Protein AF-A0AAV4U7Z8-F1 (afdb_monomer)

pLDDT: mean 71.53, std 14.37, range [31.0, 90.31]

Sequence (440 aa):
MSQCLLANIIDEDVDTQEMVLNNNEQLFVLIREADLMSQMSLEVPPVAKTALYQQKKLKQHKNCLEKLLKRHKELRNLSREELIPLLEIHLEILDNVLKPGMTTITWSSLNIDSFLEKYSECVAHIESLFDRLCKILNHRVDETLSQVAEVELCPVAPENPVTIQAFSTILSASAAEGADFLEKRSLAVEDAVQEVIEVFVKESSFNEEEEKSKQQKRKITDVSVGLQHQCSKKLLESVITSICDSLEVLLHSTSYNEKISFEENSMKNPWFKAEVHLKDKKLVMVPSIDDIQEVINKAAMDIISASRQIIQWQYKEPGRDDEKTGKEAGLYKSASKSDCSTAGLTLYRQVSEDKEILQLYGSIQTCMKNTKLELDNYLELFSKYEHLWQNIRNEEIQTFVSEKRELIDFEDKIKYYLQVKTYIEKESNETTLGCIKLSL

Radius of gyration: 40.13 Å; Cα contacts (8 Å, |Δi|>4): 376; chains: 1; bounding box: 92×63×129 Å

InterPro domains:
  IPR013594 Dynein heavy chain, tail [PF08385] (3-115)
  IPR026983 Dynein heavy chain [PTHR46532] (9-438)

Solvent-accessible surface area (backbone atoms only — not comparable to full-atom values): 24843 Å² total; per-residue (Å²): 114,74,67,68,37,65,35,43,50,36,39,73,38,92,89,72,78,43,77,39,68,52,75,56,58,64,58,60,49,50,38,50,52,39,51,53,33,54,76,69,74,45,93,64,56,72,71,45,52,54,46,48,73,42,40,69,56,56,53,49,54,50,57,49,49,56,50,52,49,49,50,53,53,48,60,72,70,69,53,54,80,79,43,42,70,60,44,50,62,54,46,54,52,50,52,58,68,44,47,51,36,55,74,73,39,25,74,68,46,90,57,54,64,66,48,51,51,53,51,50,51,52,51,52,50,52,50,54,49,51,54,51,48,51,48,46,44,49,63,42,36,51,49,47,42,50,57,42,34,69,42,67,32,46,80,77,77,49,92,60,53,34,49,75,68,57,49,54,50,52,43,51,50,39,15,49,54,37,23,57,49,49,34,55,48,53,52,46,36,50,53,43,54,50,47,51,49,50,56,50,56,60,60,59,66,78,66,80,60,81,71,63,45,56,61,50,50,50,54,51,51,55,43,50,51,50,40,50,51,53,52,51,50,52,46,50,53,22,48,47,47,11,48,43,54,23,49,48,53,52,35,58,56,48,46,68,57,93,84,80,61,98,65,92,83,72,81,80,48,28,48,29,55,31,37,49,39,82,52,96,71,38,84,42,55,46,66,41,72,65,58,53,49,52,52,52,53,48,49,55,48,47,47,58,49,28,38,54,68,32,70,49,89,78,81,80,72,94,78,77,81,65,87,83,56,97,59,78,86,71,84,79,71,83,82,56,86,86,78,67,87,74,85,83,53,27,44,30,59,60,54,71,70,31,68,64,52,51,50,52,54,52,46,42,55,49,40,51,52,50,44,50,53,54,48,52,56,54,56,54,63,52,55,82,53,41,71,74,60,65,50,55,70,67,59,58,50,49,56,56,61,72,65,74,70,58,76,64,60,54,52,52,54,50,51,50,54,52,51,52,50,58,53,59,75,67,54,73,58,63,50,78,55,55,26,30,34,37,34,98

Mean predicted aligned error: 15.53 Å

Secondary structure (DSSP, 8-state):
-HHHHSSBSEEE-TTT--EEE---HHHHHHHHHHHHHHHTT----HHHHHHHHHHHHHHHHHHHHHHHHHHHHHHHHS--GGGHHHHHHHHHHHHHHHHHHHHT-BTT-TTHHHHHHHHHHHHHHHHHHHHHHHHHIIIIIIHHHHHHHT--SSPPPPSSPBPHHHHHHHHHHHHHHHHHHHHHHHHHHHHHHHHHHHHHHHHHTTS--TTHHHHHHHHHHHHHHHHHHHHHHHHHHHHHHHHHHHHHHHHHHH---TTS--STT-----SEEEEEEEETTEEEEES-HHHHHHHHHHHHHHHHHGGGGSBPPPP--TT---TT--S---S-----GGG--SSSSBTHHHHHT-HHHHHHHHHHHHHHHHHHHHHHHHHHHHGGGTHHHHS-HHHHHHHHHHT---HHHHHHHHHHHHHHHHHHTTS-SEEEETTEEEE-

Foldseek 3Di:
DVVQQQAFQWDQDPPPSQTDGPPCVVLVVLLVVLVVCVVVVHDRDPVSVVSVVCVVVLVVLVVLVVVLSVLLVVLQVVDDPLCNLLVVLLNVVLVVLCVCSNPPDGNNDPCSVVSSVVSVVSSVVSVVLRVVLVCLCVVQQVVLLVVLLPQQLADAADPAADALVVNLVVSLVSLQVNLVSLQVSLVSNVVSLVVNLVSSVVVSVVDDDDPVVVVSVLSSLVSSVSSVVVSLVSSLVSNLNNLLVNLVSLLVLQAPDPPPDPDPDDPSAFHHEWEWDQDPLATAIVPHLVSSLVSSLVSSVSNLCSQQSAFRDDDDDPDPPPVPDPDPPPDDDDPPPVPDDDDPTTSSVVSVPDPSSVVSSVSSSVSSVVLVVVVVVVSVVCVVVSCVRVDDPVVVVVVVVVVPDDPVVVVVVVVVVVVVVVVVVPDDQWDDGRSYIYGD

Nearest PDB structures (foldseek):
  8bx8-assembly1_A  TM=8.947E-01  e=1.961E-17  Tetrahymena thermophila
  7k5b-assembly1_A  TM=8.947E-01  e=2.054E-17  Tetrahymena thermophila
  8glv-assembly1_Cn  TM=8.458E-01  e=2.107E-16  Chlamydomonas reinhardtii
  7kek-assembly1_A  TM=8.677E-01  e=1.391E-14  Tetrahymena thermophila
  8j07-assembly1_k9  TM=7.471E-01  e=2.176E-11  Homo sapiens

Structure (mmCIF, N/CA/C/O backbone):
data_AF-A0AAV4U7Z8-F1
#
_entry.id   AF-A0AAV4U7Z8-F1
#
loop_
_atom_site.group_PDB
_atom_site.id
_atom_site.type_symbol
_atom_site.label_atom_id
_atom_site.label_alt_id
_atom_site.label_comp_id
_atom_site.label_asym_id
_atom_site.label_entity_id
_atom_site.label_seq_id
_atom_site.pdbx_PDB_ins_code
_atom_site.Cartn_x
_atom_site.Cartn_y
_atom_site.Cartn_z
_atom_site.occupancy
_atom_site.B_iso_or_equiv
_atom_site.auth_seq_id
_atom_site.auth_comp_id
_atom_site.auth_asym_id
_atom_site.auth_atom_id
_atom_site.pdbx_PDB_model_num
ATOM 1 N N . MET A 1 1 ? 42.139 19.745 -47.665 1.00 43.28 1 MET A N 1
ATOM 2 C CA . MET A 1 1 ? 41.041 19.062 -48.392 1.00 43.28 1 MET A CA 1
ATOM 3 C C . MET A 1 1 ? 41.092 17.541 -48.257 1.00 43.28 1 MET A C 1
ATOM 5 O O . MET A 1 1 ? 40.108 16.989 -47.793 1.00 43.28 1 MET A O 1
ATOM 9 N N . SER A 1 2 ? 42.194 16.852 -48.593 1.00 36.69 2 SER A N 1
ATOM 10 C CA . SER A 1 2 ? 42.294 15.382 -48.437 1.00 36.69 2 SER A CA 1
ATOM 11 C C . SER A 1 2 ? 42.233 14.911 -46.977 1.00 36.69 2 SER A C 1
ATOM 13 O O . SER A 1 2 ? 41.591 13.910 -46.688 1.00 36.69 2 SER A O 1
ATOM 15 N N . GLN A 1 3 ? 42.830 15.664 -46.049 1.00 50.09 3 GLN A N 1
ATOM 16 C CA . GLN A 1 3 ? 42.824 15.333 -44.617 1.00 50.09 3 GLN A CA 1
ATOM 17 C C . GLN A 1 3 ? 41.435 15.449 -43.960 1.00 50.09 3 GLN A C 1
ATOM 19 O O . GLN A 1 3 ? 41.137 14.690 -43.051 1.00 50.09 3 GLN A O 1
ATOM 24 N N . CYS A 1 4 ? 40.551 16.323 -44.455 1.00 48.72 4 CYS A N 1
ATOM 25 C CA . CYS A 1 4 ? 39.210 16.526 -43.883 1.00 48.72 4 CYS A CA 1
ATOM 26 C C . CYS A 1 4 ? 38.238 15.371 -44.204 1.00 48.72 4 CYS A C 1
ATOM 28 O O . CYS A 1 4 ? 37.284 15.144 -43.471 1.00 48.72 4 CYS A O 1
ATOM 30 N N . LEU A 1 5 ? 38.482 14.641 -45.300 1.00 53.16 5 LEU A N 1
ATOM 31 C CA . LEU A 1 5 ? 37.706 13.463 -45.722 1.00 53.16 5 LEU A CA 1
ATOM 32 C C . LEU A 1 5 ? 38.208 12.150 -45.087 1.00 53.16 5 LEU A C 1
ATOM 34 O O . LEU A 1 5 ? 37.510 11.138 -45.133 1.00 53.16 5 LEU A O 1
ATOM 38 N N . LEU A 1 6 ? 39.421 12.177 -44.525 1.00 51.25 6 LEU A N 1
ATOM 39 C CA . LEU A 1 6 ? 40.067 11.085 -43.788 1.00 51.25 6 LEU A CA 1
ATOM 40 C C . LEU A 1 6 ? 39.882 11.215 -42.268 1.00 51.25 6 LEU A C 1
ATOM 42 O O . LEU A 1 6 ? 40.380 10.376 -41.527 1.00 51.25 6 LEU A O 1
ATOM 46 N N . ALA A 1 7 ? 39.199 12.263 -41.803 1.00 55.25 7 ALA A N 1
ATOM 47 C CA . ALA A 1 7 ? 38.831 12.404 -40.402 1.00 55.25 7 ALA A CA 1
ATOM 48 C C . ALA A 1 7 ? 37.705 11.422 -40.050 1.00 55.25 7 ALA A C 1
ATOM 50 O O . ALA A 1 7 ? 36.800 11.193 -40.867 1.00 55.25 7 ALA A O 1
ATOM 51 N N . ASN A 1 8 ? 37.775 10.860 -38.844 1.00 57.22 8 ASN A N 1
ATOM 52 C CA . ASN A 1 8 ? 36.732 9.997 -38.304 1.00 57.22 8 ASN A CA 1
ATOM 53 C C . ASN A 1 8 ? 35.451 10.805 -38.060 1.00 57.22 8 ASN A C 1
ATOM 55 O O . ASN A 1 8 ? 35.466 12.033 -37.957 1.00 57.22 8 ASN A O 1
ATOM 59 N N . ILE A 1 9 ? 34.315 10.117 -38.064 1.00 57.88 9 ILE A N 1
ATOM 60 C CA . ILE A 1 9 ? 32.996 10.764 -38.065 1.00 57.88 9 ILE A CA 1
ATOM 61 C C . ILE A 1 9 ? 32.625 11.293 -36.667 1.00 57.88 9 ILE A C 1
ATOM 63 O O . ILE A 1 9 ? 31.830 12.230 -36.548 1.00 57.88 9 ILE A O 1
ATOM 67 N N . ILE A 1 10 ? 33.228 10.727 -35.621 1.00 56.06 10 ILE A N 1
ATOM 68 C CA . ILE A 1 10 ? 32.944 11.013 -34.214 1.00 56.06 10 ILE A CA 1
ATOM 69 C C . ILE A 1 10 ? 34.264 11.304 -33.498 1.00 56.06 10 ILE A C 1
ATOM 71 O O . ILE A 1 10 ? 35.187 10.493 -33.592 1.00 56.06 10 ILE A O 1
ATOM 75 N N . ASP A 1 11 ? 34.319 12.425 -32.780 1.00 55.22 11 ASP A N 1
ATOM 76 C CA . ASP A 1 11 ? 35.386 12.738 -31.828 1.00 55.22 11 ASP A CA 1
ATOM 77 C C . ASP A 1 11 ? 34.849 12.573 -30.394 1.00 55.22 11 ASP A C 1
ATOM 79 O O . ASP A 1 11 ? 33.670 12.809 -30.110 1.00 55.22 11 ASP A O 1
ATOM 83 N N . GLU A 1 12 ? 35.721 12.144 -29.487 1.00 52.12 12 GLU A N 1
ATOM 84 C CA . GLU A 1 12 ? 35.441 12.099 -28.052 1.00 52.12 12 GLU A CA 1
ATOM 85 C C . GLU A 1 12 ? 35.775 13.472 -27.459 1.00 52.12 12 GLU A C 1
ATOM 87 O O . GLU A 1 12 ? 36.909 13.942 -27.585 1.00 52.12 12 GLU A O 1
ATOM 92 N N . ASP A 1 13 ? 34.792 14.147 -26.861 1.00 48.16 13 ASP A N 1
ATOM 93 C CA . ASP A 1 13 ? 35.045 15.408 -26.170 1.00 48.16 13 ASP A CA 1
ATOM 94 C C . ASP A 1 13 ? 35.823 15.137 -24.870 1.00 48.16 13 ASP A C 1
ATOM 96 O O . ASP A 1 13 ? 35.385 14.371 -24.005 1.00 48.16 13 ASP A O 1
ATOM 100 N N . VAL A 1 14 ? 37.011 15.739 -24.759 1.00 43.22 14 VAL A N 1
ATOM 101 C CA . VAL A 1 14 ? 38.054 15.392 -23.771 1.00 43.22 14 VAL A CA 1
ATOM 102 C C . VAL A 1 14 ? 37.625 15.710 -22.330 1.00 43.22 14 VAL A C 1
ATOM 104 O O . VAL A 1 14 ? 38.146 15.109 -21.393 1.00 43.22 14 VAL A O 1
ATOM 107 N N . ASP A 1 15 ? 36.638 16.592 -22.150 1.00 36.03 15 ASP A N 1
ATOM 108 C CA . ASP A 1 15 ? 36.163 17.036 -20.834 1.00 36.03 15 ASP A CA 1
ATOM 109 C C . ASP A 1 15 ? 34.847 16.370 -20.380 1.00 36.03 15 ASP A C 1
ATOM 111 O O . ASP A 1 15 ? 34.558 16.341 -19.183 1.00 36.03 15 ASP A O 1
ATOM 115 N N . THR A 1 16 ? 34.040 15.822 -21.299 1.00 46.75 16 THR A N 1
ATOM 116 C CA . THR A 1 16 ? 32.673 15.341 -21.001 1.00 46.75 16 THR A CA 1
ATOM 117 C C . THR A 1 16 ? 32.455 13.847 -21.257 1.00 46.75 16 THR A C 1
ATOM 119 O O . THR A 1 16 ? 31.413 13.321 -20.866 1.00 46.75 16 THR A O 1
ATOM 122 N N . GLN A 1 17 ? 33.405 13.155 -21.909 1.00 45.66 17 GLN A N 1
ATOM 123 C CA . GLN A 1 17 ? 33.198 11.814 -22.491 1.00 45.66 17 GLN A CA 1
ATOM 124 C C . GLN A 1 17 ? 31.966 11.747 -23.417 1.00 45.66 17 GLN A C 1
ATOM 126 O O . GLN A 1 17 ? 31.434 10.668 -23.692 1.00 45.66 17 GLN A O 1
ATOM 131 N N . GLU A 1 18 ? 31.468 12.891 -23.897 1.00 50.81 18 GLU A N 1
ATOM 132 C CA . GLU A 1 18 ? 30.350 12.920 -24.824 1.00 50.81 18 GLU A CA 1
ATOM 133 C C . GLU A 1 18 ? 30.858 12.818 -26.259 1.00 50.81 18 GLU A C 1
ATOM 135 O O . GLU A 1 18 ? 31.773 13.520 -26.689 1.00 50.81 18 GLU A O 1
ATOM 140 N N . MET A 1 19 ? 30.218 11.938 -27.026 1.00 50.09 19 MET A N 1
ATOM 141 C CA . MET A 1 19 ? 30.507 11.770 -28.442 1.00 50.09 19 MET A CA 1
ATOM 142 C C . MET A 1 19 ? 29.958 12.961 -29.222 1.00 50.09 19 MET A C 1
ATOM 144 O O . MET A 1 19 ? 28.741 13.137 -29.358 1.00 50.09 19 MET A O 1
ATOM 148 N N . VAL A 1 20 ? 30.864 13.795 -29.724 1.00 52.00 20 VAL A N 1
ATOM 149 C CA . VAL A 1 20 ? 30.532 14.953 -30.548 1.00 52.00 20 VAL A CA 1
ATOM 150 C C . VAL A 1 20 ? 30.896 14.622 -31.988 1.00 52.00 20 VAL A C 1
ATOM 152 O O . VAL A 1 20 ? 31.947 14.066 -32.301 1.00 52.00 20 VAL A O 1
ATOM 155 N N . LEU A 1 21 ? 29.980 14.934 -32.899 1.00 53.72 21 LEU A N 1
ATOM 156 C CA . LEU A 1 21 ? 30.216 14.785 -34.326 1.00 53.72 21 LEU A CA 1
ATOM 157 C C . LEU A 1 21 ? 31.422 15.647 -34.701 1.00 53.72 21 LEU A C 1
ATOM 159 O O . LEU A 1 21 ? 31.436 16.832 -34.359 1.00 53.72 21 LEU A O 1
ATOM 163 N N . ASN A 1 22 ? 32.403 15.078 -35.409 1.00 58.62 22 ASN A N 1
ATOM 164 C CA . ASN A 1 22 ? 33.535 15.849 -35.913 1.00 58.62 22 ASN A CA 1
ATOM 165 C C . ASN A 1 22 ? 33.001 16.849 -36.948 1.00 58.62 22 ASN A C 1
ATOM 167 O O . ASN A 1 22 ? 32.841 16.557 -38.140 1.00 58.62 22 ASN A O 1
ATOM 171 N N . ASN A 1 23 ? 32.623 18.029 -36.458 1.00 51.94 23 ASN A N 1
ATOM 172 C CA . ASN A 1 23 ? 32.171 19.146 -37.255 1.00 51.94 23 ASN A CA 1
ATOM 173 C C . ASN A 1 23 ? 33.406 19.708 -37.947 1.00 51.94 23 ASN A C 1
ATOM 175 O O . ASN A 1 23 ? 33.958 20.734 -37.563 1.00 51.94 23 ASN A O 1
ATOM 179 N N . ASN A 1 24 ? 33.817 19.052 -39.028 1.00 57.47 24 ASN A N 1
ATOM 180 C CA . ASN A 1 24 ? 34.676 19.664 -40.022 1.00 57.47 24 ASN A CA 1
ATOM 181 C C . ASN A 1 24 ? 33.856 20.783 -40.698 1.00 57.47 24 ASN A C 1
ATOM 183 O O . ASN A 1 24 ? 33.377 20.635 -41.823 1.00 57.47 24 ASN A O 1
ATOM 187 N N . GLU A 1 25 ? 33.648 21.911 -40.005 1.00 57.66 25 GLU A N 1
ATOM 188 C CA . GLU A 1 25 ? 33.030 23.129 -40.547 1.00 57.66 25 GLU A CA 1
ATOM 189 C C . GLU A 1 25 ? 33.713 23.510 -41.860 1.00 57.66 25 GLU A C 1
ATOM 191 O O . GLU A 1 25 ? 33.058 23.864 -42.839 1.00 57.66 25 GLU A O 1
ATOM 196 N N . GLN A 1 26 ? 35.026 23.282 -41.918 1.00 57.38 26 GLN A N 1
ATOM 197 C CA . GLN A 1 26 ? 35.859 23.421 -43.101 1.00 57.38 26 GLN A CA 1
ATOM 198 C C . GLN A 1 26 ? 35.353 22.592 -44.290 1.00 57.38 26 GLN A C 1
ATOM 200 O O . GLN A 1 26 ? 35.345 23.096 -45.404 1.00 57.38 26 GLN A O 1
ATOM 205 N N . LEU A 1 27 ? 34.865 21.362 -44.100 1.00 64.38 27 LEU A N 1
ATOM 206 C CA . LEU A 1 27 ? 34.361 20.526 -45.198 1.00 64.38 27 LEU A CA 1
ATOM 207 C C . LEU A 1 27 ? 33.059 21.085 -45.790 1.00 64.38 27 LEU A C 1
ATOM 209 O O . LEU A 1 27 ? 32.903 21.118 -47.009 1.00 64.38 27 LEU A O 1
ATOM 213 N N . PHE A 1 28 ? 32.144 21.591 -44.960 1.00 63.69 28 PHE A N 1
ATOM 214 C CA . PHE A 1 28 ? 30.897 22.195 -45.446 1.00 63.69 28 PHE A CA 1
ATOM 215 C C . PHE A 1 28 ? 31.091 23.609 -46.008 1.00 63.69 28 PHE A C 1
ATOM 217 O O . PHE A 1 28 ? 30.394 23.974 -46.958 1.00 63.69 28 PHE A O 1
ATOM 224 N N . VAL A 1 29 ? 32.056 24.373 -45.483 1.00 68.69 29 VAL A N 1
ATOM 225 C CA . VAL A 1 29 ? 32.505 25.652 -46.056 1.00 68.69 29 VAL A CA 1
ATOM 226 C C . VAL A 1 29 ? 33.139 25.420 -47.426 1.00 68.69 29 VAL A C 1
ATOM 228 O O . VAL A 1 29 ? 32.710 26.043 -48.389 1.00 68.69 29 VAL A O 1
ATOM 231 N N . LEU A 1 30 ? 34.039 24.443 -47.562 1.00 66.19 30 LEU A N 1
ATOM 232 C CA . LEU A 1 30 ? 34.665 24.082 -48.839 1.00 66.19 30 LEU A CA 1
ATOM 233 C C . LEU A 1 30 ? 33.645 23.609 -49.881 1.00 66.19 30 LEU A C 1
ATOM 235 O O . LEU A 1 30 ? 33.753 23.951 -51.056 1.00 66.19 30 LEU A O 1
ATOM 239 N N . ILE A 1 31 ? 32.626 22.850 -49.469 1.00 67.12 31 ILE A N 1
ATOM 240 C CA . ILE A 1 31 ? 31.533 22.462 -50.368 1.00 67.12 31 ILE A CA 1
ATOM 241 C C . ILE A 1 31 ? 30.721 23.695 -50.811 1.00 67.12 31 ILE A C 1
ATOM 243 O O . ILE A 1 31 ? 30.303 23.766 -51.965 1.00 67.12 31 ILE A O 1
ATOM 247 N N . ARG A 1 32 ? 30.491 24.669 -49.920 1.00 69.56 32 ARG A N 1
ATOM 248 C CA . ARG A 1 32 ? 29.784 25.918 -50.247 1.00 69.56 32 ARG A CA 1
ATOM 249 C C . ARG A 1 32 ? 30.613 26.828 -51.157 1.00 69.56 32 ARG A C 1
ATOM 251 O O . ARG A 1 32 ? 30.064 27.402 -52.090 1.00 69.56 32 ARG A O 1
ATOM 258 N N . GLU A 1 33 ? 31.915 26.935 -50.920 1.00 73.94 33 GLU A N 1
ATOM 259 C CA . GLU A 1 33 ? 32.854 27.663 -51.779 1.00 73.94 33 GLU A CA 1
ATOM 260 C C . GLU A 1 33 ? 32.937 27.031 -53.170 1.00 73.94 33 GLU A C 1
ATOM 262 O O . GLU A 1 33 ? 32.875 27.742 -54.168 1.00 73.94 33 GLU A O 1
ATOM 267 N N . ALA A 1 34 ? 32.983 25.700 -53.256 1.00 71.12 34 ALA A N 1
ATOM 268 C CA . ALA A 1 34 ? 32.988 24.981 -54.525 1.00 71.12 34 ALA A CA 1
ATOM 269 C C . ALA A 1 34 ? 31.688 25.181 -55.333 1.00 71.12 34 ALA A C 1
ATOM 271 O O . ALA A 1 34 ? 31.749 25.304 -56.557 1.00 71.12 34 ALA A O 1
ATOM 272 N N . ASP A 1 35 ? 30.529 25.254 -54.667 1.00 71.31 35 ASP A N 1
ATOM 273 C CA . ASP A 1 35 ? 29.232 25.575 -55.290 1.00 71.31 35 ASP A CA 1
ATOM 274 C C . ASP A 1 35 ? 29.223 27.004 -55.851 1.00 71.31 35 ASP A C 1
ATOM 276 O O . ASP A 1 35 ? 28.917 27.218 -57.025 1.00 71.31 35 ASP A O 1
ATOM 280 N N . LEU A 1 36 ? 29.696 27.977 -55.067 1.00 73.62 36 LEU A N 1
ATOM 281 C CA . LEU A 1 36 ? 29.834 29.366 -55.512 1.00 73.62 36 LEU A CA 1
ATOM 282 C C . LEU A 1 36 ? 30.830 29.511 -56.673 1.00 73.62 36 LEU A C 1
ATOM 284 O O . LEU A 1 36 ? 30.541 30.203 -57.646 1.00 73.62 36 LEU A O 1
ATOM 288 N N . MET A 1 37 ? 31.975 28.826 -56.629 1.00 73.25 37 MET A N 1
ATOM 289 C CA . MET A 1 37 ? 32.950 28.826 -57.726 1.00 73.25 37 MET A CA 1
ATOM 290 C C . MET A 1 37 ? 32.376 28.206 -59.006 1.00 73.25 37 MET A C 1
ATOM 292 O O . MET A 1 37 ? 32.628 28.720 -60.096 1.00 73.25 37 MET A O 1
ATOM 296 N N . SER A 1 38 ? 31.569 27.145 -58.884 1.00 71.00 38 SER A N 1
ATOM 297 C CA . SER A 1 38 ? 30.882 26.529 -60.022 1.00 71.00 38 SER A CA 1
ATOM 298 C C . SER A 1 38 ? 29.831 27.462 -60.634 1.00 71.00 38 SER A C 1
ATOM 300 O O . SER A 1 38 ? 29.716 27.523 -61.857 1.00 71.00 38 SER A O 1
ATOM 302 N N . GLN A 1 39 ? 29.082 28.202 -59.812 1.00 76.88 39 GLN A N 1
ATOM 303 C CA . GLN A 1 39 ? 28.098 29.193 -60.273 1.00 76.88 39 GLN A CA 1
ATOM 304 C C . GLN A 1 39 ? 28.763 30.403 -60.945 1.00 76.88 39 GLN A C 1
ATOM 306 O O . GLN A 1 39 ? 28.211 30.968 -61.885 1.00 76.88 39 GLN A O 1
ATOM 311 N N . MET A 1 40 ? 29.975 30.758 -60.509 1.00 79.50 40 MET A N 1
ATOM 312 C CA . MET A 1 40 ? 30.784 31.852 -61.058 1.00 79.50 40 MET A CA 1
ATOM 313 C C . MET A 1 40 ? 31.650 31.434 -62.264 1.00 79.50 40 MET A C 1
ATOM 315 O O . MET A 1 40 ? 32.474 32.223 -62.723 1.00 79.50 40 MET A O 1
ATOM 319 N N . SER A 1 41 ? 31.480 30.218 -62.805 1.00 72.06 41 SER A N 1
ATOM 320 C CA . SER A 1 41 ? 32.248 29.663 -63.941 1.00 72.06 41 SER A CA 1
ATOM 321 C C . SER A 1 41 ? 33.775 29.600 -63.740 1.00 72.06 41 SER A C 1
ATOM 323 O O . SER A 1 41 ? 34.540 29.672 -64.700 1.00 72.06 41 SER A O 1
ATOM 325 N N . LEU A 1 42 ? 34.232 29.443 -62.493 1.00 74.12 42 LEU A N 1
ATOM 326 C CA . LEU A 1 42 ? 35.650 29.307 -62.142 1.00 74.12 42 LEU A CA 1
ATOM 327 C C . LEU A 1 42 ? 36.091 27.830 -62.135 1.00 74.12 42 LEU A C 1
ATOM 329 O O . LEU A 1 42 ? 35.282 26.921 -61.933 1.00 74.12 42 LEU A O 1
ATOM 333 N N . GLU A 1 43 ? 37.388 27.567 -62.331 1.00 65.19 43 GLU A N 1
ATOM 334 C CA . GLU A 1 43 ? 37.930 26.203 -62.281 1.00 65.19 43 GLU A CA 1
ATOM 335 C C . GLU A 1 43 ? 37.888 25.638 -60.854 1.00 65.19 43 GLU A C 1
ATOM 337 O O . GLU A 1 43 ? 38.685 25.986 -59.985 1.00 65.19 43 GLU A O 1
ATOM 342 N N . VAL A 1 44 ? 36.937 24.733 -60.613 1.00 68.44 44 VAL A N 1
ATOM 343 C CA . VAL A 1 44 ? 36.819 24.014 -59.340 1.00 68.44 44 VAL A CA 1
ATOM 344 C C . VAL A 1 44 ? 37.789 22.820 -59.318 1.00 68.44 44 VAL A C 1
ATOM 346 O O . VAL A 1 44 ? 37.727 21.984 -60.232 1.00 68.44 44 VAL A O 1
ATOM 349 N N . PRO A 1 45 ? 38.633 22.672 -58.274 1.00 75.06 45 PRO A N 1
ATOM 350 C CA . PRO A 1 45 ? 39.513 21.517 -58.103 1.00 75.06 45 PRO A CA 1
ATOM 351 C C . PRO A 1 45 ? 38.756 20.174 -58.165 1.00 75.06 45 PRO A C 1
ATOM 353 O O . PRO A 1 45 ? 37.638 20.074 -57.653 1.00 75.06 45 PRO A O 1
ATOM 356 N N . PRO A 1 46 ? 39.350 19.101 -58.723 1.00 64.94 46 PRO A N 1
ATOM 357 C CA . PRO A 1 46 ? 38.652 17.830 -58.955 1.00 64.94 46 PRO A CA 1
ATOM 358 C C . PRO A 1 46 ? 38.118 17.180 -57.667 1.00 64.94 46 PRO A C 1
ATOM 360 O O . PRO A 1 46 ? 37.017 16.637 -57.669 1.00 64.94 46 PRO A O 1
ATOM 363 N N . VAL A 1 47 ? 38.841 17.318 -56.550 1.00 62.09 47 VAL A N 1
ATOM 364 C CA . VAL A 1 47 ? 38.429 16.824 -55.220 1.00 62.09 47 VAL A CA 1
ATOM 365 C C . VAL A 1 47 ? 37.207 17.582 -54.678 1.00 62.09 47 VAL A C 1
ATOM 367 O O . VAL A 1 47 ? 36.338 17.002 -54.027 1.00 62.09 47 VAL A O 1
ATOM 370 N N . ALA A 1 48 ? 37.104 18.878 -54.981 1.00 63.31 48 ALA A N 1
ATOM 371 C CA . ALA A 1 48 ? 35.961 19.697 -54.596 1.00 63.31 48 ALA A CA 1
ATOM 372 C C . ALA A 1 48 ? 34.728 19.377 -55.461 1.00 63.31 48 ALA A C 1
ATOM 374 O O . ALA A 1 48 ? 33.621 19.328 -54.934 1.00 63.31 48 ALA A O 1
ATOM 375 N N . LYS A 1 49 ? 34.905 19.039 -56.749 1.00 64.44 49 LYS A N 1
ATOM 376 C CA . LYS A 1 49 ? 33.811 18.553 -57.617 1.00 64.44 49 LYS A CA 1
ATOM 377 C C . LYS A 1 49 ? 33.207 17.232 -57.125 1.00 64.44 49 LYS A C 1
ATOM 379 O O . LYS A 1 49 ? 31.986 17.093 -57.114 1.00 64.44 49 LYS A O 1
ATOM 384 N N . THR A 1 50 ? 34.028 16.277 -56.678 1.00 66.12 50 THR A N 1
ATOM 385 C CA . THR A 1 50 ? 33.537 15.007 -56.108 1.00 66.12 50 THR A CA 1
ATOM 386 C C . THR A 1 50 ? 32.808 15.207 -54.777 1.00 66.12 50 THR A C 1
ATOM 388 O O . THR A 1 50 ? 31.763 14.596 -54.557 1.00 66.12 50 THR A O 1
ATOM 391 N N . ALA A 1 51 ? 33.295 16.113 -53.921 1.00 63.53 51 ALA A N 1
ATOM 392 C CA . ALA A 1 51 ? 32.631 16.466 -52.664 1.00 63.53 51 ALA A CA 1
ATOM 393 C C . ALA A 1 51 ? 31.292 17.197 -52.889 1.00 63.53 51 ALA A C 1
ATOM 395 O O . ALA A 1 51 ? 30.323 16.948 -52.176 1.00 63.53 51 ALA A O 1
ATOM 396 N N . LEU A 1 52 ? 31.208 18.051 -53.915 1.00 65.44 52 LEU A N 1
ATOM 397 C CA . LEU A 1 52 ? 29.981 18.746 -54.320 1.00 65.44 52 LEU A CA 1
ATOM 398 C C . LEU A 1 52 ? 28.934 17.757 -54.861 1.00 65.44 52 LEU A C 1
ATOM 400 O O . LEU A 1 52 ? 27.766 17.825 -54.485 1.00 65.44 52 LEU A O 1
ATOM 404 N N . TYR A 1 53 ? 29.354 16.756 -55.642 1.00 68.75 53 TYR A N 1
ATOM 405 C CA . TYR A 1 53 ? 28.472 15.671 -56.091 1.00 68.75 53 TYR A CA 1
ATOM 406 C C . TYR A 1 53 ? 27.902 14.848 -54.920 1.00 68.75 53 TYR A C 1
ATOM 408 O O . TYR A 1 53 ? 26.725 14.488 -54.912 1.00 68.75 53 TYR A O 1
ATOM 416 N N . GLN A 1 54 ? 28.714 14.590 -53.892 1.00 67.62 54 GLN A N 1
ATOM 417 C CA . GLN A 1 54 ? 28.308 13.846 -52.694 1.00 67.62 54 GLN A CA 1
ATOM 418 C C . GLN A 1 54 ? 27.676 14.728 -51.601 1.00 67.62 54 GLN A C 1
ATOM 420 O O . GLN A 1 54 ? 27.219 14.203 -50.587 1.00 67.62 54 GLN A O 1
ATOM 425 N N . GLN A 1 55 ? 27.566 16.047 -51.808 1.00 68.75 55 GLN A N 1
ATOM 426 C CA . GLN A 1 55 ? 27.085 17.013 -50.812 1.00 68.75 55 GLN A CA 1
ATOM 427 C C . GLN A 1 55 ? 25.727 16.635 -50.216 1.00 68.75 55 GLN A C 1
ATOM 429 O O . GLN A 1 55 ? 25.523 16.775 -49.010 1.00 68.75 55 GLN A O 1
ATOM 434 N N . LYS A 1 56 ? 24.780 16.181 -51.049 1.00 69.62 56 LYS A N 1
ATOM 435 C CA . LYS A 1 56 ? 23.446 15.778 -50.578 1.00 69.62 56 LYS A CA 1
ATOM 436 C C . LYS A 1 56 ? 23.527 14.591 -49.615 1.00 69.62 56 LYS A C 1
ATOM 438 O O . LYS A 1 56 ? 22.889 14.638 -48.568 1.00 69.62 56 LYS A O 1
ATOM 443 N N . LYS A 1 57 ? 24.351 13.588 -49.933 1.00 69.00 57 LYS A N 1
ATOM 444 C CA . LYS A 1 57 ? 24.567 12.403 -49.091 1.00 69.00 57 LYS A CA 1
ATOM 445 C C . LYS A 1 57 ? 25.304 12.755 -47.798 1.00 69.00 57 LYS A C 1
ATOM 447 O O . LYS A 1 57 ? 24.830 12.432 -46.720 1.00 69.00 57 LYS A O 1
ATOM 452 N N . LEU A 1 58 ? 26.378 13.541 -47.878 1.00 67.00 58 LEU A N 1
ATOM 453 C CA . LEU A 1 58 ? 27.139 13.988 -46.702 1.00 67.00 58 LEU A CA 1
ATOM 454 C C . LEU A 1 58 ? 26.286 14.817 -45.727 1.00 67.00 58 LEU A C 1
ATOM 456 O O . LEU A 1 58 ? 26.362 14.618 -44.516 1.00 67.00 58 LEU A O 1
ATOM 460 N N . LYS A 1 59 ? 25.416 15.700 -46.240 1.00 70.75 59 LYS A N 1
ATOM 461 C CA . LYS A 1 59 ? 24.435 16.429 -45.416 1.00 70.75 59 LYS A CA 1
ATOM 462 C C . LYS A 1 59 ? 23.406 15.493 -44.771 1.00 70.75 59 LYS A C 1
ATOM 464 O O . LYS A 1 59 ? 23.024 15.721 -43.628 1.00 70.75 59 LYS A O 1
ATOM 469 N N . GLN A 1 60 ? 22.962 14.451 -45.476 1.00 75.31 60 GLN A N 1
ATOM 470 C CA . GLN A 1 60 ? 22.050 13.444 -44.923 1.00 75.31 60 GLN A CA 1
ATOM 471 C C . GLN A 1 60 ? 22.718 12.617 -43.816 1.00 75.31 60 GLN A C 1
ATOM 473 O O . GLN A 1 60 ? 22.122 12.476 -42.752 1.00 75.31 60 GLN A O 1
ATOM 478 N N . HIS A 1 61 ? 23.953 12.145 -44.018 1.00 70.88 61 HIS A N 1
ATOM 479 C CA . HIS A 1 61 ? 24.714 11.412 -42.998 1.00 70.88 61 HIS A CA 1
ATOM 480 C C . HIS A 1 61 ? 24.952 12.263 -41.753 1.00 70.88 61 HIS A C 1
ATOM 482 O O . HIS A 1 61 ? 24.702 11.793 -40.648 1.00 70.88 61 HIS A O 1
ATOM 488 N N . LYS A 1 62 ? 25.328 13.538 -41.929 1.00 68.94 62 LYS A N 1
ATOM 489 C CA . LYS A 1 62 ? 25.486 14.484 -40.818 1.00 68.94 62 LYS A CA 1
ATOM 490 C C . LYS A 1 62 ? 24.190 14.661 -40.028 1.00 68.94 62 LYS A C 1
ATOM 492 O O . LYS A 1 62 ? 24.178 14.429 -38.828 1.00 68.94 62 LYS A O 1
ATOM 497 N N . ASN A 1 63 ? 23.091 15.011 -40.697 1.00 74.81 63 ASN A N 1
ATOM 498 C CA . ASN A 1 63 ? 21.807 15.218 -40.023 1.00 74.81 63 ASN A CA 1
ATOM 499 C C . ASN A 1 63 ? 21.302 13.944 -39.326 1.00 74.81 63 ASN A C 1
ATOM 501 O O . ASN A 1 63 ? 20.630 14.028 -38.301 1.00 74.81 63 ASN A O 1
ATOM 505 N N . CYS A 1 64 ? 21.573 12.768 -39.899 1.00 72.94 64 CYS A N 1
ATOM 506 C CA . CYS A 1 64 ? 21.219 11.488 -39.293 1.00 72.94 64 CYS A CA 1
ATOM 507 C C . CYS A 1 64 ? 22.035 11.249 -38.017 1.00 72.94 64 CYS A C 1
ATOM 509 O O . CYS A 1 64 ? 21.462 10.978 -36.966 1.00 72.94 64 CYS A O 1
ATOM 511 N N . LEU A 1 65 ? 23.353 11.447 -38.083 1.00 72.25 65 LEU A N 1
ATOM 512 C CA . LEU A 1 65 ? 24.240 11.254 -36.943 1.00 72.25 65 LEU A CA 1
ATOM 513 C C . LEU A 1 65 ? 23.966 12.263 -35.815 1.00 72.25 65 LEU A C 1
ATOM 515 O O . LEU A 1 65 ? 23.904 11.860 -34.661 1.00 72.25 65 LEU A O 1
ATOM 519 N N . GLU A 1 66 ? 23.712 13.542 -36.121 1.00 74.00 66 GLU A N 1
ATOM 520 C CA . GLU A 1 66 ? 23.329 14.545 -35.108 1.00 74.00 66 GLU A CA 1
ATOM 521 C C . GLU A 1 66 ? 22.051 14.141 -34.364 1.00 74.00 66 GLU A C 1
ATOM 523 O O . GLU A 1 66 ? 21.973 14.262 -33.142 1.00 74.00 66 GLU A O 1
ATOM 528 N N . LYS A 1 67 ? 21.050 13.622 -35.087 1.00 76.31 67 LYS A N 1
ATOM 529 C CA . LYS A 1 67 ? 19.806 13.135 -34.476 1.00 76.31 67 LYS A CA 1
ATOM 530 C C . LYS A 1 67 ? 20.041 11.914 -33.594 1.00 76.31 67 LYS A C 1
ATOM 532 O O . LYS A 1 67 ? 19.483 11.858 -32.503 1.00 76.31 67 LYS A O 1
ATOM 537 N N . LEU A 1 68 ? 20.837 10.952 -34.058 1.00 72.44 68 LEU A N 1
ATOM 538 C CA . LEU A 1 68 ? 21.115 9.729 -33.306 1.00 72.44 68 LEU A CA 1
ATOM 539 C C . LEU A 1 68 ? 21.963 10.011 -32.057 1.00 72.44 68 LEU A C 1
ATOM 541 O O . LEU A 1 68 ? 21.640 9.509 -30.987 1.00 72.44 68 LEU A O 1
ATOM 545 N N . LEU A 1 69 ? 22.961 10.897 -32.149 1.00 72.12 69 LEU A N 1
ATOM 546 C CA . LEU A 1 69 ? 23.751 11.343 -30.997 1.00 72.12 69 LEU A CA 1
ATOM 547 C C . LEU A 1 69 ? 22.902 12.122 -29.988 1.00 72.12 69 LEU A C 1
ATOM 549 O O . LEU A 1 69 ? 23.054 11.946 -28.782 1.00 72.12 69 LEU A O 1
ATOM 553 N N . LYS A 1 70 ? 21.971 12.959 -30.459 1.00 76.94 70 LYS A N 1
ATOM 554 C CA . LYS A 1 70 ? 21.039 13.650 -29.564 1.00 76.94 70 LYS A CA 1
ATOM 555 C C . LYS A 1 70 ? 20.141 12.660 -28.816 1.00 76.94 70 LYS A C 1
ATOM 557 O O . LYS A 1 70 ? 20.015 12.769 -27.602 1.00 76.94 70 LYS A O 1
ATOM 562 N N . ARG A 1 71 ? 19.583 11.669 -29.518 1.00 72.25 71 ARG A N 1
ATOM 563 C CA . ARG A 1 71 ? 18.773 10.596 -28.916 1.00 72.25 71 ARG A CA 1
ATOM 564 C C . ARG A 1 71 ? 19.562 9.762 -27.916 1.00 72.25 71 ARG A C 1
ATOM 566 O O . ARG A 1 71 ? 19.061 9.477 -26.840 1.00 72.25 71 ARG A O 1
ATOM 573 N N . HIS A 1 72 ? 20.819 9.454 -28.219 1.00 70.88 72 HIS A N 1
ATOM 574 C CA . HIS A 1 72 ? 21.725 8.784 -27.290 1.00 70.88 72 HIS A CA 1
ATOM 575 C C . HIS A 1 72 ? 21.891 9.560 -25.971 1.00 70.88 72 HIS A C 1
ATOM 577 O O . HIS A 1 72 ? 21.814 8.980 -24.889 1.00 70.88 72 HIS A O 1
ATOM 583 N N . LYS A 1 73 ? 22.085 10.885 -26.047 1.00 72.69 73 LYS A N 1
ATOM 584 C CA . LYS A 1 73 ? 22.165 11.750 -24.857 1.00 72.69 73 LYS A CA 1
ATOM 585 C C . LYS A 1 73 ? 20.838 11.812 -24.101 1.00 72.69 73 LYS A C 1
ATOM 587 O O . LYS A 1 73 ? 20.831 11.763 -22.877 1.00 72.69 73 LYS A O 1
ATOM 592 N N . GLU A 1 74 ? 19.719 11.900 -24.817 1.00 73.50 74 GLU A N 1
ATOM 593 C CA . GLU A 1 74 ? 18.380 11.877 -24.216 1.00 73.50 74 GLU A CA 1
ATOM 594 C C . GLU A 1 74 ? 18.132 10.549 -23.476 1.00 73.50 74 GLU A C 1
ATOM 596 O O . GLU A 1 74 ? 17.724 10.584 -22.319 1.00 73.50 74 GLU A O 1
ATOM 601 N N . LEU A 1 75 ? 18.490 9.401 -24.061 1.00 69.56 75 LEU A N 1
ATOM 602 C CA . LEU A 1 75 ? 18.407 8.083 -23.416 1.00 69.56 75 LEU A CA 1
ATOM 603 C C . LEU A 1 75 ? 19.230 7.997 -22.123 1.00 69.56 75 LEU A C 1
ATOM 605 O O . LEU A 1 75 ? 18.757 7.432 -21.142 1.00 69.56 75 LEU A O 1
ATOM 609 N N . ARG A 1 76 ? 20.429 8.593 -22.093 1.00 68.06 76 ARG A N 1
ATOM 610 C CA . ARG A 1 76 ? 21.289 8.627 -20.895 1.00 68.06 76 ARG A CA 1
ATOM 611 C C . ARG A 1 76 ? 20.740 9.542 -19.787 1.00 68.06 76 ARG A C 1
ATOM 613 O O . ARG A 1 76 ? 21.038 9.314 -18.621 1.00 68.06 76 ARG A O 1
ATOM 620 N N . ASN A 1 77 ? 19.930 10.545 -20.135 1.00 67.44 77 ASN A N 1
ATOM 621 C CA . ASN A 1 77 ? 19.417 11.550 -19.195 1.00 67.44 77 ASN A CA 1
ATOM 622 C C . ASN A 1 77 ? 17.967 11.304 -18.727 1.00 67.44 77 ASN A C 1
ATOM 624 O O . ASN A 1 77 ? 17.575 11.834 -17.691 1.00 67.44 77 ASN A O 1
ATOM 628 N N . LEU A 1 78 ? 17.155 10.541 -19.472 1.00 61.75 78 LEU A N 1
ATOM 629 C CA . LEU A 1 78 ? 15.737 10.266 -19.161 1.00 61.75 78 LEU A CA 1
ATOM 630 C C . LEU A 1 78 ? 15.503 9.018 -18.294 1.00 61.75 78 LEU A C 1
ATOM 632 O O . LEU A 1 78 ? 14.357 8.683 -17.984 1.00 61.75 78 LEU A O 1
ATOM 636 N N . SER A 1 79 ? 16.555 8.303 -17.909 1.00 61.47 79 SER A N 1
ATOM 637 C CA . SER A 1 79 ? 16.426 7.046 -17.179 1.00 61.47 79 SER A CA 1
ATOM 638 C C . SER A 1 79 ? 15.904 7.260 -15.756 1.00 61.47 79 SER A C 1
ATOM 640 O O . SER A 1 79 ? 16.540 7.945 -14.956 1.00 61.47 79 SER A O 1
ATOM 642 N N . ARG A 1 80 ? 14.780 6.613 -15.411 1.00 64.50 80 ARG A N 1
ATOM 643 C CA . ARG A 1 80 ? 14.384 6.382 -14.009 1.00 64.50 80 ARG A CA 1
ATOM 644 C C . ARG A 1 80 ? 15.559 5.788 -13.245 1.00 64.50 80 ARG A C 1
ATOM 646 O O . ARG A 1 80 ? 16.188 4.873 -13.769 1.00 64.50 80 ARG A O 1
ATOM 653 N N . GLU A 1 81 ? 15.775 6.218 -12.002 1.00 63.94 81 GLU A N 1
ATOM 654 C CA . GLU A 1 81 ? 16.853 5.703 -11.138 1.00 63.94 81 GLU A CA 1
ATOM 655 C C . GLU A 1 81 ? 16.878 4.166 -11.069 1.00 63.94 81 GLU A C 1
ATOM 657 O O . GLU A 1 81 ? 17.940 3.552 -11.097 1.00 63.94 81 GLU A O 1
ATOM 662 N N . GLU A 1 82 ? 15.697 3.548 -11.101 1.00 63.88 82 GLU A N 1
ATOM 663 C CA . GLU A 1 82 ? 15.474 2.094 -11.021 1.00 63.88 82 GLU A CA 1
ATOM 664 C C . GLU A 1 82 ? 15.938 1.337 -12.278 1.00 63.88 82 GLU A C 1
ATOM 666 O O . GLU A 1 82 ? 16.221 0.143 -12.231 1.00 63.88 82 GLU A O 1
ATOM 671 N N . LEU A 1 83 ? 16.017 2.033 -13.416 1.00 66.44 83 LEU A N 1
ATOM 672 C CA . LEU A 1 83 ? 16.426 1.486 -14.709 1.00 66.44 83 LEU A CA 1
ATOM 673 C C . LEU A 1 83 ? 17.853 1.890 -15.098 1.00 66.44 83 LEU A C 1
ATOM 675 O O . LEU A 1 83 ? 18.368 1.332 -16.062 1.00 66.44 83 LEU A O 1
ATOM 679 N N . ILE A 1 84 ? 18.504 2.813 -14.376 1.00 67.94 84 ILE A N 1
ATOM 680 C CA . ILE A 1 84 ? 19.885 3.248 -14.669 1.00 67.94 84 ILE A CA 1
ATOM 681 C C . ILE A 1 84 ? 20.846 2.053 -14.766 1.00 67.94 84 ILE A C 1
ATOM 683 O O . ILE A 1 84 ? 21.519 1.930 -15.791 1.00 67.94 84 ILE A O 1
ATOM 687 N N . PRO A 1 85 ? 20.883 1.124 -13.788 1.00 68.38 85 PRO A N 1
ATOM 688 C CA . PRO A 1 85 ? 21.841 0.020 -13.831 1.00 68.38 85 PRO A CA 1
ATOM 689 C C . PRO A 1 85 ? 21.532 -0.972 -14.965 1.00 68.38 85 PRO A C 1
ATOM 691 O O . PRO A 1 85 ? 22.420 -1.623 -15.511 1.00 68.38 85 PRO A O 1
ATOM 694 N N . LEU A 1 86 ? 20.251 -1.075 -15.334 1.00 67.19 86 LEU A N 1
ATOM 695 C CA . LEU A 1 86 ? 19.759 -1.923 -16.418 1.00 67.19 86 LEU A CA 1
ATOM 696 C C . LEU A 1 86 ? 20.141 -1.348 -17.787 1.00 67.19 86 LEU A C 1
ATOM 698 O O . LEU A 1 86 ? 20.556 -2.067 -18.696 1.00 67.19 86 LEU A O 1
ATOM 702 N N . LEU A 1 87 ? 20.010 -0.030 -17.913 1.00 68.19 87 LEU A N 1
ATOM 703 C CA . LEU A 1 87 ? 20.303 0.717 -19.120 1.00 68.19 87 LEU A CA 1
ATOM 704 C C . LEU A 1 87 ? 21.810 0.769 -19.380 1.00 68.19 87 LEU A C 1
ATOM 706 O O . LEU A 1 87 ? 22.210 0.678 -20.533 1.00 68.19 87 LEU A O 1
ATOM 710 N N . GLU A 1 88 ? 22.645 0.827 -18.340 1.00 70.81 88 GLU A N 1
ATOM 711 C CA . GLU A 1 88 ? 24.108 0.839 -18.464 1.00 70.81 88 GLU A CA 1
ATOM 712 C C . GLU A 1 88 ? 24.646 -0.371 -19.251 1.00 70.81 88 GLU A C 1
ATOM 714 O O . GLU A 1 88 ? 25.520 -0.219 -20.103 1.00 70.81 88 GLU A O 1
ATOM 719 N N . ILE A 1 89 ? 24.046 -1.555 -19.072 1.00 71.06 89 ILE A N 1
ATOM 720 C CA . ILE A 1 89 ? 24.413 -2.775 -19.812 1.00 71.06 89 ILE A CA 1
ATOM 721 C C . ILE A 1 89 ? 24.106 -2.638 -21.314 1.00 71.06 89 ILE A C 1
ATOM 723 O O . ILE A 1 89 ? 24.896 -3.070 -22.154 1.00 71.06 89 ILE A O 1
ATOM 727 N N . HIS A 1 90 ? 22.975 -2.028 -21.677 1.00 68.31 90 HIS A N 1
ATOM 728 C CA . HIS A 1 90 ? 22.618 -1.799 -23.082 1.00 68.31 90 HIS A CA 1
ATOM 729 C C . HIS A 1 90 ? 23.329 -0.580 -23.689 1.00 68.31 90 HIS A C 1
ATOM 731 O O . HIS A 1 90 ? 23.610 -0.577 -24.888 1.00 68.31 90 HIS A O 1
ATOM 737 N N . LEU A 1 91 ? 23.674 0.426 -22.881 1.00 69.94 91 LEU A N 1
ATOM 738 C CA . LEU A 1 91 ? 24.498 1.560 -23.300 1.00 69.94 91 LEU A CA 1
ATOM 739 C C . LEU A 1 91 ? 25.924 1.112 -23.628 1.00 69.94 91 LEU A C 1
ATOM 741 O O . LEU A 1 91 ? 26.473 1.573 -24.619 1.00 69.94 91 LEU A O 1
ATOM 745 N N . GLU A 1 92 ? 26.484 0.140 -22.901 1.00 70.56 92 GLU A N 1
ATOM 746 C CA . GLU A 1 92 ? 27.788 -0.448 -23.237 1.00 70.56 92 GLU A CA 1
ATOM 747 C C . GLU A 1 92 ? 27.770 -1.127 -24.625 1.00 70.56 92 GLU A C 1
ATOM 749 O O . GLU A 1 92 ? 28.723 -1.014 -25.401 1.00 70.56 92 GLU A O 1
ATOM 754 N N . ILE A 1 93 ? 26.660 -1.783 -24.991 1.00 68.75 93 ILE A N 1
ATOM 755 C CA . ILE A 1 93 ? 26.456 -2.348 -26.339 1.00 68.75 93 ILE A CA 1
ATOM 756 C C . ILE A 1 93 ? 26.404 -1.227 -27.384 1.00 68.75 93 ILE A C 1
ATOM 758 O O . ILE A 1 93 ? 27.026 -1.334 -28.442 1.00 68.75 93 ILE A O 1
ATOM 762 N N . LEU A 1 94 ? 25.693 -0.142 -27.088 1.00 70.00 94 LEU A N 1
ATOM 763 C CA . LEU A 1 94 ? 25.559 1.003 -27.983 1.00 70.00 94 LEU A CA 1
ATOM 764 C C . LEU A 1 94 ? 26.897 1.730 -28.198 1.00 70.00 94 LEU A C 1
ATOM 766 O O . LEU A 1 94 ? 27.247 2.050 -29.336 1.00 70.00 94 LEU A O 1
ATOM 770 N N . ASP A 1 95 ? 27.686 1.889 -27.136 1.00 70.31 95 ASP A N 1
ATOM 771 C CA . ASP A 1 95 ? 29.043 2.436 -27.170 1.00 70.31 95 ASP A CA 1
ATOM 772 C C . ASP A 1 95 ? 29.982 1.530 -27.989 1.00 70.31 95 ASP A C 1
ATOM 774 O O . ASP A 1 95 ? 30.792 2.013 -28.783 1.00 70.31 95 ASP A O 1
ATOM 778 N N . ASN A 1 96 ? 29.836 0.202 -27.899 1.00 68.31 96 ASN A N 1
ATOM 779 C CA . ASN A 1 96 ? 30.583 -0.739 -28.743 1.00 68.31 96 ASN A CA 1
ATOM 780 C C . ASN A 1 96 ? 30.223 -0.624 -30.232 1.00 68.31 96 ASN A C 1
ATOM 782 O O . ASN A 1 96 ? 31.114 -0.716 -31.079 1.00 68.31 96 ASN A O 1
ATOM 786 N N . VAL A 1 97 ? 28.951 -0.383 -30.561 1.00 68.25 97 VAL A N 1
ATOM 787 C CA . VAL A 1 97 ? 28.506 -0.125 -31.942 1.00 68.25 97 VAL A CA 1
ATOM 788 C C . VAL A 1 97 ? 29.009 1.232 -32.446 1.00 68.25 97 VAL A C 1
ATOM 790 O O . VAL A 1 97 ? 29.212 1.387 -33.646 1.00 68.25 97 VAL A O 1
ATOM 793 N N . LEU A 1 98 ? 29.288 2.191 -31.558 1.00 68.62 98 LEU A N 1
ATOM 794 C CA . LEU A 1 98 ? 29.862 3.500 -31.894 1.00 68.62 98 LEU A CA 1
ATOM 795 C C . LEU A 1 98 ? 31.386 3.475 -32.121 1.00 68.62 98 LEU A C 1
ATOM 797 O O . LEU A 1 98 ? 31.881 4.222 -32.970 1.00 68.62 98 LEU A O 1
ATOM 801 N N . LYS A 1 99 ? 32.136 2.578 -31.458 1.00 68.94 99 LYS A N 1
ATOM 802 C CA . LYS A 1 99 ? 33.612 2.452 -31.575 1.00 68.94 99 LYS A CA 1
ATOM 803 C C . LYS A 1 99 ? 34.165 2.396 -33.014 1.00 68.94 99 LYS A C 1
ATOM 805 O O . LYS A 1 99 ? 35.193 3.031 -33.278 1.00 68.94 99 LYS A O 1
ATOM 810 N N . PRO A 1 100 ? 33.544 1.694 -33.984 1.00 67.62 100 PRO A N 1
ATOM 811 C CA . PRO A 1 100 ? 33.984 1.714 -35.381 1.00 67.62 100 PRO A CA 1
ATOM 812 C C . PRO A 1 100 ? 33.943 3.115 -36.014 1.00 67.62 100 PRO A C 1
ATOM 814 O O . PRO A 1 100 ? 34.827 3.450 -36.805 1.00 67.62 100 PRO A O 1
ATOM 817 N N . GLY A 1 101 ? 32.978 3.956 -35.619 1.00 63.06 101 GLY A N 1
ATOM 818 C CA . GLY A 1 101 ? 32.830 5.350 -36.059 1.00 63.06 101 GLY A CA 1
ATOM 819 C C . GLY A 1 101 ? 33.917 6.301 -35.543 1.00 63.06 101 GLY A C 1
ATOM 820 O O . GLY A 1 101 ? 34.152 7.343 -36.154 1.00 63.06 101 GLY A O 1
ATOM 821 N N . MET A 1 102 ? 34.607 5.916 -34.464 1.00 58.12 102 MET A N 1
ATOM 822 C CA . MET A 1 102 ? 35.711 6.667 -33.850 1.00 58.12 102 MET A CA 1
ATOM 823 C C . MET A 1 102 ? 37.092 6.234 -34.355 1.00 58.12 102 MET A C 1
ATOM 825 O O . MET A 1 102 ? 38.064 6.965 -34.189 1.00 58.12 102 MET A O 1
ATOM 829 N N . THR A 1 103 ? 37.206 5.037 -34.939 1.00 65.12 103 THR A N 1
ATOM 830 C CA . THR A 1 103 ? 38.507 4.403 -35.228 1.00 65.12 103 THR A CA 1
ATOM 831 C C . THR A 1 103 ? 38.750 4.129 -36.708 1.00 65.12 103 THR A C 1
ATOM 833 O O . THR A 1 103 ? 39.882 4.265 -37.164 1.00 65.12 103 THR A O 1
ATOM 836 N N . THR A 1 104 ? 37.718 3.740 -37.464 1.00 61.19 104 THR A N 1
ATOM 837 C CA . THR A 1 104 ? 37.889 3.184 -38.822 1.00 61.19 104 THR A CA 1
ATOM 838 C C . THR A 1 104 ? 37.042 3.866 -39.888 1.00 61.19 104 THR A C 1
ATOM 840 O O . THR A 1 104 ? 37.439 3.885 -41.054 1.00 61.19 104 THR A O 1
ATOM 843 N N . ILE A 1 105 ? 35.889 4.433 -39.521 1.00 64.44 105 ILE A N 1
ATOM 844 C CA . ILE A 1 105 ? 34.968 5.038 -40.484 1.00 64.44 105 ILE A CA 1
ATOM 845 C C . ILE A 1 105 ? 35.256 6.533 -40.609 1.00 64.44 105 ILE A C 1
ATOM 847 O O . ILE A 1 105 ? 35.024 7.321 -39.695 1.00 64.44 105 ILE A O 1
ATOM 851 N N . THR A 1 106 ? 35.717 6.911 -41.795 1.00 64.50 106 THR A N 1
ATOM 852 C CA . THR A 1 106 ? 35.989 8.296 -42.197 1.00 64.50 106 THR A CA 1
ATOM 853 C C . THR A 1 106 ? 34.923 8.795 -43.170 1.00 64.50 106 THR A C 1
ATOM 855 O O . THR A 1 106 ? 34.272 7.985 -43.828 1.00 64.50 106 THR A O 1
ATOM 858 N N . TRP A 1 107 ? 34.772 10.113 -43.341 1.00 63.88 107 TRP A N 1
ATOM 859 C CA . TRP A 1 107 ? 33.783 10.732 -44.252 1.00 63.88 107 TRP A CA 1
ATOM 860 C C . TRP A 1 107 ? 33.882 10.307 -45.733 1.00 63.88 107 TRP A C 1
ATOM 862 O O . TRP A 1 107 ? 32.970 10.580 -46.512 1.00 63.88 107 TRP A O 1
ATOM 872 N N . SER A 1 108 ? 34.969 9.641 -46.132 1.00 56.72 108 SER A N 1
ATOM 873 C CA . SER A 1 108 ? 35.180 9.072 -47.472 1.00 56.72 108 SER A CA 1
ATOM 874 C C . SER A 1 108 ? 34.872 7.572 -47.585 1.00 56.72 108 SER A C 1
ATOM 876 O O . SER A 1 108 ? 34.973 7.002 -48.673 1.00 56.72 108 SER A O 1
ATOM 878 N N . SER A 1 109 ? 34.501 6.920 -46.482 1.00 62.09 109 SER A N 1
ATOM 879 C CA . SER A 1 109 ? 34.276 5.476 -46.430 1.00 62.09 109 SER A CA 1
ATOM 880 C C . SER A 1 109 ? 32.971 5.078 -47.126 1.00 62.09 109 SER A C 1
ATOM 882 O O . SER A 1 109 ? 31.926 5.688 -46.928 1.00 62.09 109 SER A O 1
ATOM 884 N N . LEU A 1 110 ? 33.005 3.996 -47.906 1.00 63.75 110 LEU A N 1
ATOM 885 C CA . LEU A 1 110 ? 31.820 3.458 -48.594 1.00 63.75 110 LEU A CA 1
ATOM 886 C C . LEU A 1 110 ? 30.812 2.795 -47.635 1.00 63.75 110 LEU A C 1
ATOM 888 O O . LEU A 1 110 ? 29.662 2.589 -48.003 1.00 63.75 110 LEU A O 1
ATOM 892 N N . ASN A 1 111 ? 31.233 2.487 -46.405 1.00 67.06 111 ASN A N 1
ATOM 893 C CA . ASN A 1 111 ? 30.445 1.733 -45.426 1.00 67.06 111 ASN A CA 1
ATOM 894 C C . ASN A 1 111 ? 29.654 2.615 -44.444 1.00 67.06 111 ASN A C 1
ATOM 896 O O . ASN A 1 111 ? 29.026 2.076 -43.532 1.00 67.06 111 ASN A O 1
ATOM 900 N N . ILE A 1 112 ? 29.661 3.944 -44.619 1.00 69.75 112 ILE A N 1
ATOM 901 C CA . ILE A 1 112 ? 28.949 4.886 -43.733 1.00 69.75 112 ILE A CA 1
ATOM 902 C C . ILE A 1 112 ? 27.449 4.584 -43.713 1.00 69.75 112 ILE A C 1
ATOM 904 O O . ILE A 1 112 ? 26.859 4.565 -42.640 1.00 69.75 112 ILE A O 1
ATOM 908 N N . ASP A 1 113 ? 26.854 4.283 -44.870 1.00 71.69 113 ASP A N 1
ATOM 909 C CA . ASP A 1 113 ? 25.431 3.939 -44.984 1.00 71.69 113 ASP A CA 1
ATOM 910 C C . ASP A 1 113 ? 25.085 2.706 -44.138 1.00 71.69 113 ASP A C 1
ATOM 912 O O . ASP A 1 113 ? 24.245 2.777 -43.247 1.00 71.69 113 ASP A O 1
ATOM 916 N N . SER A 1 114 ? 25.828 1.611 -44.322 1.00 74.81 114 SER A N 1
ATOM 917 C CA . SER A 1 114 ? 25.619 0.368 -43.565 1.00 74.81 114 SER A CA 1
ATOM 918 C C . SER A 1 114 ? 25.884 0.509 -42.062 1.00 74.81 114 SER A C 1
ATOM 920 O O . SER A 1 114 ? 25.330 -0.233 -41.257 1.00 74.81 114 SER A O 1
ATOM 922 N N . PHE A 1 115 ? 26.752 1.445 -41.674 1.00 74.94 115 PHE A N 1
ATOM 923 C CA . PHE A 1 115 ? 27.031 1.750 -40.276 1.00 74.94 115 PHE A CA 1
ATOM 924 C C . PHE A 1 115 ? 25.914 2.587 -39.654 1.00 74.94 115 PHE A C 1
ATOM 926 O O . PHE A 1 115 ? 25.469 2.274 -38.555 1.00 74.94 115 PHE A O 1
ATOM 933 N N . LEU A 1 116 ? 25.433 3.615 -40.359 1.00 72.44 116 LEU A N 1
ATOM 934 C CA . LEU A 1 116 ? 24.319 4.445 -39.908 1.00 72.44 116 LEU A CA 1
ATOM 935 C C . LEU A 1 116 ? 23.023 3.644 -39.814 1.00 72.44 116 LEU A C 1
ATOM 937 O O . LEU A 1 116 ? 22.282 3.847 -38.860 1.00 72.44 116 LEU A O 1
ATOM 941 N N . GLU A 1 117 ? 22.768 2.729 -40.751 1.00 77.69 117 GLU A N 1
ATOM 942 C CA . GLU A 1 117 ? 21.627 1.811 -40.687 1.00 77.69 117 GLU A CA 1
ATOM 943 C C . GLU A 1 117 ? 21.710 0.942 -39.429 1.00 77.69 117 GLU A C 1
ATOM 945 O O . GLU A 1 117 ? 20.818 1.025 -38.587 1.00 77.69 117 GLU A O 1
ATOM 950 N N . LYS A 1 118 ? 22.829 0.235 -39.214 1.00 76.94 118 LYS A N 1
ATOM 951 C CA . LYS A 1 118 ? 23.049 -0.582 -38.005 1.00 76.94 118 LYS A CA 1
ATOM 952 C C . LYS A 1 118 ? 22.945 0.224 -36.713 1.00 76.94 118 LYS A C 1
ATOM 954 O O . LYS A 1 118 ? 22.300 -0.209 -35.767 1.00 76.94 118 LYS A O 1
ATOM 959 N N . TYR A 1 119 ? 23.553 1.407 -36.667 1.00 76.88 119 TYR A N 1
ATOM 960 C CA . TYR A 1 119 ? 23.489 2.272 -35.493 1.00 76.88 119 TYR A CA 1
ATOM 961 C C . TYR A 1 119 ? 22.060 2.772 -35.246 1.00 76.88 119 TYR A C 1
ATOM 963 O O . TYR A 1 119 ? 21.591 2.750 -34.113 1.00 76.88 119 TYR A O 1
ATOM 971 N N . SER A 1 120 ? 21.333 3.154 -36.300 1.00 76.75 120 SER A N 1
ATOM 972 C CA . SER A 1 120 ? 19.937 3.581 -36.188 1.00 76.75 120 SER A CA 1
ATOM 973 C C . SER A 1 120 ? 19.005 2.454 -35.739 1.00 76.75 120 SER A C 1
ATOM 975 O O . SER A 1 120 ? 18.121 2.702 -34.924 1.00 76.75 120 SER A O 1
ATOM 977 N N . GLU A 1 121 ? 19.230 1.223 -36.207 1.00 79.88 121 GLU A N 1
ATOM 978 C CA . GLU A 1 121 ? 18.495 0.030 -35.780 1.00 79.88 121 GLU A CA 1
ATOM 979 C C . GLU A 1 121 ? 18.771 -0.292 -34.309 1.00 79.88 121 GLU A C 1
ATOM 981 O O . GLU A 1 121 ? 17.829 -0.504 -33.549 1.00 79.88 121 GLU A O 1
ATOM 986 N N . CYS A 1 122 ? 20.036 -0.252 -33.875 1.00 76.00 122 CYS A N 1
ATOM 987 C CA . CYS A 1 122 ? 20.400 -0.458 -32.472 1.00 76.00 122 CYS A CA 1
ATOM 988 C C . CYS A 1 122 ? 19.790 0.608 -31.550 1.00 76.00 122 CYS A C 1
ATOM 990 O O . CYS A 1 122 ? 19.239 0.259 -30.507 1.00 76.00 122 CYS A O 1
ATOM 992 N N . VAL A 1 123 ? 19.842 1.891 -31.931 1.00 78.31 123 VAL A N 1
ATOM 993 C CA . VAL A 1 123 ? 19.213 2.977 -31.156 1.00 78.31 123 VAL A CA 1
ATOM 994 C C . VAL A 1 123 ? 17.700 2.773 -31.076 1.00 78.31 123 VAL A C 1
ATOM 996 O O . VAL A 1 123 ? 17.151 2.789 -29.980 1.00 78.31 123 VAL A O 1
ATOM 999 N N . ALA A 1 124 ? 17.030 2.521 -32.205 1.00 81.25 124 ALA A N 1
ATOM 1000 C CA . ALA A 1 124 ? 15.580 2.317 -32.236 1.00 81.25 124 ALA A CA 1
ATOM 1001 C C . ALA A 1 124 ? 15.143 1.089 -31.420 1.00 81.25 124 ALA A C 1
ATOM 1003 O O . ALA A 1 124 ? 14.092 1.095 -30.778 1.00 81.25 124 ALA A O 1
ATOM 1004 N N . HIS A 1 125 ? 15.957 0.036 -31.429 1.00 81.94 125 HIS A N 1
ATOM 1005 C CA . HIS A 1 125 ? 15.720 -1.158 -30.636 1.00 81.94 125 HIS A CA 1
ATOM 1006 C C . HIS A 1 125 ? 15.816 -0.864 -29.130 1.00 81.94 125 HIS A C 1
ATOM 1008 O O . HIS A 1 125 ? 14.879 -1.175 -28.398 1.00 81.94 125 HIS A O 1
ATOM 1014 N N . ILE A 1 126 ? 16.876 -0.185 -28.675 1.00 76.44 126 ILE A N 1
ATOM 1015 C CA . ILE A 1 126 ? 17.036 0.214 -27.264 1.00 76.44 126 ILE A CA 1
ATOM 1016 C C . ILE A 1 126 ? 15.916 1.174 -26.832 1.00 76.44 126 ILE A C 1
ATOM 1018 O O . ILE A 1 126 ? 15.340 0.979 -25.762 1.00 76.44 126 ILE A O 1
ATOM 1022 N N . GLU A 1 127 ? 15.537 2.145 -27.669 1.00 80.31 127 GLU A N 1
ATOM 1023 C CA . GLU A 1 127 ? 14.388 3.030 -27.414 1.00 80.31 127 GLU A CA 1
ATOM 1024 C C . GLU A 1 127 ? 13.096 2.224 -27.207 1.00 80.31 127 GLU A C 1
ATOM 1026 O O . GLU A 1 127 ? 12.396 2.407 -26.211 1.00 80.31 127 GLU A O 1
ATOM 1031 N N . SER A 1 128 ? 12.803 1.272 -28.099 1.00 83.56 128 SER A N 1
ATOM 1032 C CA . SER A 1 128 ? 11.605 0.434 -27.990 1.00 83.56 128 SER A CA 1
ATOM 1033 C C . SER A 1 128 ? 11.603 -0.447 -26.738 1.00 83.56 128 SER A C 1
ATOM 1035 O O . SER A 1 128 ? 10.533 -0.713 -26.181 1.00 83.56 128 SER A O 1
ATOM 1037 N N . LEU A 1 129 ? 12.766 -0.943 -26.312 1.00 80.00 129 LEU A N 1
ATOM 1038 C CA . LEU A 1 129 ? 12.895 -1.731 -25.087 1.00 80.00 129 LEU A CA 1
ATOM 1039 C C . LEU A 1 129 ? 12.664 -0.866 -23.859 1.00 80.00 129 LEU A C 1
ATOM 1041 O O . LEU A 1 129 ? 11.883 -1.241 -22.988 1.00 80.00 129 LEU A O 1
ATOM 1045 N N . PHE A 1 130 ? 13.291 0.307 -23.811 1.00 79.56 130 PHE A N 1
ATOM 1046 C CA . PHE A 1 130 ? 13.120 1.247 -22.714 1.00 79.56 130 PHE A CA 1
ATOM 1047 C C . PHE A 1 130 ? 11.658 1.681 -22.575 1.00 79.56 130 PHE A C 1
ATOM 1049 O O . PHE A 1 130 ? 11.108 1.629 -21.475 1.00 79.56 130 PHE A O 1
ATOM 1056 N N . ASP A 1 131 ? 10.993 1.997 -23.689 1.00 82.38 131 ASP A N 1
ATOM 1057 C CA . ASP A 1 131 ? 9.564 2.313 -23.713 1.00 82.38 131 ASP A CA 1
ATOM 1058 C C . ASP A 1 131 ? 8.713 1.160 -23.177 1.00 82.38 131 ASP A C 1
ATOM 1060 O O . ASP A 1 131 ? 7.753 1.378 -22.434 1.00 82.38 131 ASP A O 1
ATOM 1064 N N . ARG A 1 132 ? 9.050 -0.084 -23.536 1.00 84.06 132 ARG A N 1
ATOM 1065 C CA . ARG A 1 132 ? 8.345 -1.270 -23.037 1.00 84.06 132 ARG A CA 1
ATOM 1066 C C . ARG A 1 132 ? 8.530 -1.434 -21.529 1.00 84.06 132 ARG A C 1
ATOM 1068 O O . ARG A 1 132 ? 7.539 -1.627 -20.828 1.00 84.06 132 ARG A O 1
ATOM 1075 N N . LEU A 1 133 ? 9.760 -1.337 -21.030 1.00 82.50 133 LEU A N 1
ATOM 1076 C CA . LEU A 1 133 ? 10.069 -1.483 -19.605 1.00 82.50 133 LEU A CA 1
ATOM 1077 C C . LEU A 1 133 ? 9.420 -0.361 -18.786 1.00 82.50 133 LEU A C 1
ATOM 1079 O O . LEU A 1 133 ? 8.771 -0.630 -17.777 1.00 82.50 133 LEU A O 1
ATOM 1083 N N . CYS A 1 134 ? 9.492 0.883 -19.265 1.00 81.81 134 CYS A N 1
ATOM 1084 C CA . CYS A 1 134 ? 8.824 2.019 -18.637 1.00 81.81 134 CYS A CA 1
ATOM 1085 C C . CYS A 1 134 ? 7.308 1.840 -18.592 1.00 81.81 134 CYS A C 1
ATOM 1087 O O . CYS A 1 134 ? 6.701 2.159 -17.576 1.00 81.81 134 CYS A O 1
ATOM 1089 N N . LYS A 1 135 ? 6.675 1.330 -19.655 1.00 85.12 135 LYS A N 1
ATOM 1090 C CA . LYS A 1 135 ? 5.227 1.062 -19.651 1.00 85.12 135 LYS A CA 1
ATOM 1091 C C . LYS A 1 135 ? 4.845 0.010 -18.615 1.00 85.12 135 LYS A C 1
ATOM 1093 O O . LYS A 1 135 ? 3.847 0.203 -17.926 1.00 85.12 135 LYS A O 1
ATOM 1098 N N . ILE A 1 136 ? 5.633 -1.061 -18.486 1.00 84.69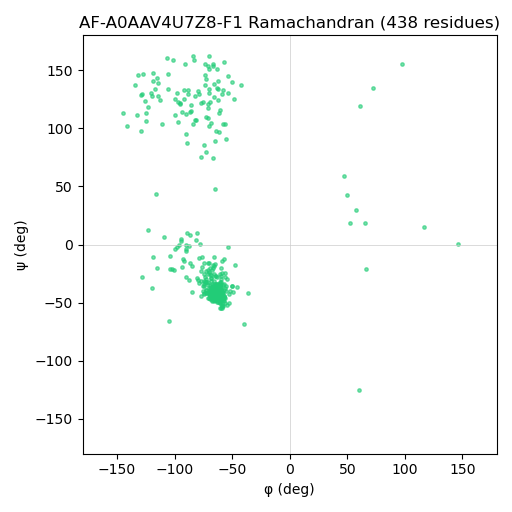 136 ILE A N 1
ATOM 1099 C CA . ILE A 1 136 ? 5.392 -2.096 -17.473 1.00 84.69 136 ILE A CA 1
ATOM 1100 C C . ILE A 1 136 ? 5.523 -1.492 -16.071 1.00 84.69 136 ILE A C 1
ATOM 1102 O O . ILE A 1 136 ? 4.603 -1.635 -15.273 1.00 84.69 136 ILE A O 1
ATOM 1106 N N . LEU A 1 137 ? 6.598 -0.755 -15.783 1.00 82.81 137 LEU A N 1
ATOM 1107 C CA . LEU A 1 137 ? 6.777 -0.147 -14.462 1.00 82.81 137 LEU A CA 1
ATOM 1108 C C . LEU A 1 137 ? 5.686 0.887 -14.139 1.00 82.81 137 LEU A C 1
ATOM 1110 O O . LEU A 1 137 ? 5.075 0.806 -13.083 1.00 82.81 137 LEU A O 1
ATOM 1114 N N . ASN A 1 138 ? 5.366 1.799 -15.059 1.00 85.06 138 ASN A N 1
ATOM 1115 C CA . ASN A 1 138 ? 4.322 2.810 -14.848 1.00 85.06 138 ASN A CA 1
ATOM 1116 C C . ASN A 1 138 ? 2.941 2.197 -14.572 1.00 85.06 138 ASN A C 1
ATOM 1118 O O . ASN A 1 138 ? 2.289 2.520 -13.586 1.00 85.06 138 ASN A O 1
ATOM 1122 N N . HIS A 1 139 ? 2.471 1.332 -15.471 1.00 84.12 139 HIS A N 1
ATOM 1123 C CA . HIS A 1 139 ? 1.078 0.877 -15.445 1.00 84.12 139 HIS A CA 1
ATOM 1124 C C . HIS A 1 139 ? 0.864 -0.380 -14.612 1.00 84.12 139 HIS A C 1
ATOM 1126 O O . HIS A 1 139 ? -0.231 -0.612 -14.117 1.00 84.12 139 HIS A O 1
ATOM 1132 N N . ARG A 1 140 ? 1.877 -1.241 -14.482 1.00 83.50 140 ARG A N 1
ATOM 1133 C CA . ARG A 1 140 ? 1.734 -2.495 -13.734 1.00 83.50 140 ARG A CA 1
ATOM 1134 C C . ARG A 1 140 ? 2.382 -2.467 -12.365 1.00 83.50 140 ARG A C 1
ATOM 1136 O O . ARG A 1 140 ? 2.005 -3.303 -11.560 1.00 83.50 140 ARG A O 1
ATOM 1143 N N . VAL A 1 141 ? 3.334 -1.568 -12.108 1.00 85.19 141 VAL A N 1
ATOM 1144 C CA . VAL A 1 141 ? 3.941 -1.416 -10.780 1.00 85.19 141 VAL A CA 1
ATOM 1145 C C . VAL A 1 141 ? 3.387 -0.162 -10.114 1.00 85.19 141 VAL A C 1
ATOM 1147 O O . VAL A 1 141 ? 2.617 -0.300 -9.170 1.00 85.19 141 VAL A O 1
ATOM 1150 N N . ASP A 1 142 ? 3.663 1.036 -10.634 1.00 85.88 142 ASP A N 1
ATOM 1151 C CA . ASP A 1 142 ? 3.279 2.294 -9.975 1.00 85.88 142 ASP A CA 1
ATOM 1152 C C . ASP A 1 142 ? 1.752 2.418 -9.808 1.00 85.88 142 ASP A C 1
ATOM 1154 O O . ASP A 1 142 ? 1.279 2.651 -8.700 1.00 85.88 142 ASP A O 1
ATOM 1158 N N . GLU A 1 143 ? 0.959 2.161 -10.856 1.00 87.56 143 GLU A N 1
ATOM 1159 C CA . GLU A 1 143 ? -0.513 2.207 -10.767 1.00 87.56 143 GLU A CA 1
ATOM 1160 C C . GLU A 1 143 ? -1.075 1.173 -9.775 1.00 87.56 143 GLU A C 1
ATOM 1162 O O . GLU A 1 143 ? -2.017 1.452 -9.035 1.00 87.56 143 GLU A O 1
ATOM 1167 N N . THR A 1 144 ? -0.481 -0.023 -9.711 1.00 83.44 144 THR A N 1
ATOM 1168 C CA . THR A 1 144 ? -0.908 -1.038 -8.736 1.00 83.44 144 THR A CA 1
ATOM 1169 C C . THR A 1 144 ? -0.496 -0.692 -7.310 1.00 83.44 144 THR A C 1
ATOM 1171 O O . THR A 1 144 ? -1.240 -1.012 -6.391 1.00 83.44 144 THR A O 1
ATOM 1174 N N . LEU A 1 145 ? 0.644 -0.020 -7.118 1.00 86.06 145 LEU A N 1
ATOM 1175 C CA . LEU A 1 145 ? 1.087 0.479 -5.818 1.00 86.06 145 LEU A CA 1
ATOM 1176 C C . LEU A 1 145 ? 0.176 1.610 -5.330 1.00 86.06 145 LEU A C 1
ATOM 1178 O O . LEU A 1 145 ? -0.219 1.602 -4.169 1.00 86.06 145 LEU A O 1
ATOM 1182 N N . SER A 1 146 ? -0.243 2.515 -6.219 1.00 86.44 146 SER A N 1
ATOM 1183 C CA . SER A 1 146 ? -1.266 3.519 -5.903 1.00 86.44 146 SER A CA 1
ATOM 1184 C C . SER A 1 146 ? -2.587 2.865 -5.496 1.00 86.44 146 SER A C 1
ATOM 1186 O O . SER A 1 146 ? -3.144 3.211 -4.462 1.00 86.44 146 SER A O 1
ATOM 1188 N N . GLN A 1 147 ? -3.037 1.845 -6.234 1.00 85.88 147 GLN A N 1
ATOM 1189 C CA . GLN A 1 147 ? -4.238 1.085 -5.866 1.00 85.88 147 GLN A CA 1
ATOM 1190 C C . GLN A 1 147 ? -4.095 0.339 -4.535 1.00 85.88 147 GLN A C 1
ATOM 1192 O O . GLN A 1 147 ? -5.105 0.088 -3.894 1.00 85.88 147 GLN A O 1
ATOM 1197 N N . VAL A 1 148 ? -2.877 -0.050 -4.137 1.00 85.75 148 VAL A N 1
ATOM 1198 C CA . VAL A 1 148 ? -2.592 -0.658 -2.827 1.00 85.75 148 VAL A CA 1
ATOM 1199 C C . VAL A 1 148 ? -2.663 0.382 -1.712 1.00 85.75 148 VAL A C 1
ATOM 1201 O O . VAL A 1 148 ? -3.191 0.068 -0.652 1.00 85.75 148 VAL A O 1
ATOM 1204 N N . ALA A 1 149 ? -2.170 1.599 -1.948 1.00 82.81 149 ALA A N 1
ATOM 1205 C CA . ALA A 1 149 ? -2.249 2.689 -0.980 1.00 82.81 149 ALA A CA 1
ATOM 1206 C C . ALA A 1 149 ? -3.699 3.148 -0.739 1.00 82.81 149 ALA A C 1
ATOM 1208 O O . ALA A 1 149 ? -4.062 3.429 0.394 1.00 82.81 149 ALA A O 1
ATOM 1209 N N . GLU A 1 150 ? -4.545 3.144 -1.774 1.00 83.75 150 GLU A N 1
ATOM 1210 C CA . GLU A 1 150 ? -5.958 3.556 -1.696 1.00 83.75 150 GLU A CA 1
ATOM 1211 C C . GLU A 1 150 ? -6.902 2.498 -1.084 1.00 83.75 150 GLU A C 1
ATOM 1213 O O . GLU A 1 150 ? -8.111 2.716 -1.012 1.00 83.75 150 GLU A O 1
ATOM 1218 N N . VAL A 1 151 ? -6.402 1.328 -0.665 1.00 83.06 151 VAL A N 1
ATOM 1219 C CA . VAL A 1 151 ? -7.264 0.285 -0.089 1.00 83.06 151 VAL A CA 1
ATOM 1220 C C . VAL A 1 151 ? -7.752 0.705 1.292 1.00 83.06 151 VAL A C 1
ATOM 1222 O O . VAL A 1 151 ? -6.974 0.796 2.241 1.00 83.06 151 VAL A O 1
ATOM 1225 N N . GLU A 1 152 ? -9.066 0.849 1.424 1.00 76.12 152 GLU A N 1
ATOM 1226 C CA . GLU A 1 152 ? -9.736 1.037 2.707 1.00 76.12 152 GLU A CA 1
ATOM 1227 C C . GLU A 1 152 ? -9.941 -0.324 3.401 1.00 76.12 152 GLU A C 1
ATOM 1229 O O . GLU A 1 152 ? -10.781 -1.131 3.000 1.00 76.12 152 GLU A O 1
ATOM 1234 N N . LEU A 1 153 ? -9.179 -0.603 4.464 1.00 75.88 153 LEU A N 1
ATOM 1235 C CA . LEU A 1 153 ? -9.348 -1.810 5.293 1.00 75.88 153 LEU A CA 1
ATOM 1236 C C . LEU A 1 153 ? -10.419 -1.621 6.379 1.00 75.88 153 LEU A C 1
ATOM 1238 O O . LEU A 1 153 ? -10.928 -2.605 6.922 1.00 75.88 153 LEU A O 1
ATOM 1242 N N . CYS A 1 154 ? -10.762 -0.369 6.696 1.00 73.06 154 CYS A N 1
ATOM 1243 C CA . CYS A 1 154 ? -11.821 -0.016 7.633 1.00 73.06 154 CYS A CA 1
ATOM 1244 C C . CYS A 1 154 ? -12.988 0.663 6.903 1.00 73.06 154 CYS A C 1
ATOM 1246 O O . CYS A 1 154 ? -12.779 1.713 6.298 1.00 73.06 154 CYS A O 1
ATOM 1248 N N . PRO A 1 155 ? -14.226 0.150 7.018 1.00 70.31 155 PRO A N 1
ATOM 1249 C CA . PRO A 1 155 ? -15.385 0.841 6.483 1.00 70.31 155 PRO A CA 1
ATOM 1250 C C . PRO A 1 155 ? -15.697 2.100 7.303 1.00 70.31 155 PRO A C 1
ATOM 1252 O O . PRO A 1 155 ? -15.453 2.158 8.512 1.00 70.31 155 PRO A O 1
ATOM 1255 N N . VAL A 1 156 ? -16.284 3.099 6.644 1.00 67.19 156 VAL A N 1
ATOM 1256 C CA . VAL A 1 156 ? -16.800 4.318 7.284 1.00 67.19 156 VAL A CA 1
ATOM 1257 C C . VAL A 1 156 ? -17.937 3.978 8.259 1.00 67.19 156 VAL A C 1
ATOM 1259 O O . VAL A 1 156 ? -18.668 3.003 8.072 1.00 67.19 156 VAL A O 1
ATOM 1262 N N . ALA A 1 157 ? -18.092 4.803 9.301 1.00 63.06 157 ALA A N 1
ATOM 1263 C CA . ALA A 1 157 ? -19.142 4.664 10.308 1.00 63.06 157 ALA A CA 1
ATOM 1264 C C . ALA A 1 157 ? -20.538 4.470 9.684 1.00 63.06 157 ALA A C 1
ATOM 12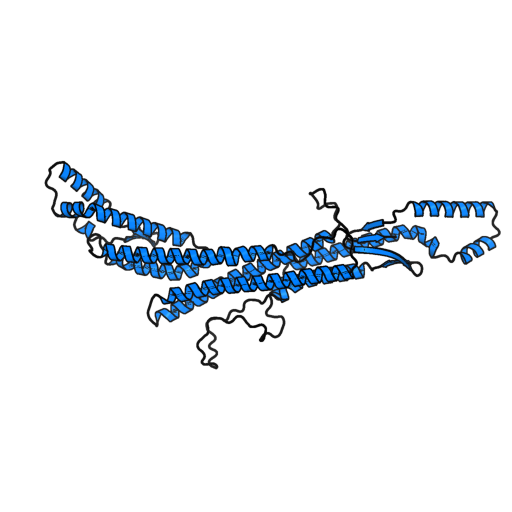66 O O . ALA A 1 157 ? -20.964 5.316 8.892 1.00 63.06 157 ALA A O 1
ATOM 1267 N N . PRO A 1 158 ? -21.275 3.400 10.042 1.00 64.56 158 PRO A N 1
ATOM 1268 C CA . PRO A 1 158 ? -22.628 3.191 9.542 1.00 64.56 158 PRO A CA 1
ATOM 1269 C C . PRO A 1 158 ? -23.590 4.269 10.064 1.00 64.56 158 PRO A C 1
ATOM 1271 O O . PRO A 1 158 ? -23.405 4.821 11.147 1.00 64.56 158 PRO A O 1
ATOM 1274 N N . GLU A 1 159 ? -24.666 4.538 9.313 1.00 60.59 159 GLU A N 1
ATOM 1275 C CA . GLU A 1 159 ? -25.677 5.542 9.693 1.00 60.59 159 GLU A CA 1
ATOM 1276 C C . GLU A 1 159 ? -26.375 5.243 11.029 1.00 60.59 159 GLU A C 1
ATOM 1278 O O . GLU A 1 159 ? -26.847 6.155 11.704 1.00 60.59 159 GLU A O 1
ATOM 1283 N N . ASN A 1 160 ? -26.430 3.968 11.424 1.00 65.88 160 ASN A N 1
ATOM 1284 C CA . ASN A 1 160 ? -27.023 3.531 12.682 1.00 65.88 160 ASN A CA 1
ATOM 1285 C C . ASN A 1 160 ? -25.975 2.846 13.568 1.00 65.88 160 ASN A C 1
ATOM 1287 O O . ASN A 1 160 ? -25.204 2.031 13.054 1.00 65.88 160 ASN A O 1
ATOM 1291 N N . PRO A 1 161 ? -25.997 3.089 14.894 1.00 73.38 161 PRO A N 1
ATOM 1292 C CA . PRO A 1 161 ? -25.101 2.423 15.827 1.00 73.38 161 PRO A CA 1
ATOM 1293 C C . PRO A 1 161 ? -25.348 0.913 15.833 1.00 73.38 161 PRO A C 1
ATOM 1295 O O . PRO A 1 161 ? -26.483 0.434 15.912 1.00 73.38 161 PRO A O 1
ATOM 1298 N N . VAL A 1 162 ? -24.259 0.162 15.766 1.00 79.69 162 VAL A N 1
ATOM 1299 C CA . VAL A 1 162 ? -24.221 -1.289 15.636 1.00 79.69 162 VAL A CA 1
ATOM 1300 C C . VAL A 1 162 ? -23.919 -1.919 16.999 1.00 79.69 162 VAL A C 1
ATOM 1302 O O . VAL A 1 162 ? -23.408 -1.287 17.926 1.00 79.69 162 VAL A O 1
ATOM 1305 N N . THR A 1 163 ? -24.271 -3.192 17.161 1.00 82.31 163 THR A N 1
ATOM 1306 C CA . THR A 1 163 ? -23.856 -3.973 18.331 1.00 82.31 163 THR A CA 1
ATOM 1307 C C . THR A 1 163 ? -22.376 -4.343 18.234 1.00 82.31 163 THR A C 1
ATOM 1309 O O . THR A 1 163 ? -21.830 -4.490 17.141 1.00 82.31 163 THR A O 1
ATOM 1312 N N . ILE A 1 164 ? -21.729 -4.590 19.375 1.00 81.31 164 ILE A N 1
ATOM 1313 C CA . ILE A 1 164 ? -20.314 -4.998 19.423 1.00 81.31 164 ILE A CA 1
ATOM 1314 C C . ILE A 1 164 ? -20.015 -6.202 18.510 1.00 81.31 164 ILE A C 1
ATOM 1316 O O . ILE A 1 164 ? -18.988 -6.237 17.833 1.00 81.31 164 ILE A O 1
ATOM 1320 N N . GLN A 1 165 ? -20.913 -7.191 18.458 1.00 82.19 165 GLN A N 1
ATOM 1321 C CA . GLN A 1 165 ? -20.688 -8.396 17.653 1.00 82.19 165 GLN A CA 1
ATOM 1322 C C . GLN A 1 165 ? -20.800 -8.136 16.151 1.00 82.19 165 GLN A C 1
ATOM 1324 O O . GLN A 1 165 ? -19.980 -8.633 15.375 1.00 82.19 165 GLN A O 1
ATOM 1329 N N . ALA A 1 166 ? -21.783 -7.338 15.734 1.00 82.56 166 ALA A N 1
ATOM 1330 C CA . ALA A 1 166 ? -21.927 -6.979 14.332 1.00 82.56 166 ALA A CA 1
ATOM 1331 C C . ALA A 1 166 ? -20.781 -6.058 13.874 1.00 82.56 166 ALA A C 1
ATOM 1333 O O . ALA A 1 166 ? -20.274 -6.260 12.776 1.00 82.56 166 ALA A O 1
ATOM 1334 N N . PHE A 1 167 ? -20.279 -5.162 14.734 1.00 82.69 167 PHE A N 1
ATOM 1335 C CA . PHE A 1 167 ? -19.067 -4.377 14.466 1.00 82.69 167 PHE A CA 1
ATOM 1336 C C . PHE A 1 167 ? -17.846 -5.264 14.190 1.00 82.69 167 PHE A C 1
ATOM 1338 O O . PHE A 1 167 ? -17.218 -5.144 13.140 1.00 82.69 167 PHE A O 1
ATOM 1345 N N . SER A 1 168 ? -17.545 -6.205 15.095 1.00 82.25 168 SER A N 1
ATOM 1346 C CA . SER A 1 168 ? -16.408 -7.119 14.917 1.00 82.25 168 SER A CA 1
ATOM 1347 C C . SER A 1 168 ? -16.554 -7.971 13.651 1.00 82.25 168 SER A C 1
ATOM 1349 O O . SER A 1 168 ? -15.560 -8.252 12.986 1.00 82.25 168 SER A O 1
ATOM 1351 N N . THR A 1 169 ? -17.780 -8.356 13.288 1.00 85.38 169 THR A N 1
ATOM 1352 C CA . THR A 1 169 ? -18.050 -9.145 12.074 1.00 85.38 169 THR A CA 1
ATOM 1353 C C . THR A 1 169 ? -17.854 -8.323 10.799 1.00 85.38 169 THR A C 1
ATOM 1355 O O . THR A 1 169 ? -17.196 -8.792 9.879 1.00 85.38 169 THR A O 1
ATOM 1358 N N . ILE A 1 170 ? -18.387 -7.097 10.744 1.00 82.81 170 ILE A N 1
ATOM 1359 C CA . ILE A 1 170 ? -18.254 -6.210 9.578 1.00 82.81 170 ILE A CA 1
ATOM 1360 C C . ILE A 1 170 ? -16.785 -5.866 9.343 1.00 82.81 170 ILE A C 1
ATOM 1362 O O . ILE A 1 170 ? -16.293 -5.993 8.224 1.00 82.81 170 ILE A O 1
ATOM 1366 N N . LEU A 1 171 ? -16.069 -5.480 10.400 1.00 83.06 171 LEU A N 1
ATOM 1367 C CA . LEU A 1 171 ? -14.679 -5.081 10.257 1.00 83.06 171 LEU A CA 1
ATOM 1368 C C . LEU A 1 171 ? -13.766 -6.262 9.931 1.00 83.06 171 LEU A C 1
ATOM 1370 O O . LEU A 1 171 ? -12.916 -6.131 9.062 1.00 83.06 171 LEU A O 1
ATOM 1374 N N . SER A 1 172 ? -13.945 -7.422 10.571 1.00 84.06 172 SER A N 1
ATOM 1375 C CA . SER A 1 172 ? -13.145 -8.604 10.220 1.00 84.06 172 SER A CA 1
ATOM 1376 C C . SER A 1 172 ? -13.408 -9.078 8.789 1.00 84.06 172 SER A C 1
ATOM 1378 O O . SER A 1 172 ? -12.473 -9.512 8.123 1.00 84.06 172 SER A O 1
ATOM 1380 N N . ALA A 1 173 ? -14.642 -8.951 8.287 1.00 86.81 173 ALA A N 1
ATOM 1381 C CA . ALA A 1 173 ? -14.956 -9.227 6.888 1.00 86.81 173 ALA A CA 1
ATOM 1382 C C . ALA A 1 173 ? -14.265 -8.229 5.943 1.00 86.81 173 ALA A C 1
ATOM 1384 O O . ALA A 1 173 ? -13.607 -8.656 4.999 1.00 86.81 173 ALA A O 1
ATOM 1385 N N . SER A 1 174 ? -14.346 -6.926 6.236 1.00 85.12 174 SER A N 1
ATOM 1386 C CA . SER A 1 174 ? -13.689 -5.870 5.450 1.00 85.12 174 SER A CA 1
ATOM 1387 C C . SER A 1 174 ? -12.165 -6.016 5.450 1.00 85.12 174 SER A C 1
ATOM 1389 O O . SER A 1 174 ? -11.529 -5.940 4.404 1.00 85.12 174 SER A O 1
ATOM 1391 N N . ALA A 1 175 ? -11.570 -6.296 6.612 1.00 84.88 175 ALA A N 1
ATOM 1392 C CA . ALA A 1 175 ? -10.136 -6.520 6.749 1.00 84.88 175 ALA A CA 1
ATOM 1393 C C . ALA A 1 175 ? -9.685 -7.794 6.016 1.00 84.88 175 ALA A C 1
ATOM 1395 O O . ALA A 1 175 ? -8.600 -7.809 5.442 1.00 84.88 175 ALA A O 1
ATOM 1396 N N . ALA A 1 176 ? -10.506 -8.852 5.998 1.00 86.06 176 ALA A N 1
ATOM 1397 C CA . ALA A 1 176 ? -10.219 -10.068 5.239 1.00 86.06 176 ALA A CA 1
ATOM 1398 C C . ALA A 1 176 ? -10.303 -9.842 3.720 1.00 86.06 176 ALA A C 1
ATOM 1400 O O .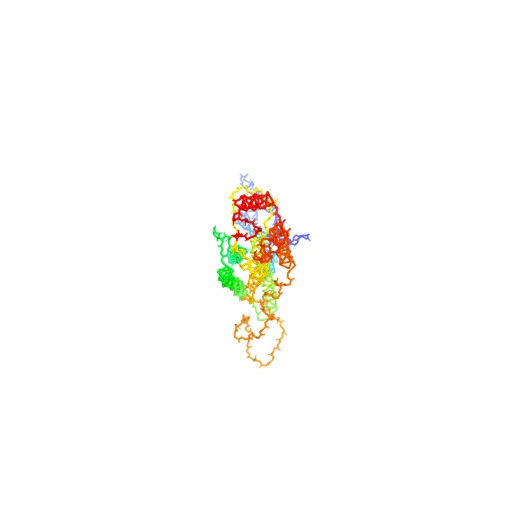 ALA A 1 176 ? -9.409 -10.275 2.998 1.00 86.06 176 ALA A O 1
ATOM 1401 N N . GLU A 1 177 ? -11.326 -9.133 3.235 1.00 86.88 177 GLU A N 1
ATOM 1402 C CA . GLU A 1 177 ? -11.453 -8.767 1.817 1.00 86.88 177 GLU A CA 1
ATOM 1403 C C . GLU A 1 177 ? -10.306 -7.854 1.366 1.00 86.88 177 GLU A C 1
ATOM 1405 O O . GLU A 1 177 ? -9.696 -8.076 0.317 1.00 86.88 177 GLU A O 1
ATOM 1410 N N . GLY A 1 178 ? -9.958 -6.875 2.201 1.00 84.25 178 GLY A N 1
ATOM 1411 C CA . GLY A 1 178 ? -8.802 -6.015 2.004 1.00 84.25 178 GLY A CA 1
ATOM 1412 C C . GLY A 1 178 ? -7.487 -6.795 1.979 1.00 84.25 178 GLY A C 1
ATOM 1413 O O . GLY A 1 178 ? -6.669 -6.583 1.089 1.00 84.25 178 GLY A O 1
ATOM 1414 N N . ALA A 1 179 ? -7.297 -7.758 2.885 1.00 85.94 179 ALA A N 1
ATOM 1415 C CA . ALA A 1 179 ? -6.118 -8.624 2.893 1.00 85.94 179 ALA A CA 1
ATOM 1416 C C . ALA A 1 179 ? -6.006 -9.472 1.612 1.00 85.94 179 ALA A C 1
ATOM 1418 O O . ALA A 1 179 ? -4.935 -9.512 1.004 1.00 85.94 179 ALA A O 1
ATOM 1419 N N . ASP A 1 180 ? -7.111 -10.070 1.154 1.00 85.75 180 ASP A N 1
ATOM 1420 C CA . ASP A 1 180 ? -7.165 -10.829 -0.102 1.00 85.75 180 ASP A CA 1
ATOM 1421 C C . ASP A 1 180 ? -6.848 -9.937 -1.316 1.00 85.75 180 ASP A C 1
ATOM 1423 O O . ASP A 1 180 ? -6.209 -10.372 -2.282 1.00 85.75 180 ASP A O 1
ATOM 1427 N N . PHE A 1 181 ? -7.315 -8.684 -1.303 1.00 86.75 181 PHE A N 1
ATOM 1428 C CA . PHE A 1 181 ? -7.020 -7.711 -2.350 1.00 86.75 181 PHE A CA 1
ATOM 1429 C C . PHE A 1 181 ? -5.539 -7.318 -2.346 1.00 86.75 181 PHE A C 1
ATOM 1431 O O . PHE A 1 181 ? -4.893 -7.373 -3.395 1.00 86.75 181 PHE A O 1
ATOM 1438 N N . LEU A 1 182 ? -4.983 -6.994 -1.175 1.00 85.88 182 LEU A N 1
ATOM 1439 C CA . LEU A 1 182 ? -3.568 -6.669 -1.001 1.00 85.88 182 LEU A CA 1
ATOM 1440 C C . LEU A 1 182 ? -2.662 -7.828 -1.436 1.00 85.88 182 LEU A C 1
ATOM 1442 O O . LEU A 1 182 ? -1.675 -7.593 -2.134 1.00 85.88 182 LEU A O 1
ATOM 1446 N N . GLU A 1 183 ? -3.011 -9.078 -1.107 1.00 86.38 183 GLU A N 1
ATOM 1447 C CA . GLU A 1 183 ? -2.259 -10.258 -1.553 1.00 86.38 183 GLU A CA 1
ATOM 1448 C C . GLU A 1 183 ? -2.240 -10.351 -3.086 1.00 86.38 183 GLU A C 1
ATOM 1450 O O . GLU A 1 183 ? -1.173 -10.451 -3.696 1.00 86.38 183 GLU A O 1
ATOM 1455 N N . LYS A 1 184 ? -3.409 -10.259 -3.735 1.00 87.06 184 LYS A N 1
ATOM 1456 C CA . LYS A 1 184 ? -3.510 -10.329 -5.203 1.00 87.06 184 LYS A CA 1
ATOM 1457 C C . LYS A 1 184 ? -2.704 -9.227 -5.888 1.00 87.06 184 LYS A C 1
ATOM 1459 O O . LYS A 1 184 ? -2.088 -9.477 -6.923 1.00 87.06 184 LYS A O 1
ATOM 1464 N N . ARG A 1 185 ? -2.703 -8.012 -5.331 1.00 85.94 185 ARG A N 1
ATOM 1465 C CA . ARG A 1 185 ? -1.934 -6.885 -5.878 1.00 85.94 185 ARG A CA 1
ATOM 1466 C C . ARG A 1 185 ? -0.440 -7.037 -5.647 1.00 85.94 185 ARG A C 1
ATOM 1468 O O . ARG A 1 185 ? 0.324 -6.781 -6.569 1.00 85.94 185 ARG A O 1
ATOM 1475 N N . SER A 1 186 ? -0.029 -7.528 -4.482 1.00 86.56 186 SER A N 1
ATOM 1476 C CA . SER A 1 186 ? 1.373 -7.841 -4.205 1.00 86.56 186 SER A CA 1
ATOM 1477 C C . SER A 1 186 ? 1.934 -8.876 -5.187 1.00 86.56 186 SER A C 1
ATOM 1479 O O . SER A 1 186 ? 3.009 -8.653 -5.745 1.00 86.56 186 SER A O 1
ATOM 1481 N N . LEU A 1 187 ? 1.176 -9.938 -5.482 1.00 85.00 187 LEU A N 1
ATOM 1482 C CA . LEU A 1 187 ? 1.547 -10.926 -6.502 1.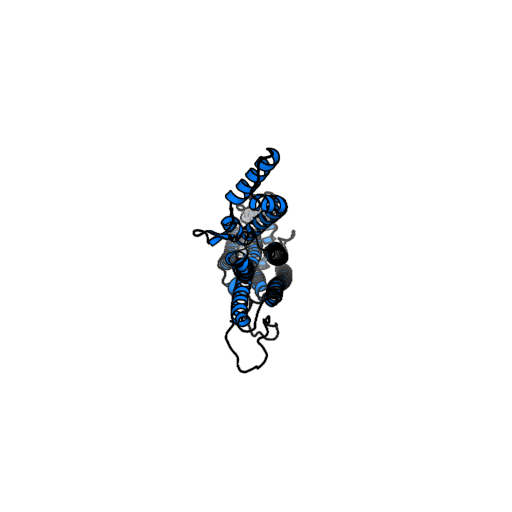00 85.00 187 LEU A CA 1
ATOM 1483 C C . LEU A 1 187 ? 1.602 -10.311 -7.908 1.00 85.00 187 LEU A C 1
ATOM 1485 O O . LEU A 1 187 ? 2.524 -10.587 -8.665 1.00 85.00 187 LEU A O 1
ATOM 1489 N N . ALA A 1 188 ? 0.661 -9.427 -8.255 1.00 86.62 188 ALA A N 1
ATOM 1490 C CA . ALA A 1 188 ? 0.671 -8.752 -9.552 1.00 86.62 188 ALA A CA 1
ATOM 1491 C C . ALA A 1 188 ? 1.902 -7.844 -9.748 1.00 86.62 188 ALA A C 1
ATOM 1493 O O . ALA A 1 188 ? 2.422 -7.766 -10.866 1.00 86.62 188 ALA A O 1
ATOM 1494 N N . VAL A 1 189 ? 2.369 -7.183 -8.679 1.00 86.44 189 VAL A N 1
ATOM 1495 C CA . VAL A 1 189 ? 3.620 -6.404 -8.669 1.00 86.44 189 VAL A CA 1
ATOM 1496 C C . VAL A 1 189 ? 4.824 -7.329 -8.851 1.00 86.44 189 VAL A C 1
ATOM 1498 O O . VAL A 1 189 ? 5.705 -7.023 -9.653 1.00 86.44 189 VAL A O 1
ATOM 1501 N N . GLU A 1 190 ? 4.854 -8.473 -8.163 1.00 82.81 190 GLU A N 1
ATOM 1502 C CA . GLU A 1 190 ? 5.916 -9.480 -8.312 1.00 82.81 190 GLU A CA 1
ATOM 1503 C C . GLU A 1 190 ? 5.985 -10.006 -9.753 1.00 82.81 190 GLU A C 1
ATOM 1505 O O . GLU A 1 190 ? 7.048 -9.970 -10.373 1.00 82.81 190 GLU A O 1
ATOM 1510 N N . ASP A 1 191 ? 4.842 -10.380 -10.332 1.00 83.69 191 ASP A N 1
ATOM 1511 C CA . ASP A 1 191 ? 4.735 -10.838 -11.720 1.00 83.69 191 ASP A CA 1
ATOM 1512 C C . ASP A 1 191 ? 5.175 -9.760 -12.724 1.00 83.69 191 ASP A C 1
ATOM 1514 O O . ASP A 1 191 ? 5.776 -10.066 -13.755 1.00 83.69 191 ASP A O 1
ATOM 1518 N N . ALA A 1 192 ? 4.873 -8.485 -12.456 1.00 84.88 192 ALA A N 1
ATOM 1519 C CA . ALA A 1 192 ? 5.292 -7.375 -13.309 1.00 84.88 192 ALA A CA 1
ATOM 1520 C C . ALA A 1 192 ? 6.811 -7.171 -13.269 1.00 84.88 192 ALA A C 1
ATOM 1522 O O . ALA A 1 192 ? 7.437 -7.015 -14.317 1.00 84.88 192 ALA A O 1
ATOM 1523 N N . VAL A 1 193 ? 7.418 -7.219 -12.080 1.00 83.81 193 VAL A N 1
ATOM 1524 C CA . VAL A 1 193 ? 8.876 -7.115 -11.929 1.00 83.81 193 VAL A CA 1
ATOM 1525 C C . VAL A 1 193 ? 9.574 -8.330 -12.543 1.00 83.81 193 VAL A C 1
ATOM 1527 O O . VAL A 1 193 ? 10.597 -8.179 -13.212 1.00 83.81 193 VAL A O 1
ATOM 1530 N N . GLN A 1 194 ? 8.998 -9.524 -12.404 1.00 81.12 194 GLN A N 1
ATOM 1531 C CA . GLN A 1 194 ? 9.509 -10.722 -13.060 1.00 81.12 194 GLN A CA 1
ATOM 1532 C C . GLN A 1 194 ? 9.428 -10.611 -14.590 1.00 81.12 194 GLN A C 1
ATOM 1534 O O . GLN A 1 194 ? 10.385 -10.979 -15.268 1.00 81.12 194 GLN A O 1
ATOM 1539 N N . GLU A 1 195 ? 8.354 -10.040 -15.150 1.00 83.38 195 GLU A N 1
ATOM 1540 C CA . GLU A 1 195 ? 8.272 -9.765 -16.592 1.00 83.38 195 GLU A CA 1
ATOM 1541 C C . GLU A 1 195 ? 9.381 -8.802 -17.044 1.00 83.38 195 GLU A C 1
ATOM 1543 O O . GLU A 1 195 ? 10.025 -9.051 -18.063 1.00 83.38 195 GLU A O 1
ATOM 1548 N N . VAL A 1 196 ? 9.645 -7.729 -16.288 1.00 81.56 196 VAL A N 1
ATOM 1549 C CA . VAL A 1 196 ? 10.737 -6.779 -16.583 1.00 81.56 196 VAL A CA 1
ATOM 1550 C C . VAL A 1 196 ? 12.082 -7.507 -16.654 1.00 81.56 196 VAL A C 1
ATOM 1552 O O . VAL A 1 196 ? 12.833 -7.323 -17.616 1.00 81.56 196 VAL A O 1
ATOM 1555 N N . ILE A 1 197 ? 12.357 -8.388 -15.688 1.00 77.50 197 ILE A N 1
ATOM 1556 C CA . ILE A 1 197 ? 13.579 -9.202 -15.655 1.00 77.50 197 ILE A CA 1
ATOM 1557 C C . ILE A 1 197 ? 13.621 -10.166 -16.845 1.00 77.50 197 ILE A C 1
ATOM 1559 O O . ILE A 1 197 ? 14.650 -10.285 -17.508 1.00 77.50 197 ILE A O 1
ATOM 1563 N N . GLU A 1 198 ? 12.515 -10.835 -17.171 1.00 79.88 198 GLU A N 1
ATOM 1564 C CA . GLU A 1 198 ? 12.456 -11.755 -18.308 1.00 79.88 198 GLU A CA 1
ATOM 1565 C C . GLU A 1 198 ? 12.689 -11.065 -19.652 1.00 79.88 198 GLU A C 1
ATOM 1567 O O . GLU A 1 198 ? 13.392 -11.611 -20.505 1.00 79.88 198 GLU A O 1
ATOM 1572 N N . VAL A 1 199 ? 12.087 -9.891 -19.862 1.00 80.00 199 VAL A N 1
ATOM 1573 C CA . VAL A 1 199 ? 12.287 -9.091 -21.077 1.00 80.00 199 VAL A CA 1
ATOM 1574 C C . VAL A 1 199 ? 13.762 -8.730 -21.212 1.00 80.00 199 VAL A C 1
ATOM 1576 O O . VAL A 1 199 ? 14.338 -8.900 -22.282 1.00 80.00 199 VAL A O 1
ATOM 1579 N N . PHE A 1 200 ? 14.401 -8.337 -20.114 1.00 72.12 200 PHE A N 1
ATOM 1580 C CA . PHE A 1 200 ? 15.814 -7.986 -20.101 1.00 72.12 200 PHE A CA 1
ATOM 1581 C C . PHE A 1 200 ? 16.759 -9.180 -20.340 1.00 72.12 200 PHE A C 1
ATOM 1583 O O . PHE A 1 200 ? 17.719 -9.088 -21.110 1.00 72.12 200 PHE A O 1
ATOM 1590 N N . VAL A 1 201 ? 16.482 -10.338 -19.731 1.00 71.62 201 VAL A N 1
ATOM 1591 C CA . VAL A 1 201 ? 17.275 -11.565 -19.938 1.00 71.62 201 VAL A CA 1
ATOM 1592 C C . VAL A 1 201 ? 17.166 -12.062 -21.383 1.00 71.62 201 VAL A C 1
ATOM 1594 O O . VAL A 1 201 ? 18.162 -12.488 -21.966 1.00 71.62 201 VAL A O 1
ATOM 1597 N N . LYS A 1 202 ? 15.975 -11.988 -21.989 1.00 72.94 202 LYS A N 1
ATOM 1598 C CA . LYS A 1 202 ? 15.773 -12.366 -23.397 1.00 72.94 202 LYS A CA 1
ATOM 1599 C C . LYS A 1 202 ? 16.586 -11.469 -24.332 1.00 72.94 202 LYS A C 1
ATOM 1601 O O . LYS A 1 202 ? 17.231 -11.974 -25.245 1.00 72.94 202 LYS A O 1
ATOM 1606 N N . GLU A 1 203 ? 16.629 -10.172 -24.067 1.00 66.44 203 GLU A N 1
ATOM 1607 C CA . GLU A 1 203 ? 17.283 -9.211 -24.956 1.00 66.44 203 GLU A CA 1
ATOM 1608 C C . GLU A 1 203 ? 18.809 -9.172 -24.820 1.00 66.44 203 GLU A C 1
ATOM 1610 O O . GLU A 1 203 ? 19.536 -9.018 -25.797 1.00 66.44 203 GLU A O 1
ATOM 1615 N N . SER A 1 204 ? 19.328 -9.396 -23.614 1.00 59.91 204 SER A N 1
ATOM 1616 C CA . SER A 1 204 ? 20.774 -9.527 -23.384 1.00 59.91 204 SER A CA 1
ATOM 1617 C C . SER A 1 204 ? 21.379 -10.783 -24.027 1.00 59.91 204 SER A C 1
ATOM 1619 O O . SER A 1 204 ? 22.586 -10.832 -24.249 1.00 59.91 204 SER A O 1
ATOM 1621 N N . SER A 1 205 ? 20.559 -11.779 -24.382 1.00 56.41 205 SER A N 1
ATOM 1622 C CA . SER A 1 205 ? 21.010 -12.992 -25.076 1.00 56.41 205 SER A CA 1
ATOM 1623 C C . SER A 1 205 ? 21.303 -12.796 -26.571 1.00 56.41 205 SER A C 1
ATOM 1625 O O . SER A 1 205 ? 21.896 -13.680 -27.189 1.00 56.41 205 SER A O 1
ATOM 1627 N N . PHE A 1 206 ? 20.934 -11.647 -27.154 1.00 47.38 206 PHE A N 1
ATOM 1628 C CA . PHE A 1 206 ? 21.160 -11.366 -28.575 1.00 47.38 206 PHE A CA 1
ATOM 1629 C C . PHE A 1 206 ? 22.623 -11.046 -28.928 1.00 47.38 206 PHE A C 1
ATOM 1631 O O . PHE A 1 206 ? 22.978 -11.145 -30.100 1.00 47.38 206 PHE A O 1
ATOM 1638 N N . ASN A 1 207 ? 23.483 -10.722 -27.951 1.00 49.09 207 ASN A N 1
ATOM 1639 C CA . ASN A 1 207 ? 24.866 -10.307 -28.201 1.00 49.09 207 ASN A CA 1
ATOM 1640 C C . ASN A 1 207 ? 25.886 -11.034 -27.291 1.00 49.09 207 ASN A C 1
ATOM 1642 O O . ASN A 1 207 ? 25.997 -10.737 -26.107 1.00 49.09 207 ASN A O 1
ATOM 1646 N N . GLU A 1 208 ? 26.703 -11.891 -27.918 1.00 49.69 208 GLU A N 1
ATOM 1647 C CA . GLU A 1 208 ? 28.077 -12.301 -27.541 1.00 49.69 208 GLU A CA 1
ATOM 1648 C C . GLU A 1 208 ? 28.376 -13.609 -26.756 1.00 49.69 208 GLU A C 1
ATOM 1650 O O . GLU A 1 208 ? 27.568 -14.199 -26.044 1.00 49.69 208 GLU A O 1
ATOM 1655 N N . GLU A 1 209 ? 29.627 -14.042 -26.989 1.00 50.03 209 GLU A N 1
ATOM 1656 C CA . GLU A 1 209 ? 30.344 -15.295 -26.707 1.00 50.03 209 GLU A CA 1
ATOM 1657 C C . GLU A 1 209 ? 30.401 -15.743 -25.222 1.00 50.03 209 GLU A C 1
ATOM 1659 O O . GLU A 1 209 ? 30.314 -14.954 -24.277 1.00 50.03 209 GLU A O 1
ATOM 1664 N N . GLU A 1 210 ? 30.603 -17.053 -25.015 1.00 48.75 210 GLU A N 1
ATOM 1665 C CA . GLU A 1 210 ? 30.374 -17.796 -23.761 1.00 48.75 210 GLU A CA 1
ATOM 1666 C C . GLU A 1 210 ? 31.077 -17.256 -22.493 1.00 48.75 210 GLU A C 1
ATOM 1668 O O . GLU A 1 210 ? 30.522 -17.399 -21.398 1.00 48.75 210 GLU A O 1
ATOM 1673 N N . GLU A 1 211 ? 32.247 -16.609 -22.581 1.00 45.47 211 GLU A N 1
ATOM 1674 C CA . GLU A 1 211 ? 32.983 -16.115 -21.399 1.00 45.47 211 GLU A CA 1
ATOM 1675 C C . GLU A 1 211 ? 32.531 -14.731 -20.908 1.00 45.47 211 GLU A C 1
ATOM 1677 O O . GLU A 1 211 ? 32.342 -14.549 -19.700 1.00 45.47 211 GLU A O 1
ATOM 1682 N N . LYS A 1 212 ? 32.246 -13.780 -21.812 1.00 51.12 212 LYS A N 1
ATOM 1683 C CA . LYS A 1 212 ? 31.619 -12.492 -21.446 1.00 51.12 212 LYS A CA 1
ATOM 1684 C C . LYS A 1 212 ? 30.200 -12.694 -20.911 1.00 51.12 212 LYS A C 1
ATOM 1686 O O . LYS A 1 212 ? 29.760 -11.954 -20.029 1.00 51.12 212 LYS A O 1
ATOM 1691 N N . SER A 1 213 ? 29.541 -13.777 -21.336 1.00 54.06 213 SER A N 1
ATOM 1692 C CA . SER A 1 213 ? 28.214 -14.159 -20.853 1.00 54.06 213 SER A CA 1
ATOM 1693 C C . SER A 1 213 ? 28.159 -14.346 -19.330 1.00 54.06 213 SER A C 1
ATOM 1695 O O . SER A 1 213 ? 27.152 -14.006 -18.721 1.00 54.06 213 SER A O 1
ATOM 1697 N N . LYS A 1 214 ? 29.223 -14.837 -18.670 1.00 57.94 214 LYS A N 1
ATOM 1698 C CA . LYS A 1 214 ? 29.205 -15.095 -17.214 1.00 57.94 214 LYS A CA 1
ATOM 1699 C C . LYS A 1 214 ? 29.281 -13.813 -16.389 1.00 57.94 214 LYS A C 1
ATOM 1701 O O . LYS A 1 214 ? 28.577 -13.688 -15.390 1.00 57.94 214 LYS A O 1
ATOM 1706 N N . GLN A 1 215 ? 30.125 -12.867 -16.793 1.00 59.00 215 GLN A N 1
ATOM 1707 C CA . GLN A 1 215 ? 30.292 -11.598 -16.085 1.00 59.00 215 GLN A CA 1
ATOM 1708 C C . GLN A 1 215 ? 29.098 -10.669 -16.332 1.00 59.00 215 GLN A C 1
ATOM 1710 O O . GLN A 1 215 ? 28.634 -10.006 -15.407 1.00 59.00 215 GLN A O 1
ATOM 1715 N N . GLN A 1 216 ? 28.533 -10.709 -17.540 1.00 59.47 216 GLN A N 1
ATOM 1716 C CA . GLN A 1 216 ? 27.302 -10.003 -17.876 1.00 59.47 216 GLN A CA 1
ATOM 1717 C C . GLN A 1 216 ? 26.092 -10.609 -17.155 1.00 59.47 216 GLN A C 1
ATOM 1719 O O . GLN A 1 216 ? 25.337 -9.867 -16.542 1.00 59.47 216 GLN A O 1
ATOM 1724 N N . LYS A 1 217 ? 25.972 -11.944 -17.075 1.00 63.09 217 LYS A N 1
ATOM 1725 C CA . LYS A 1 217 ? 24.943 -12.613 -16.254 1.00 63.09 217 LYS A CA 1
ATOM 1726 C C . LYS A 1 217 ? 25.008 -12.214 -14.777 1.00 63.09 217 LYS A C 1
ATOM 1728 O O . LYS A 1 217 ? 23.958 -12.005 -14.189 1.00 63.09 217 LYS A O 1
ATOM 1733 N N . ARG A 1 218 ? 26.206 -12.052 -14.197 1.00 63.03 218 ARG A N 1
ATOM 1734 C CA . ARG A 1 218 ? 26.373 -11.571 -12.808 1.00 63.03 218 ARG A CA 1
ATOM 1735 C C . ARG A 1 218 ? 25.906 -10.125 -12.626 1.00 63.03 218 ARG A C 1
ATOM 1737 O O . ARG A 1 218 ? 25.140 -9.845 -11.714 1.00 63.03 218 ARG A O 1
ATOM 1744 N N . LYS A 1 219 ? 26.286 -9.221 -13.536 1.00 66.06 219 LYS A N 1
ATOM 1745 C CA . LYS A 1 219 ? 25.781 -7.838 -13.514 1.00 66.06 219 LYS A CA 1
ATOM 1746 C C . LYS A 1 219 ? 24.251 -7.801 -13.645 1.00 66.06 219 LYS A C 1
ATOM 1748 O O . LYS A 1 219 ? 23.590 -7.091 -12.902 1.00 66.06 219 LYS A O 1
ATOM 1753 N N . ILE A 1 220 ? 23.682 -8.614 -14.539 1.00 66.19 220 ILE A N 1
ATOM 1754 C CA . ILE A 1 220 ? 22.230 -8.725 -14.742 1.00 66.19 220 ILE A CA 1
ATOM 1755 C C . ILE A 1 220 ? 21.528 -9.220 -13.468 1.00 66.19 220 ILE A C 1
ATOM 1757 O O . ILE A 1 220 ? 20.490 -8.670 -13.098 1.00 66.19 220 ILE A O 1
ATOM 1761 N N . THR A 1 221 ? 22.082 -10.220 -12.773 1.00 66.88 221 THR A N 1
ATOM 1762 C CA . THR A 1 221 ? 21.498 -10.710 -11.514 1.00 66.88 221 THR A CA 1
ATOM 1763 C C . THR A 1 221 ? 21.540 -9.655 -10.417 1.00 66.88 221 THR A C 1
ATOM 1765 O O . THR A 1 221 ? 20.542 -9.486 -9.722 1.00 66.88 221 THR A O 1
ATOM 1768 N N . ASP A 1 222 ? 22.636 -8.905 -10.302 1.00 69.00 222 ASP A N 1
ATOM 1769 C CA . ASP A 1 222 ? 22.787 -7.871 -9.273 1.00 69.00 222 ASP A CA 1
ATOM 1770 C C . ASP A 1 222 ? 21.804 -6.710 -9.498 1.00 69.00 222 ASP A C 1
ATOM 1772 O O . ASP A 1 222 ? 21.129 -6.265 -8.569 1.00 69.00 222 ASP A O 1
ATOM 1776 N N . VAL A 1 223 ? 21.640 -6.279 -10.754 1.00 70.00 223 VAL A N 1
ATOM 1777 C CA . VAL A 1 223 ? 20.663 -5.246 -11.138 1.00 70.00 223 VAL A CA 1
ATOM 1778 C C . VAL A 1 223 ? 19.223 -5.712 -10.913 1.00 70.00 223 VAL A C 1
ATOM 1780 O O . VAL A 1 223 ? 18.399 -4.953 -10.404 1.00 70.00 223 VAL A O 1
ATOM 1783 N N . SER A 1 224 ? 18.920 -6.969 -11.242 1.00 69.31 224 SER A N 1
ATOM 1784 C CA . SER A 1 224 ? 17.584 -7.547 -11.043 1.00 69.31 224 SER A CA 1
ATOM 1785 C C . SER A 1 224 ? 17.209 -7.609 -9.559 1.00 69.31 224 SER A C 1
ATOM 1787 O O . SER A 1 224 ? 16.081 -7.281 -9.195 1.00 69.31 224 SER A O 1
ATOM 1789 N N . VAL A 1 225 ? 18.165 -7.965 -8.692 1.00 72.62 225 VAL A N 1
ATOM 1790 C CA . VAL A 1 22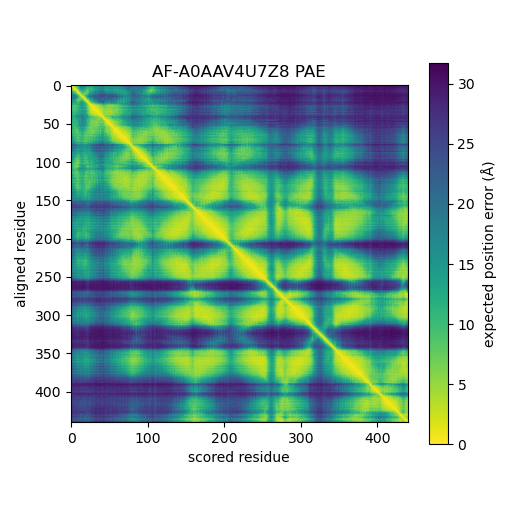5 ? 17.979 -7.956 -7.231 1.00 72.62 225 VAL A CA 1
ATOM 1791 C C . VAL A 1 225 ? 17.775 -6.530 -6.713 1.00 72.62 225 VAL A C 1
ATOM 1793 O O . VAL A 1 225 ? 16.904 -6.308 -5.872 1.00 72.62 225 VAL A O 1
ATOM 1796 N N . GLY A 1 226 ? 18.518 -5.552 -7.242 1.00 73.94 226 GLY A N 1
ATOM 1797 C CA . GLY A 1 226 ? 18.348 -4.137 -6.900 1.00 73.94 226 GLY A CA 1
ATOM 1798 C C . GLY A 1 226 ? 16.950 -3.603 -7.230 1.00 73.94 226 GLY A C 1
ATOM 1799 O O . GLY A 1 226 ? 16.299 -3.015 -6.363 1.00 73.94 226 GLY A O 1
ATOM 1800 N N . LEU A 1 227 ? 16.455 -3.868 -8.445 1.00 75.50 227 LEU A N 1
ATOM 1801 C CA . LEU A 1 227 ? 15.109 -3.466 -8.871 1.00 75.50 227 LEU A CA 1
ATOM 1802 C C . LEU A 1 227 ? 14.030 -4.108 -7.989 1.00 75.50 227 LEU A C 1
ATOM 1804 O O . LEU A 1 227 ? 13.127 -3.426 -7.508 1.00 75.50 227 LEU A O 1
ATOM 1808 N N . GLN A 1 228 ? 14.149 -5.410 -7.721 1.00 75.56 228 GLN A N 1
ATOM 1809 C CA . GLN A 1 228 ? 13.213 -6.116 -6.848 1.00 75.56 228 GLN A CA 1
ATOM 1810 C C . GLN A 1 228 ? 13.214 -5.549 -5.423 1.00 75.56 228 GLN A C 1
ATOM 1812 O O . GLN A 1 228 ? 12.144 -5.361 -4.848 1.00 75.56 228 GLN A O 1
ATOM 1817 N N . HIS A 1 229 ? 14.384 -5.217 -4.870 1.00 80.88 229 HIS A N 1
ATOM 1818 C CA . HIS A 1 229 ? 14.485 -4.586 -3.555 1.00 80.88 229 HIS A CA 1
ATOM 1819 C C . HIS A 1 229 ? 13.791 -3.221 -3.521 1.00 80.88 229 HIS A C 1
ATOM 1821 O O . HIS A 1 229 ? 13.067 -2.915 -2.572 1.00 80.88 229 HIS A O 1
ATOM 1827 N N . GLN A 1 230 ? 13.973 -2.402 -4.557 1.00 80.31 230 GLN A N 1
ATOM 1828 C CA . GLN A 1 230 ? 13.320 -1.099 -4.652 1.00 80.31 230 GLN A CA 1
ATOM 1829 C C . GLN A 1 230 ? 11.794 -1.226 -4.752 1.00 80.31 230 GLN A C 1
ATOM 1831 O O . GLN A 1 230 ? 11.076 -0.545 -4.018 1.00 80.31 230 GLN A O 1
ATOM 1836 N N . CYS A 1 231 ? 11.293 -2.142 -5.584 1.00 80.94 231 CYS A N 1
ATOM 1837 C CA . CYS A 1 231 ? 9.860 -2.407 -5.702 1.00 80.94 231 CYS A CA 1
ATOM 1838 C C . CYS A 1 231 ? 9.271 -3.007 -4.416 1.00 80.94 231 CYS A C 1
ATOM 1840 O O . CYS A 1 231 ? 8.199 -2.590 -3.988 1.00 80.94 231 CYS A O 1
ATOM 1842 N N . SER A 1 232 ? 9.979 -3.927 -3.757 1.00 83.00 232 SER A N 1
ATOM 1843 C CA . SER A 1 232 ? 9.562 -4.509 -2.475 1.00 83.00 232 SER A CA 1
ATOM 1844 C C . SER A 1 232 ? 9.487 -3.454 -1.370 1.00 83.00 232 SER A C 1
ATOM 1846 O O . SER A 1 232 ? 8.541 -3.457 -0.583 1.00 83.00 232 SER A O 1
ATOM 1848 N N . LYS A 1 233 ? 10.438 -2.512 -1.338 1.00 84.31 233 LYS A N 1
ATOM 1849 C CA . LYS A 1 233 ? 10.407 -1.380 -0.410 1.00 84.31 233 LYS A CA 1
ATOM 1850 C C . LYS A 1 233 ? 9.197 -0.474 -0.666 1.00 84.31 233 LYS A C 1
ATOM 1852 O O . LYS A 1 233 ? 8.473 -0.169 0.275 1.00 84.31 233 LYS A O 1
ATOM 1857 N N . LYS A 1 234 ? 8.939 -0.101 -1.925 1.00 84.31 234 LYS A N 1
ATOM 1858 C CA . LYS A 1 234 ? 7.765 0.706 -2.304 1.00 84.31 234 LYS A CA 1
ATOM 1859 C C . LYS A 1 234 ? 6.436 0.008 -1.990 1.00 84.31 234 LYS A C 1
ATOM 1861 O O . LYS A 1 234 ? 5.489 0.657 -1.551 1.00 84.31 234 LYS A O 1
ATOM 1866 N N . LEU A 1 235 ? 6.364 -1.310 -2.196 1.00 85.38 235 LEU A N 1
ATOM 1867 C CA . LEU A 1 235 ? 5.212 -2.131 -1.816 1.00 85.38 235 LEU A CA 1
ATOM 1868 C C . LEU A 1 235 ? 4.966 -2.051 -0.307 1.00 85.38 235 LEU A C 1
ATOM 1870 O O . LEU A 1 235 ? 3.838 -1.818 0.112 1.00 85.38 235 LEU A O 1
ATOM 1874 N N . LEU A 1 236 ? 6.016 -2.208 0.500 1.00 85.62 236 LEU A N 1
ATOM 1875 C CA . LEU A 1 236 ? 5.919 -2.092 1.952 1.00 85.62 236 LEU A CA 1
ATOM 1876 C C . LEU A 1 236 ? 5.444 -0.700 2.381 1.00 85.62 236 LEU A C 1
ATOM 1878 O O . LEU A 1 236 ? 4.542 -0.616 3.205 1.00 85.62 236 LEU A O 1
ATOM 1882 N N . GLU A 1 237 ? 6.001 0.367 1.805 1.00 87.50 237 GLU A N 1
ATOM 1883 C CA . GLU A 1 237 ? 5.574 1.743 2.094 1.00 87.50 237 GLU A CA 1
ATOM 1884 C C . GLU A 1 237 ? 4.087 1.941 1.758 1.00 87.50 237 GLU A C 1
ATOM 1886 O O . GLU A 1 237 ? 3.336 2.424 2.596 1.00 87.50 237 GLU A O 1
ATOM 1891 N N . SER A 1 238 ? 3.634 1.458 0.596 1.00 85.38 238 SER A N 1
ATOM 1892 C CA . SER A 1 238 ? 2.228 1.571 0.168 1.00 85.38 238 SER A CA 1
ATOM 1893 C C . SER A 1 238 ? 1.269 0.790 1.079 1.00 85.38 238 SER A C 1
ATOM 1895 O O . SER A 1 238 ? 0.178 1.261 1.390 1.00 85.38 238 SER A O 1
ATOM 1897 N N . VAL A 1 239 ? 1.676 -0.400 1.538 1.00 87.31 239 VAL A N 1
ATOM 1898 C CA . VAL A 1 239 ? 0.900 -1.207 2.496 1.00 87.31 239 VAL A CA 1
ATOM 1899 C C . VAL A 1 239 ? 0.835 -0.528 3.865 1.00 87.31 239 VAL A C 1
ATOM 1901 O O . VAL A 1 239 ? -0.219 -0.549 4.496 1.00 87.31 239 VAL A O 1
ATOM 1904 N N . ILE A 1 240 ? 1.936 0.073 4.329 1.00 87.06 240 ILE A N 1
ATOM 1905 C CA . ILE A 1 240 ? 1.944 0.847 5.578 1.00 87.06 240 ILE A CA 1
ATOM 1906 C C . ILE A 1 240 ? 0.984 2.030 5.458 1.00 87.06 240 ILE A C 1
ATOM 1908 O O . ILE A 1 240 ? 0.161 2.195 6.350 1.00 87.06 240 ILE A O 1
ATOM 1912 N N . THR A 1 241 ? 1.012 2.779 4.350 1.00 87.38 241 THR A N 1
ATOM 1913 C CA . THR A 1 241 ? 0.082 3.894 4.113 1.00 87.38 241 THR A CA 1
ATOM 1914 C C . THR A 1 241 ? -1.379 3.446 4.191 1.00 87.38 241 THR A C 1
ATOM 1916 O O . THR A 1 241 ? -2.121 3.992 4.996 1.00 87.38 241 THR A O 1
ATOM 1919 N N . SER A 1 242 ? -1.776 2.381 3.484 1.00 85.81 242 SER A N 1
ATOM 1920 C CA . SER A 1 242 ? -3.159 1.864 3.539 1.00 85.81 242 SER A CA 1
ATOM 1921 C C . SER A 1 242 ? -3.592 1.436 4.951 1.00 85.81 242 SER A C 1
ATOM 1923 O O . SER A 1 242 ? -4.730 1.675 5.374 1.00 85.81 242 SER A O 1
ATOM 1925 N N . ILE A 1 243 ? -2.687 0.818 5.718 1.00 86.12 243 ILE A N 1
ATOM 1926 C CA . ILE A 1 243 ? -2.960 0.432 7.108 1.00 86.12 243 ILE A CA 1
ATOM 1927 C C . ILE A 1 243 ? -3.072 1.667 8.005 1.00 86.12 243 ILE A C 1
ATOM 1929 O O . ILE A 1 243 ? -3.984 1.716 8.831 1.00 86.12 243 ILE A O 1
ATOM 1933 N N . CYS A 1 244 ? -2.186 2.652 7.849 1.00 86.19 244 CYS A N 1
ATOM 1934 C CA . CYS A 1 244 ? -2.244 3.919 8.572 1.00 86.19 244 CYS A CA 1
ATOM 1935 C C . CYS A 1 244 ? -3.562 4.646 8.290 1.00 86.19 244 CYS A C 1
ATOM 1937 O O . CYS A 1 244 ? -4.281 4.930 9.242 1.00 86.19 244 CYS A O 1
ATOM 1939 N N . ASP A 1 245 ? -3.942 4.825 7.025 1.00 83.62 245 ASP A N 1
ATOM 1940 C CA . ASP A 1 245 ? -5.195 5.479 6.626 1.00 83.62 245 ASP A CA 1
ATOM 1941 C C . ASP A 1 245 ? -6.413 4.760 7.235 1.00 83.62 245 ASP A C 1
ATOM 1943 O O . ASP A 1 245 ? -7.317 5.374 7.804 1.00 83.62 245 ASP A O 1
ATOM 1947 N N . SER A 1 246 ? -6.404 3.425 7.228 1.00 84.00 246 SER A N 1
ATOM 1948 C CA . SER A 1 246 ? -7.474 2.619 7.830 1.00 84.00 246 SER A CA 1
ATOM 1949 C C . SER A 1 246 ? -7.530 2.737 9.361 1.00 84.00 246 SER A C 1
ATOM 1951 O O . SER A 1 246 ? -8.614 2.750 9.954 1.00 84.00 246 SER A O 1
ATOM 1953 N N . LEU A 1 247 ? -6.374 2.830 10.026 1.00 83.38 247 LEU A N 1
ATOM 1954 C CA . LEU A 1 247 ? -6.287 3.084 11.465 1.00 83.38 247 LEU A CA 1
ATOM 1955 C C . LEU A 1 247 ? -6.676 4.524 11.814 1.00 83.38 247 LEU A C 1
ATOM 1957 O O . LEU A 1 247 ? -7.256 4.743 12.876 1.00 83.38 247 LEU A O 1
ATOM 1961 N N . GLU A 1 248 ? -6.412 5.491 10.938 1.00 83.19 248 GLU A N 1
ATOM 1962 C CA . GLU A 1 248 ? -6.868 6.871 11.082 1.00 83.19 248 GLU A CA 1
ATOM 1963 C C . GLU A 1 248 ? -8.387 6.967 10.972 1.00 83.19 248 GLU A C 1
ATOM 1965 O O . GLU A 1 248 ? -9.005 7.632 11.801 1.00 83.19 248 GLU A O 1
ATOM 1970 N N . VAL A 1 249 ? -9.020 6.241 10.045 1.00 81.75 249 VAL A N 1
ATOM 1971 C CA . VAL A 1 249 ? -10.488 6.140 9.974 1.00 81.75 249 VAL A CA 1
ATOM 1972 C C . VAL A 1 249 ? -11.058 5.571 11.280 1.00 81.75 249 VAL A C 1
ATOM 1974 O O . VAL A 1 249 ? -11.991 6.148 11.852 1.00 81.75 249 VAL A O 1
ATOM 1977 N N . LEU A 1 250 ? -10.462 4.499 11.823 1.00 80.69 250 LEU A N 1
ATOM 1978 C CA . LEU A 1 250 ? -10.840 3.983 13.144 1.00 80.69 250 LEU A CA 1
ATOM 1979 C C . LEU A 1 250 ? -10.615 5.022 14.251 1.00 80.69 250 LEU A C 1
ATOM 1981 O O . LEU A 1 250 ? -11.492 5.233 15.092 1.00 80.69 250 LEU A O 1
ATOM 1985 N N . LEU A 1 251 ? -9.478 5.712 14.263 1.00 82.94 251 LEU A N 1
ATOM 1986 C CA . LEU A 1 251 ? -9.180 6.742 15.253 1.00 82.94 251 LEU A CA 1
ATOM 1987 C C . LEU A 1 251 ? -10.191 7.892 15.184 1.00 82.94 251 LEU A C 1
ATOM 1989 O O . LEU A 1 251 ? -10.747 8.277 16.209 1.00 82.94 251 LEU A O 1
ATOM 1993 N N . HIS A 1 252 ? -10.498 8.398 13.993 1.00 76.75 252 HIS A N 1
ATOM 1994 C CA . HIS A 1 252 ? -11.508 9.430 13.776 1.00 76.75 252 HIS A CA 1
ATOM 1995 C C . HIS A 1 252 ? -12.897 8.987 14.223 1.00 76.75 252 HIS A C 1
ATOM 1997 O O . HIS A 1 252 ? -13.657 9.799 14.752 1.00 76.75 252 HIS A O 1
ATOM 2003 N N . SER A 1 253 ? -13.217 7.705 14.060 1.00 71.31 253 SER A N 1
ATOM 2004 C CA . SER A 1 253 ? -14.485 7.157 14.524 1.00 71.31 253 SER A CA 1
ATOM 2005 C C . SER A 1 253 ? -14.584 7.015 16.046 1.00 71.31 253 SER A C 1
ATOM 2007 O O . SER A 1 253 ? -15.673 7.122 16.606 1.00 71.31 253 SER A O 1
ATOM 2009 N N . THR A 1 254 ? -13.451 6.804 16.723 1.00 71.00 254 THR A N 1
ATOM 2010 C CA . THR A 1 254 ? -13.374 6.677 18.190 1.00 71.00 254 THR A CA 1
ATOM 2011 C C . THR A 1 254 ? -13.216 8.023 18.895 1.00 71.00 254 THR A C 1
ATOM 2013 O O . THR A 1 254 ? -13.696 8.198 20.014 1.00 71.00 254 THR A O 1
ATOM 2016 N N . SER A 1 255 ? -12.568 8.987 18.240 1.00 68.62 255 SER A N 1
ATOM 2017 C CA . SER A 1 255 ? -12.267 10.316 18.763 1.00 68.62 255 SER A CA 1
ATOM 2018 C C . SER A 1 255 ? -13.394 11.301 18.446 1.00 68.62 255 SER A C 1
ATOM 2020 O O . SER A 1 255 ? -13.431 11.934 17.386 1.00 68.62 255 SER A O 1
ATOM 2022 N N . TYR A 1 256 ? -14.312 11.490 19.396 1.00 56.47 256 TYR A N 1
ATOM 2023 C CA . TYR A 1 256 ? -15.244 12.621 19.372 1.00 56.47 256 TYR A CA 1
ATOM 2024 C C . TYR A 1 256 ? -14.512 13.890 19.828 1.00 56.47 256 TYR A C 1
ATOM 2026 O O . TYR A 1 256 ? -14.641 14.343 20.959 1.00 56.47 256 TYR A O 1
ATOM 2034 N N . ASN A 1 257 ? -13.682 14.456 18.954 1.00 49.00 257 ASN A N 1
ATOM 2035 C CA . ASN A 1 257 ? -13.126 15.789 19.160 1.00 49.00 257 ASN A CA 1
ATOM 2036 C C . ASN A 1 257 ? -13.938 16.797 18.334 1.00 49.00 257 ASN A C 1
ATOM 2038 O O . ASN A 1 257 ? -13.830 16.822 17.106 1.00 49.00 257 ASN A O 1
ATOM 2042 N N . GLU A 1 258 ? -14.699 17.670 19.004 1.00 44.03 258 GLU A N 1
ATOM 2043 C CA . GLU A 1 258 ? -15.405 18.816 18.393 1.00 44.03 258 GLU A CA 1
ATOM 2044 C C . GLU A 1 258 ? -14.457 19.799 17.674 1.00 44.03 258 GLU A C 1
ATOM 2046 O O . GLU A 1 258 ? -14.903 20.651 16.914 1.00 44.03 258 GLU A O 1
ATOM 2051 N N . LYS A 1 259 ? -13.137 19.705 17.896 1.00 40.91 259 LYS A N 1
ATOM 2052 C CA . LYS A 1 259 ? -12.143 20.683 17.416 1.00 40.91 259 LYS A CA 1
ATOM 2053 C C . LYS A 1 259 ? -11.379 20.295 16.142 1.00 40.91 259 LYS A C 1
ATOM 2055 O O . LYS A 1 259 ? -10.590 21.108 15.673 1.00 40.91 259 LYS A O 1
ATOM 2060 N N . ILE A 1 260 ? -11.579 19.098 15.580 1.00 44.38 260 ILE A N 1
ATOM 2061 C CA . ILE A 1 260 ? -10.827 18.608 14.398 1.00 44.38 260 ILE A CA 1
ATOM 2062 C C . ILE A 1 260 ? -11.764 18.400 13.195 1.00 44.38 260 ILE A C 1
ATOM 2064 O O . ILE A 1 260 ? -11.712 17.385 12.512 1.00 44.38 260 ILE A O 1
ATOM 2068 N N . SER A 1 261 ? -12.676 19.332 12.930 1.00 35.09 261 SER A N 1
ATOM 2069 C CA . SER A 1 261 ? -13.439 19.314 11.677 1.00 35.09 261 SER A CA 1
ATOM 2070 C C . SER A 1 261 ? -13.626 20.729 11.157 1.00 35.09 261 SER A C 1
ATOM 2072 O O . SER A 1 261 ? -14.472 21.477 11.636 1.00 35.09 261 SER A O 1
ATOM 2074 N N . PHE A 1 262 ? -12.813 21.066 10.159 1.00 35.78 262 PHE A N 1
ATOM 2075 C CA . PHE A 1 262 ? -12.996 22.223 9.285 1.00 35.78 262 PHE A CA 1
ATOM 2076 C C . PHE A 1 262 ? -14.027 21.960 8.170 1.00 35.78 262 PHE A C 1
ATOM 2078 O O . PHE A 1 262 ? -14.165 22.781 7.270 1.00 35.78 262 PHE A O 1
ATOM 2085 N N . GLU A 1 263 ? -14.773 20.854 8.230 1.00 37.84 263 GLU A N 1
ATOM 2086 C CA . GLU A 1 263 ? -15.822 20.533 7.260 1.00 37.84 263 GLU A CA 1
ATOM 2087 C C . GLU A 1 263 ? -17.154 20.289 7.979 1.00 37.84 263 GLU A C 1
ATOM 2089 O O . GLU A 1 263 ? -17.361 19.297 8.681 1.00 37.84 263 GLU A O 1
ATOM 2094 N N . GLU A 1 264 ? -18.043 21.270 7.837 1.00 38.78 264 GLU A N 1
ATOM 2095 C CA . GLU A 1 264 ? -19.432 21.248 8.280 1.00 38.78 264 GLU A CA 1
ATOM 2096 C C . GLU A 1 264 ? -20.220 20.192 7.473 1.00 38.78 264 GLU A C 1
ATOM 2098 O O . GLU A 1 264 ? -20.228 20.254 6.245 1.00 38.78 264 GLU A O 1
ATOM 2103 N N . ASN A 1 265 ? -20.918 19.277 8.170 1.00 32.91 265 ASN A N 1
ATOM 2104 C CA . ASN A 1 265 ? -22.013 18.382 7.708 1.00 32.91 265 ASN A CA 1
ATOM 2105 C C . ASN A 1 265 ? -21.830 16.849 7.715 1.00 32.91 265 ASN A C 1
ATOM 2107 O O . ASN A 1 265 ? -22.711 16.161 7.200 1.00 32.91 265 ASN A O 1
ATOM 2111 N N . SER A 1 266 ? -20.839 16.260 8.389 1.00 40.06 266 SER A N 1
ATOM 2112 C CA . SER A 1 266 ? -21.025 14.875 8.867 1.00 40.06 266 SER A CA 1
ATOM 2113 C C . SER A 1 266 ? -21.473 14.903 10.328 1.00 40.06 266 SER A C 1
ATOM 2115 O O . SER A 1 266 ? -20.695 15.194 11.234 1.00 40.06 266 SER A O 1
ATOM 2117 N N . MET A 1 267 ? -22.757 14.625 10.587 1.00 41.38 267 MET A N 1
ATOM 2118 C CA . MET A 1 267 ? -23.139 14.127 11.909 1.00 41.38 267 MET A CA 1
ATOM 2119 C C . MET A 1 267 ? -22.316 12.854 12.120 1.00 41.38 267 MET A C 1
ATOM 2121 O O . MET A 1 267 ? -22.570 11.841 11.472 1.00 41.38 267 MET A O 1
ATOM 2125 N N . LYS A 1 268 ? -21.265 12.936 12.943 1.00 54.25 268 LYS A N 1
ATOM 2126 C CA . LYS A 1 268 ? -20.416 11.792 13.282 1.00 54.25 268 LYS A CA 1
ATOM 2127 C C . LYS A 1 268 ? -21.287 10.784 14.025 1.00 54.25 268 LYS A C 1
ATOM 2129 O O . LYS A 1 268 ? -21.564 10.955 15.211 1.00 54.25 268 LYS A O 1
ATOM 2134 N N . ASN A 1 269 ? -21.786 9.787 13.299 1.00 62.22 269 ASN A N 1
ATOM 2135 C CA . ASN A 1 269 ? -22.685 8.793 13.859 1.00 62.22 269 ASN A CA 1
ATOM 2136 C C . ASN A 1 269 ? -21.913 7.888 14.830 1.00 62.22 269 ASN A C 1
ATOM 2138 O O . ASN A 1 269 ? -20.839 7.388 14.485 1.00 62.22 269 ASN A O 1
ATOM 2142 N N . PRO A 1 270 ? -22.430 7.677 16.052 1.00 69.38 270 PRO A N 1
ATOM 2143 C CA . PRO A 1 270 ? -21.821 6.763 17.004 1.00 69.38 270 PRO A CA 1
ATOM 2144 C C . PRO A 1 270 ? -21.846 5.340 16.439 1.00 69.38 270 PRO A C 1
ATOM 2146 O O . PRO A 1 270 ? -22.872 4.882 15.939 1.00 69.38 270 PRO A O 1
ATOM 2149 N N . TRP A 1 271 ? -20.728 4.626 16.548 1.00 73.62 271 TRP A N 1
ATOM 2150 C CA . TRP A 1 271 ? -20.623 3.243 16.083 1.00 73.62 271 TRP A CA 1
ATOM 2151 C C . TRP A 1 271 ? -21.345 2.259 16.991 1.00 73.62 271 TRP A C 1
ATOM 2153 O O . TRP A 1 271 ? -21.834 1.244 16.503 1.00 73.62 271 TRP A O 1
ATOM 2163 N N . PHE A 1 272 ? -21.410 2.533 18.296 1.00 81.12 272 PHE A N 1
ATOM 2164 C CA . PHE A 1 272 ? -21.913 1.580 19.283 1.00 81.12 272 PHE A CA 1
ATOM 2165 C C . PHE A 1 272 ? -23.197 2.072 19.936 1.00 81.12 272 PHE A C 1
ATOM 2167 O O . PHE A 1 272 ? -23.310 3.239 20.309 1.00 81.12 272 PHE A O 1
ATOM 2174 N N . LYS A 1 273 ? -24.155 1.162 20.130 1.00 80.81 273 LYS A N 1
ATOM 2175 C CA . LYS A 1 273 ? -25.300 1.381 21.021 1.00 80.81 273 LYS A CA 1
ATOM 2176 C C . LYS A 1 273 ? -25.013 0.723 22.369 1.00 80.81 273 LYS A C 1
ATOM 2178 O O . LYS A 1 273 ? -24.658 -0.455 22.406 1.00 80.81 273 LYS A O 1
ATOM 2183 N N . ALA A 1 274 ? -25.207 1.464 23.454 1.00 84.25 274 ALA A N 1
ATOM 2184 C CA . ALA A 1 274 ? -25.106 0.954 24.812 1.00 84.25 274 ALA A CA 1
ATOM 2185 C C . ALA A 1 274 ? -26.305 1.379 25.660 1.00 84.25 274 ALA A C 1
ATOM 2187 O O . ALA A 1 274 ? -26.848 2.468 25.493 1.00 84.25 274 ALA A O 1
ATOM 2188 N N . GLU A 1 275 ? -26.713 0.506 26.572 1.00 82.50 275 GLU A N 1
ATOM 2189 C CA . GLU A 1 275 ? -27.842 0.712 27.476 1.00 82.50 275 GLU A CA 1
ATOM 2190 C C . GLU A 1 275 ? -27.329 0.728 28.918 1.00 82.50 275 GLU A C 1
ATOM 2192 O O . GLU A 1 275 ? -26.513 -0.108 29.308 1.00 82.50 275 GLU A O 1
ATOM 2197 N N . VAL A 1 276 ? -27.764 1.698 29.717 1.00 83.69 276 VAL A N 1
ATOM 2198 C CA . VAL A 1 276 ? -27.413 1.776 31.137 1.00 83.69 276 VAL A CA 1
ATOM 2199 C C . VAL A 1 276 ? -28.535 1.131 31.935 1.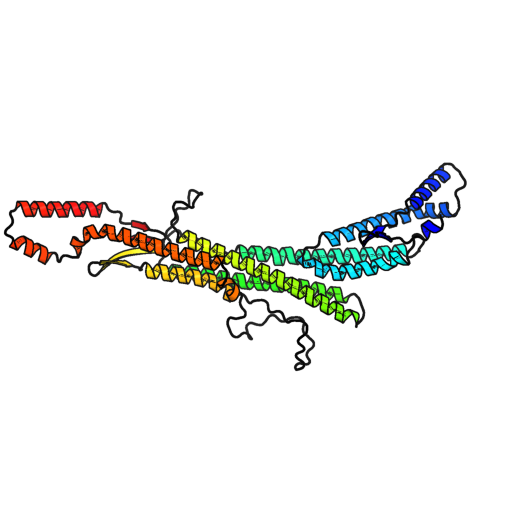00 83.69 276 VAL A C 1
ATOM 2201 O O . VAL A 1 276 ? -29.681 1.554 31.885 1.00 83.69 276 VAL A O 1
ATOM 2204 N N . HIS A 1 277 ? -28.216 0.092 32.698 1.00 81.12 277 HIS A N 1
ATOM 2205 C CA . HIS A 1 277 ? -29.180 -0.597 33.543 1.00 81.12 277 HIS A CA 1
ATOM 2206 C C . HIS A 1 277 ? -28.822 -0.442 35.014 1.00 81.12 277 HIS A C 1
ATOM 2208 O O . HIS A 1 277 ? -27.662 -0.518 35.413 1.00 81.12 277 HIS A O 1
ATOM 2214 N N . LEU A 1 278 ? -29.842 -0.309 35.856 1.00 81.19 278 LEU A N 1
ATOM 2215 C CA . LEU A 1 278 ? -29.679 -0.379 37.299 1.00 81.19 278 LEU A CA 1
ATOM 2216 C C . LEU A 1 278 ? -29.697 -1.853 37.739 1.00 81.19 278 LEU A C 1
ATOM 2218 O O . LEU A 1 278 ? -30.758 -2.477 37.804 1.00 81.19 278 LEU A O 1
ATOM 2222 N N . LYS A 1 279 ? -28.528 -2.418 38.053 1.00 75.19 279 LYS A N 1
ATOM 2223 C CA . LYS A 1 279 ? -28.368 -3.800 38.529 1.00 75.19 279 LYS A CA 1
ATOM 2224 C C . LYS A 1 279 ? -27.719 -3.803 39.909 1.00 75.19 279 LYS A C 1
ATOM 2226 O O . LYS A 1 279 ? -26.714 -3.137 40.123 1.00 75.19 279 LYS A O 1
ATOM 2231 N N . ASP A 1 280 ? -28.307 -4.529 40.860 1.00 69.62 280 ASP A N 1
ATOM 2232 C CA . ASP A 1 280 ? -27.789 -4.661 42.232 1.00 69.62 280 ASP A CA 1
ATOM 2233 C C . ASP A 1 280 ? -27.442 -3.310 42.898 1.00 69.62 280 ASP A C 1
ATOM 2235 O O . ASP A 1 280 ? -26.414 -3.170 43.559 1.00 69.62 280 ASP A O 1
ATOM 2239 N N . LYS A 1 281 ? -28.316 -2.304 42.719 1.00 68.56 281 LYS A N 1
ATOM 2240 C CA . LYS A 1 281 ? -28.165 -0.930 43.248 1.00 68.56 281 LYS A CA 1
ATOM 2241 C C . LYS A 1 281 ? -26.986 -0.136 42.655 1.00 68.56 281 LYS A C 1
ATOM 2243 O O . LYS A 1 281 ? -26.578 0.866 43.236 1.00 68.56 281 LYS A O 1
ATOM 2248 N N . LYS A 1 282 ? -26.454 -0.553 41.502 1.00 75.25 282 LYS A N 1
ATOM 2249 C CA . LYS A 1 282 ? -25.409 0.155 40.748 1.00 75.25 282 LYS A CA 1
ATOM 2250 C C . LYS A 1 282 ? -25.827 0.352 39.294 1.00 75.25 282 LYS A C 1
ATOM 2252 O O . LYS A 1 282 ? -26.513 -0.492 38.721 1.00 75.25 282 LYS A O 1
ATOM 2257 N N . LEU A 1 283 ? -25.407 1.465 38.702 1.00 77.75 283 LEU A N 1
ATOM 2258 C CA . LEU A 1 283 ? -25.561 1.711 37.270 1.00 77.75 283 LEU A CA 1
ATOM 2259 C C . LEU A 1 283 ? -24.495 0.904 36.526 1.00 77.75 283 LEU A C 1
ATOM 2261 O O . LEU A 1 283 ? -23.305 1.036 36.802 1.00 77.75 283 LEU A O 1
ATOM 2265 N N . VAL A 1 284 ? -24.931 0.030 35.625 1.00 81.00 284 VAL A N 1
ATOM 2266 C CA . VAL A 1 284 ? -24.075 -0.843 34.822 1.00 81.00 284 VAL A CA 1
ATOM 2267 C C . VAL A 1 284 ? -24.412 -0.626 33.357 1.00 81.00 284 VAL A C 1
ATOM 2269 O O . VAL A 1 284 ? -25.557 -0.799 32.949 1.00 81.00 284 VAL A O 1
ATOM 2272 N N . MET A 1 285 ? -23.408 -0.273 32.563 1.00 82.19 285 MET A N 1
ATOM 2273 C CA . MET A 1 285 ? -23.532 -0.163 31.114 1.00 82.19 285 MET A CA 1
ATOM 2274 C C . MET A 1 285 ? -23.454 -1.553 30.467 1.00 82.19 285 MET A C 1
ATOM 2276 O O . MET A 1 285 ? -22.567 -2.346 30.789 1.00 82.19 285 MET A O 1
ATOM 2280 N N . VAL A 1 286 ? -24.386 -1.849 29.564 1.00 83.12 286 VAL A N 1
ATOM 2281 C CA . VAL A 1 286 ? -24.426 -3.063 28.750 1.00 83.12 286 VAL A CA 1
ATOM 2282 C C . VAL A 1 286 ? -24.451 -2.653 27.277 1.00 83.12 286 VAL A C 1
ATOM 2284 O O . VAL A 1 286 ? -25.404 -2.012 26.835 1.00 83.12 286 VAL A O 1
ATOM 2287 N N . PRO A 1 287 ? -23.442 -3.031 26.481 1.00 83.88 287 PRO A N 1
ATOM 2288 C CA . PRO A 1 287 ? -22.212 -3.735 26.864 1.00 83.88 287 PRO A CA 1
ATOM 2289 C C . PRO A 1 287 ? -21.256 -2.853 27.682 1.00 83.88 287 PRO A C 1
ATOM 2291 O O . PRO A 1 287 ? -21.397 -1.633 27.679 1.00 83.88 287 PRO A O 1
ATOM 2294 N N . SER A 1 288 ? -20.291 -3.445 28.391 1.00 86.44 288 SER A N 1
ATOM 2295 C CA . SER A 1 288 ? -19.376 -2.646 29.210 1.00 86.44 288 SER A CA 1
ATOM 2296 C C . SER A 1 288 ? -18.411 -1.832 28.341 1.00 86.44 288 SER A C 1
ATOM 2298 O O . SER A 1 288 ? -18.091 -2.208 27.212 1.00 86.44 288 SER A O 1
ATOM 2300 N N . ILE A 1 289 ? -17.916 -0.711 28.873 1.00 85.00 289 ILE A N 1
ATOM 2301 C CA . ILE A 1 289 ? -16.899 0.101 28.189 1.00 85.00 289 ILE A CA 1
ATOM 2302 C C . ILE A 1 289 ? -15.610 -0.692 27.927 1.00 85.00 289 ILE A C 1
ATOM 2304 O O . ILE A 1 289 ? -14.957 -0.489 26.907 1.00 85.00 289 ILE A O 1
ATOM 2308 N N . ASP A 1 290 ? -15.281 -1.635 28.813 1.00 87.38 290 ASP A N 1
ATOM 2309 C CA . ASP A 1 290 ? -14.127 -2.517 28.657 1.00 87.38 290 ASP A CA 1
ATOM 2310 C C . ASP A 1 290 ? -14.342 -3.504 27.495 1.00 87.38 290 ASP A C 1
ATOM 2312 O O . ASP A 1 290 ? -13.431 -3.686 26.691 1.00 87.38 290 ASP A O 1
ATOM 2316 N N . ASP A 1 291 ? -15.560 -4.035 27.313 1.00 88.19 291 ASP A N 1
ATOM 2317 C CA . ASP A 1 291 ? -15.897 -4.875 26.150 1.00 88.19 291 ASP A CA 1
ATOM 2318 C C . ASP A 1 291 ? -15.769 -4.089 24.833 1.00 88.19 291 ASP A C 1
ATOM 2320 O O . ASP A 1 291 ? -15.237 -4.598 23.845 1.00 88.19 291 ASP A O 1
ATOM 2324 N N . ILE A 1 292 ? -16.235 -2.832 24.805 1.00 86.31 292 ILE A N 1
ATOM 2325 C CA . ILE A 1 292 ? -16.103 -1.951 23.629 1.00 86.31 292 ILE A CA 1
ATOM 2326 C C . ILE A 1 292 ? -14.622 -1.693 23.329 1.00 86.31 292 ILE A C 1
ATOM 2328 O O . ILE A 1 292 ? -14.191 -1.816 22.180 1.00 86.31 292 ILE A O 1
ATOM 2332 N N . GLN A 1 293 ? -13.825 -1.390 24.356 1.00 87.06 293 GLN A N 1
ATOM 2333 C CA . GLN A 1 293 ? -12.388 -1.176 24.220 1.00 87.06 293 GLN A CA 1
ATOM 2334 C C . GLN A 1 293 ? -11.667 -2.425 23.695 1.00 87.06 293 GLN A C 1
ATOM 2336 O O . GLN A 1 293 ? -10.819 -2.314 22.808 1.00 87.06 293 GLN A O 1
ATOM 2341 N N . GLU A 1 294 ? -11.977 -3.612 24.218 1.00 89.06 294 GLU A N 1
ATOM 2342 C CA . GLU A 1 294 ? -11.396 -4.871 23.744 1.00 89.06 294 GLU A CA 1
ATOM 2343 C C . GLU A 1 294 ? -11.715 -5.123 22.272 1.00 89.06 294 GLU A C 1
ATOM 2345 O O . GLU A 1 294 ? -10.832 -5.509 21.504 1.00 89.06 294 GLU A O 1
ATOM 2350 N N . VAL A 1 295 ? -12.949 -4.848 21.853 1.00 87.69 295 VAL A N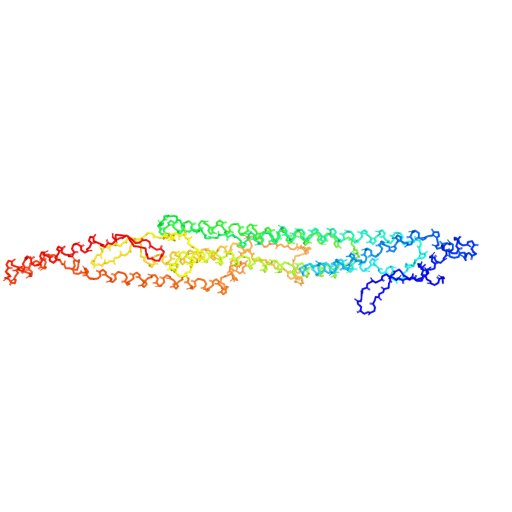 1
ATOM 2351 C CA . VAL A 1 295 ? -13.365 -5.043 20.465 1.00 87.69 295 VAL A CA 1
ATOM 2352 C C . VAL A 1 295 ? -12.714 -4.041 19.517 1.00 87.69 295 VAL A C 1
ATOM 2354 O O . VAL A 1 295 ? -12.302 -4.443 18.433 1.00 87.69 295 VAL A O 1
ATOM 2357 N N . ILE A 1 296 ? -12.534 -2.782 19.919 1.00 86.50 296 ILE A N 1
ATOM 2358 C CA . ILE A 1 296 ? -11.797 -1.783 19.127 1.00 86.50 296 ILE A CA 1
ATOM 2359 C C . ILE A 1 296 ? -10.304 -2.138 19.031 1.00 86.50 296 ILE A C 1
ATOM 2361 O O . ILE A 1 296 ? -9.695 -2.013 17.970 1.00 86.50 296 ILE A O 1
ATOM 2365 N N . ASN A 1 297 ? -9.705 -2.636 20.114 1.00 89.44 297 ASN A N 1
ATOM 2366 C CA . ASN A 1 297 ? -8.313 -3.092 20.088 1.00 89.44 297 ASN A CA 1
ATOM 2367 C C . ASN A 1 297 ? -8.139 -4.311 19.180 1.00 89.44 297 ASN A C 1
ATOM 2369 O O . ASN A 1 297 ? -7.181 -4.380 18.411 1.00 89.44 297 ASN A O 1
ATOM 2373 N N . LYS A 1 298 ? -9.075 -5.262 19.249 1.00 89.06 298 LYS A N 1
ATOM 2374 C CA . LYS A 1 298 ? -9.096 -6.426 18.364 1.00 89.06 298 LYS A CA 1
ATOM 2375 C C . LYS A 1 298 ? -9.266 -6.001 16.907 1.00 89.06 298 LYS A C 1
ATOM 2377 O O . LYS A 1 298 ? -8.526 -6.472 16.061 1.00 89.06 298 LYS A O 1
ATOM 2382 N N . ALA A 1 299 ? -10.163 -5.060 16.646 1.00 86.31 299 ALA A N 1
ATOM 2383 C CA . ALA A 1 299 ? -10.377 -4.440 15.347 1.00 86.31 299 ALA A CA 1
ATOM 2384 C C . ALA A 1 299 ? -9.095 -3.839 14.748 1.00 86.31 299 ALA A C 1
ATOM 2386 O O . ALA A 1 299 ? -8.716 -4.176 13.629 1.00 86.31 299 ALA A O 1
ATOM 2387 N N . ALA A 1 300 ? -8.387 -3.003 15.512 1.00 87.38 300 ALA A N 1
ATOM 2388 C CA . ALA A 1 300 ? -7.114 -2.435 15.078 1.00 87.38 300 ALA A CA 1
ATOM 2389 C C . ALA A 1 300 ? -6.059 -3.527 14.813 1.00 87.38 300 ALA A C 1
ATOM 2391 O O . ALA A 1 300 ? -5.327 -3.463 13.827 1.00 87.38 300 ALA A O 1
ATOM 2392 N N . MET A 1 301 ? -6.012 -4.565 15.655 1.00 87.38 301 MET A N 1
ATOM 2393 C CA . MET A 1 301 ? -5.123 -5.712 15.448 1.00 87.38 301 MET A CA 1
ATOM 2394 C C . MET A 1 301 ? -5.488 -6.536 14.211 1.00 87.38 301 MET A C 1
ATOM 2396 O O . MET A 1 301 ? -4.583 -6.999 13.520 1.00 87.38 301 MET A O 1
ATOM 2400 N N . ASP A 1 302 ? -6.775 -6.702 13.909 1.00 85.69 302 ASP A N 1
ATOM 2401 C CA . ASP A 1 302 ? -7.250 -7.416 12.724 1.00 85.69 302 ASP A CA 1
ATOM 2402 C C . ASP A 1 302 ? -6.818 -6.671 11.445 1.00 85.69 302 ASP A C 1
ATOM 2404 O O . ASP A 1 302 ? -6.279 -7.309 10.537 1.00 85.69 302 ASP A O 1
ATOM 2408 N N . ILE A 1 303 ? -6.907 -5.332 11.418 1.00 86.56 303 ILE A N 1
ATOM 2409 C CA . ILE A 1 303 ? -6.382 -4.489 10.322 1.00 86.56 303 ILE A CA 1
ATOM 2410 C C . ILE A 1 303 ? -4.867 -4.666 10.166 1.00 86.56 303 ILE A C 1
ATOM 2412 O O . ILE A 1 303 ? -4.390 -4.961 9.073 1.00 86.56 303 ILE A O 1
ATOM 2416 N N . ILE A 1 304 ? -4.094 -4.564 11.253 1.00 86.69 304 ILE A N 1
ATOM 2417 C CA . ILE A 1 304 ? -2.633 -4.766 11.198 1.00 86.69 304 ILE A CA 1
ATOM 2418 C C . ILE A 1 304 ? -2.312 -6.190 10.714 1.00 86.69 304 ILE A C 1
ATOM 2420 O O . ILE A 1 304 ? -1.358 -6.410 9.961 1.00 86.69 304 ILE A O 1
ATOM 2424 N N . SER A 1 305 ? -3.122 -7.177 11.108 1.00 85.69 305 SER A N 1
ATOM 2425 C CA . SER A 1 305 ? -2.948 -8.576 10.723 1.00 85.69 305 SER A CA 1
ATOM 2426 C C . SER A 1 305 ? -3.234 -8.864 9.247 1.00 85.69 305 SER A C 1
ATOM 2428 O O . SER A 1 305 ? -2.756 -9.889 8.758 1.00 85.69 305 SER A O 1
ATOM 2430 N N . ALA A 1 306 ? -3.904 -7.964 8.516 1.00 84.88 306 ALA A N 1
ATOM 2431 C CA . ALA A 1 306 ? -4.096 -8.082 7.068 1.00 84.88 306 ALA A CA 1
ATOM 2432 C C . ALA A 1 306 ? -2.750 -8.233 6.330 1.00 84.88 306 ALA A C 1
ATOM 2434 O O . ALA A 1 306 ? -2.613 -9.050 5.419 1.00 84.88 306 ALA A O 1
ATOM 2435 N N . SER A 1 307 ? -1.702 -7.560 6.820 1.00 85.19 307 SER A N 1
ATOM 2436 C CA . SER A 1 307 ? -0.334 -7.661 6.287 1.00 85.19 307 SER A CA 1
ATOM 2437 C C . SER A 1 307 ? 0.329 -9.041 6.458 1.00 85.19 307 SER A C 1
ATOM 2439 O O . SER A 1 307 ? 1.372 -9.300 5.856 1.00 85.19 307 SER A O 1
ATOM 2441 N N . ARG A 1 308 ? -0.250 -9.962 7.248 1.00 83.06 308 ARG A N 1
ATOM 2442 C CA . ARG A 1 308 ? 0.270 -11.338 7.408 1.00 83.06 308 ARG A CA 1
ATOM 2443 C C . ARG A 1 308 ? 0.127 -12.177 6.152 1.00 83.06 308 ARG A C 1
ATOM 2445 O O . ARG A 1 308 ? 0.882 -13.130 5.990 1.00 83.06 308 ARG A O 1
ATOM 2452 N N . GLN A 1 309 ? -0.844 -11.866 5.300 1.00 78.50 309 GLN A N 1
ATOM 2453 C CA . GLN A 1 309 ? -1.060 -12.622 4.068 1.00 78.50 309 GLN A CA 1
ATOM 2454 C C . GLN A 1 309 ? -0.020 -12.275 2.995 1.00 78.50 309 GLN A C 1
ATOM 2456 O O . GLN A 1 309 ? 0.218 -13.068 2.086 1.00 78.50 309 GLN A O 1
ATOM 2461 N N . ILE A 1 310 ? 0.650 -11.127 3.139 1.00 80.00 310 ILE A N 1
ATOM 2462 C CA . ILE A 1 310 ? 1.633 -10.638 2.180 1.00 80.00 310 ILE A CA 1
ATOM 2463 C C . ILE A 1 310 ? 3.003 -11.241 2.493 1.00 80.00 310 ILE A C 1
ATOM 2465 O O . ILE A 1 310 ? 3.604 -10.989 3.545 1.00 80.00 310 ILE A O 1
ATOM 2469 N N . ILE A 1 311 ? 3.495 -12.051 1.559 1.00 77.31 311 ILE A N 1
ATOM 2470 C CA . ILE A 1 311 ? 4.789 -12.725 1.655 1.00 77.31 311 ILE A CA 1
ATOM 2471 C C . ILE A 1 311 ? 5.895 -11.727 1.304 1.00 77.31 311 ILE A C 1
ATOM 2473 O O . ILE A 1 311 ? 5.851 -11.047 0.281 1.00 77.31 311 ILE A O 1
ATOM 2477 N N . GLN A 1 312 ? 6.908 -11.645 2.162 1.00 77.75 312 GLN A N 1
ATOM 2478 C CA . GLN A 1 312 ? 8.104 -10.866 1.890 1.00 77.75 312 GLN A CA 1
ATOM 2479 C C . GLN A 1 312 ? 8.913 -11.540 0.782 1.00 77.75 312 GLN A C 1
ATOM 2481 O O . GLN A 1 312 ? 9.178 -12.744 0.827 1.00 77.75 312 GLN A O 1
ATOM 2486 N N . TRP A 1 313 ? 9.352 -10.743 -0.187 1.00 74.25 313 TRP A N 1
ATOM 2487 C CA . TRP A 1 313 ? 10.159 -11.231 -1.297 1.00 74.25 313 TRP A CA 1
ATOM 2488 C C . TRP A 1 313 ? 11.483 -11.794 -0.767 1.00 74.25 313 TRP A C 1
ATOM 2490 O O . TRP A 1 313 ? 12.218 -11.118 -0.044 1.00 74.25 313 TRP A O 1
ATOM 2500 N N . GLN A 1 314 ? 11.770 -13.056 -1.099 1.00 63.81 314 GLN A N 1
ATOM 2501 C CA . GLN A 1 314 ? 13.017 -13.714 -0.718 1.00 63.81 314 GLN A CA 1
ATOM 2502 C C . GLN A 1 314 ? 14.024 -13.652 -1.861 1.00 63.81 314 GLN A C 1
ATOM 2504 O O . GLN A 1 314 ? 13.790 -14.176 -2.950 1.00 63.81 314 GLN A O 1
ATOM 2509 N N . TYR A 1 315 ? 15.187 -13.080 -1.571 1.00 60.03 315 TYR A N 1
ATOM 2510 C CA . TYR A 1 315 ? 16.306 -13.016 -2.501 1.00 60.03 315 TYR A CA 1
ATOM 2511 C C . TYR A 1 315 ? 17.210 -14.231 -2.289 1.00 60.03 315 TYR A C 1
ATOM 2513 O O . TYR A 1 315 ? 17.684 -14.476 -1.179 1.00 60.03 315 TYR A O 1
ATOM 2521 N N . LYS A 1 316 ? 17.486 -14.997 -3.348 1.00 49.53 316 LYS A N 1
ATOM 2522 C CA . LYS A 1 316 ? 18.635 -15.909 -3.343 1.00 49.53 316 LYS A CA 1
ATOM 2523 C C . LYS A 1 316 ? 19.854 -15.123 -3.805 1.00 49.53 316 LYS A C 1
ATOM 2525 O O . LYS A 1 316 ? 19.896 -14.697 -4.955 1.00 49.53 316 LYS A O 1
ATOM 2530 N N . GLU A 1 317 ? 20.824 -14.933 -2.914 1.00 39.97 317 GLU A N 1
ATOM 2531 C CA . GLU A 1 317 ? 22.106 -14.326 -3.277 1.00 39.97 317 GLU A CA 1
ATOM 2532 C C . GLU A 1 317 ? 22.794 -15.149 -4.384 1.00 39.97 317 GLU A C 1
ATOM 2534 O O . GLU A 1 317 ? 22.884 -16.381 -4.271 1.00 39.97 317 GLU A O 1
ATOM 2539 N N . PRO A 1 318 ? 23.305 -14.505 -5.448 1.00 39.56 318 PRO A N 1
ATOM 2540 C CA . PRO A 1 318 ? 24.101 -15.187 -6.456 1.00 39.56 318 PRO A CA 1
ATOM 2541 C C . PRO A 1 318 ? 25.466 -15.569 -5.859 1.00 39.56 318 PRO A C 1
ATOM 2543 O O . PRO A 1 318 ? 26.360 -14.735 -5.743 1.00 39.56 318 PRO A O 1
ATOM 2546 N N . GLY A 1 319 ? 25.644 -16.841 -5.480 1.00 42.25 319 GLY A N 1
ATOM 2547 C CA . GLY A 1 319 ? 26.960 -17.363 -5.074 1.00 42.25 319 GLY A CA 1
ATOM 2548 C C . GLY A 1 319 ? 26.997 -18.436 -3.986 1.00 42.25 319 GLY A C 1
ATOM 2549 O O . GLY A 1 319 ? 28.087 -18.891 -3.646 1.00 42.25 319 GLY A O 1
ATOM 2550 N N . ARG A 1 320 ? 25.860 -18.879 -3.435 1.00 39.69 320 ARG A N 1
ATOM 2551 C CA . ARG A 1 320 ? 25.837 -20.079 -2.584 1.00 39.69 320 ARG A CA 1
ATOM 2552 C C . ARG A 1 320 ? 25.596 -21.310 -3.454 1.00 39.69 320 ARG A C 1
ATOM 2554 O O . ARG A 1 320 ? 24.458 -21.709 -3.686 1.00 39.69 320 ARG A O 1
ATOM 2561 N N . ASP A 1 321 ? 26.684 -21.869 -3.973 1.00 37.00 321 ASP A N 1
ATOM 2562 C CA . ASP A 1 321 ? 26.685 -23.175 -4.625 1.00 37.00 321 ASP A CA 1
ATOM 2563 C C . ASP A 1 321 ? 26.255 -24.243 -3.605 1.00 37.00 321 ASP A C 1
ATOM 2565 O O . ASP A 1 321 ? 27.058 -24.746 -2.820 1.00 37.00 321 ASP A O 1
ATOM 2569 N N . ASP A 1 322 ? 24.974 -24.612 -3.598 1.00 38.56 322 ASP A N 1
ATOM 2570 C CA . ASP A 1 322 ? 24.557 -25.889 -3.026 1.00 38.56 322 ASP A CA 1
ATOM 2571 C C . ASP A 1 322 ? 24.969 -26.993 -4.016 1.00 38.56 322 ASP A C 1
ATOM 2573 O O . ASP A 1 322 ? 24.178 -27.450 -4.842 1.00 38.56 322 ASP A O 1
ATOM 2577 N N . GLU A 1 323 ? 26.221 -27.456 -3.916 1.00 40.44 323 GLU A N 1
ATOM 2578 C CA . GLU A 1 323 ? 26.823 -28.558 -4.701 1.00 40.44 323 GLU A CA 1
ATOM 2579 C C . GLU A 1 323 ? 26.024 -29.886 -4.675 1.00 40.44 323 GLU A C 1
ATOM 2581 O O . GLU A 1 323 ? 26.401 -30.867 -5.315 1.00 40.44 323 GLU A O 1
ATOM 2586 N N . LYS A 1 324 ? 24.911 -29.974 -3.938 1.00 41.41 324 LYS A N 1
ATOM 2587 C CA . LYS A 1 324 ? 24.175 -31.226 -3.706 1.00 41.41 324 LYS A CA 1
ATOM 2588 C C . LYS A 1 324 ? 23.041 -31.505 -4.683 1.00 41.41 324 LYS A C 1
ATOM 2590 O O . LYS A 1 324 ? 22.554 -32.633 -4.722 1.00 41.41 324 LYS A O 1
ATOM 2595 N N . THR A 1 325 ? 22.622 -30.542 -5.495 1.00 38.28 325 THR A N 1
ATOM 2596 C CA . THR A 1 325 ? 21.593 -30.781 -6.511 1.00 38.28 325 THR A CA 1
ATOM 2597 C C . THR A 1 325 ? 22.100 -30.274 -7.843 1.00 38.28 325 THR A C 1
ATOM 2599 O O . THR A 1 325 ? 21.992 -29.086 -8.111 1.00 38.28 325 THR A O 1
ATOM 2602 N N . GLY A 1 326 ? 22.643 -31.162 -8.679 1.00 31.00 326 GLY A N 1
ATOM 2603 C CA . GLY A 1 326 ? 23.077 -30.876 -10.054 1.00 31.00 326 GLY A CA 1
ATOM 2604 C C . GLY A 1 326 ? 21.931 -30.502 -11.005 1.00 31.00 326 GLY A C 1
ATOM 2605 O O . GLY A 1 326 ? 21.810 -31.064 -12.088 1.00 31.00 326 GLY A O 1
ATOM 2606 N N . LYS A 1 327 ? 21.055 -29.592 -10.583 1.00 32.22 327 LYS A N 1
ATOM 2607 C CA . LYS A 1 327 ? 20.096 -28.885 -11.417 1.00 32.22 327 LYS A CA 1
ATOM 2608 C C . LYS A 1 327 ? 20.707 -27.521 -11.685 1.00 32.22 327 LYS A C 1
ATOM 2610 O O . LYS A 1 327 ? 21.084 -26.828 -10.745 1.00 32.22 327 LYS A O 1
ATOM 2615 N N . GLU A 1 328 ? 20.819 -27.177 -12.962 1.00 32.88 328 GLU A N 1
ATOM 2616 C CA . GLU A 1 328 ? 21.170 -25.835 -13.414 1.00 32.88 328 GLU A CA 1
ATOM 2617 C C . GLU A 1 328 ? 20.425 -24.793 -12.574 1.00 32.88 328 GLU A C 1
ATOM 2619 O O . GLU A 1 328 ? 19.249 -24.983 -12.247 1.00 32.88 328 GLU A O 1
ATOM 2624 N N . ALA A 1 329 ? 21.138 -23.736 -12.185 1.00 36.41 329 ALA A N 1
ATOM 2625 C CA . ALA A 1 329 ? 20.625 -22.634 -11.391 1.00 36.41 329 ALA A CA 1
ATOM 2626 C C . ALA A 1 329 ? 19.394 -22.020 -12.076 1.00 36.41 329 ALA A C 1
ATOM 2628 O O . ALA A 1 329 ? 19.503 -21.137 -12.924 1.00 36.41 329 ALA A O 1
ATOM 2629 N N . GLY A 1 330 ? 18.213 -22.528 -11.724 1.00 35.34 330 GLY A N 1
ATOM 2630 C CA . GLY A 1 330 ? 16.943 -21.943 -12.107 1.00 35.34 330 GLY A CA 1
ATOM 2631 C C . GLY A 1 330 ? 16.879 -20.538 -11.528 1.00 35.34 330 GLY A C 1
ATOM 2632 O O . GLY A 1 330 ? 16.909 -20.364 -10.308 1.00 35.34 330 GLY A O 1
ATOM 2633 N N . LEU A 1 331 ? 16.836 -19.557 -12.426 1.00 44.75 331 LEU A N 1
ATOM 2634 C CA . LEU A 1 331 ? 16.566 -18.157 -12.144 1.00 44.75 331 LEU A CA 1
ATOM 2635 C C . LEU A 1 331 ? 15.217 -18.068 -11.416 1.00 44.75 331 LEU A C 1
ATOM 2637 O O . LEU A 1 331 ? 14.172 -18.169 -12.048 1.00 44.75 331 LEU A O 1
ATOM 2641 N N . TYR A 1 332 ? 15.265 -17.853 -10.104 1.00 48.28 332 TYR A N 1
ATOM 2642 C CA . TYR A 1 332 ? 14.135 -17.442 -9.269 1.00 48.28 332 TYR A CA 1
ATOM 2643 C C . TYR A 1 332 ? 13.058 -18.512 -9.007 1.00 48.28 332 TYR A C 1
ATOM 2645 O O . TYR A 1 332 ? 12.591 -19.245 -9.875 1.00 48.28 332 TYR A O 1
ATOM 2653 N N . LYS A 1 333 ? 12.638 -18.607 -7.743 1.00 42.03 333 LYS A N 1
ATOM 2654 C CA . LYS A 1 333 ? 11.410 -19.301 -7.356 1.00 42.03 333 LYS A CA 1
ATOM 2655 C C . LYS A 1 333 ? 10.812 -18.536 -6.185 1.00 42.03 333 LYS A C 1
ATOM 2657 O O . LYS A 1 333 ? 11.425 -18.512 -5.118 1.00 42.03 333 LYS A O 1
ATOM 2662 N N . SER A 1 334 ? 9.654 -17.917 -6.405 1.00 41.53 334 SER A N 1
ATOM 2663 C CA . SER A 1 334 ? 8.797 -17.436 -5.322 1.00 41.53 334 SER A CA 1
ATOM 2664 C C . SER A 1 334 ? 8.539 -18.618 -4.386 1.00 41.53 334 SER A C 1
ATOM 2666 O O . SER A 1 334 ? 8.266 -19.734 -4.851 1.00 41.53 334 SER A O 1
ATOM 2668 N N . ALA A 1 335 ? 8.741 -18.431 -3.082 1.00 42.19 335 ALA A N 1
ATOM 2669 C CA . ALA A 1 335 ? 8.498 -19.490 -2.115 1.00 42.19 335 ALA A CA 1
ATOM 2670 C C . ALA A 1 335 ? 7.012 -19.864 -2.190 1.00 42.19 335 ALA A C 1
ATOM 2672 O O . ALA A 1 335 ? 6.142 -19.062 -1.856 1.00 42.19 335 ALA A O 1
ATOM 2673 N N . SER A 1 336 ? 6.696 -21.076 -2.649 1.00 43.06 336 SER A N 1
ATOM 2674 C CA . SER A 1 336 ? 5.320 -21.558 -2.622 1.00 43.06 336 SER A CA 1
ATOM 2675 C C . SER A 1 336 ? 4.849 -21.644 -1.170 1.00 43.06 336 SER A C 1
ATOM 2677 O O . SER A 1 336 ? 5.591 -22.109 -0.302 1.00 43.06 336 SER A O 1
ATOM 2679 N N . LYS A 1 337 ? 3.586 -21.264 -0.913 1.00 47.00 337 LYS A N 1
ATOM 2680 C CA . LYS A 1 337 ? 2.917 -21.369 0.405 1.00 47.00 337 LYS A CA 1
ATOM 2681 C C . LYS A 1 337 ? 3.085 -22.750 1.083 1.00 47.00 337 LYS A C 1
ATOM 2683 O O . LYS A 1 337 ? 2.883 -22.853 2.287 1.00 47.00 337 LYS A O 1
ATOM 2688 N N . SER A 1 338 ? 3.459 -23.799 0.339 1.00 42.19 338 SER A N 1
ATOM 2689 C CA . SER A 1 338 ? 3.699 -25.166 0.824 1.00 42.19 338 SER A CA 1
ATOM 2690 C C . SER A 1 338 ? 4.963 -25.360 1.670 1.00 42.19 338 SER A C 1
ATOM 2692 O O . SER A 1 338 ? 5.012 -26.325 2.429 1.00 42.19 338 SER A O 1
ATOM 2694 N N . ASP A 1 339 ? 5.967 -24.482 1.555 1.00 39.22 339 ASP A N 1
ATOM 2695 C CA . ASP A 1 339 ? 7.317 -24.740 2.093 1.00 39.22 339 ASP A CA 1
ATOM 2696 C C . ASP A 1 339 ? 7.665 -23.863 3.318 1.00 39.22 339 ASP A C 1
ATOM 2698 O O . ASP A 1 339 ? 8.794 -23.882 3.807 1.00 39.22 339 ASP A O 1
ATOM 2702 N N . CYS A 1 340 ? 6.711 -23.087 3.844 1.00 38.16 340 CYS A N 1
ATOM 2703 C CA . CYS A 1 340 ? 6.975 -22.040 4.833 1.00 38.16 340 CYS A CA 1
ATOM 2704 C C . CYS A 1 340 ? 6.409 -22.361 6.228 1.00 38.16 340 CYS A C 1
ATOM 2706 O O . CYS A 1 340 ? 5.228 -22.159 6.511 1.00 38.16 340 CYS A O 1
ATOM 2708 N N . SER A 1 341 ? 7.277 -22.763 7.156 1.00 37.94 341 SER A N 1
ATOM 2709 C CA . SER A 1 341 ? 6.990 -22.715 8.592 1.00 37.94 341 SER A CA 1
ATOM 2710 C C . SER A 1 341 ? 7.230 -21.304 9.162 1.00 37.94 341 SER A C 1
ATOM 2712 O O . SER A 1 341 ? 8.370 -20.911 9.386 1.00 37.94 341 SER A O 1
ATOM 2714 N N . THR A 1 342 ? 6.126 -20.608 9.468 1.00 47.09 342 THR A N 1
ATOM 2715 C CA . THR A 1 342 ? 5.909 -19.606 10.547 1.00 47.09 342 THR A CA 1
ATOM 2716 C C . THR A 1 342 ? 6.727 -18.293 10.606 1.00 47.09 342 THR A C 1
ATOM 2718 O O . THR A 1 342 ? 7.917 -18.273 10.899 1.00 47.09 342 THR A O 1
ATOM 2721 N N . ALA A 1 343 ? 5.991 -17.173 10.516 1.00 41.97 343 ALA A N 1
ATOM 2722 C CA . ALA A 1 343 ? 6.227 -15.837 11.104 1.00 41.97 343 ALA A CA 1
ATOM 2723 C C . ALA A 1 343 ? 7.423 -14.976 10.641 1.00 41.97 343 ALA A C 1
ATOM 2725 O O . ALA A 1 343 ? 7.374 -13.761 10.815 1.00 41.97 343 ALA A O 1
ATOM 2726 N N . GLY A 1 344 ? 8.472 -15.547 10.047 1.00 47.44 344 GLY A N 1
ATOM 2727 C CA . GLY A 1 344 ? 9.660 -14.785 9.623 1.00 47.44 344 GLY A CA 1
ATOM 2728 C C . GLY A 1 344 ? 9.620 -14.221 8.198 1.00 47.44 344 GLY A C 1
ATOM 2729 O O . GLY A 1 344 ? 10.555 -13.535 7.809 1.00 47.44 344 GLY A O 1
ATOM 2730 N N . LEU A 1 345 ? 8.584 -14.546 7.419 1.00 62.69 345 LEU A N 1
ATOM 2731 C CA . LEU A 1 345 ? 8.572 -14.396 5.955 1.00 62.69 345 LEU A CA 1
ATOM 2732 C C . LEU A 1 345 ? 7.427 -13.525 5.427 1.00 62.69 345 LEU A C 1
ATOM 2734 O O . LEU A 1 345 ? 7.151 -13.526 4.234 1.00 62.69 345 LEU A O 1
ATOM 2738 N N . THR A 1 346 ? 6.736 -12.808 6.309 1.00 74.06 346 THR A N 1
ATOM 2739 C CA . THR A 1 346 ? 5.577 -11.969 5.974 1.00 74.06 346 THR A CA 1
ATOM 2740 C C . THR A 1 346 ? 5.870 -10.517 6.318 1.00 74.06 346 THR A C 1
ATOM 2742 O O . THR A 1 346 ? 6.512 -10.261 7.343 1.00 74.06 346 THR A O 1
ATOM 2745 N N . LEU A 1 347 ? 5.321 -9.573 5.552 1.00 78.62 347 LEU A N 1
ATOM 2746 C CA . LEU A 1 347 ? 5.512 -8.136 5.802 1.00 78.62 347 LEU A CA 1
ATOM 2747 C C . LEU A 1 347 ? 5.008 -7.685 7.182 1.00 78.62 347 LEU A C 1
ATOM 2749 O O . LEU A 1 347 ? 5.498 -6.691 7.712 1.00 78.62 347 LEU A O 1
ATOM 2753 N N . TYR A 1 348 ? 4.125 -8.463 7.820 1.00 81.88 348 TYR A N 1
ATOM 2754 C CA . TYR A 1 348 ? 3.661 -8.249 9.197 1.00 81.88 348 TYR A CA 1
ATOM 2755 C C . TYR A 1 348 ? 4.778 -7.934 10.200 1.00 81.88 348 TYR A C 1
ATOM 2757 O O . TYR A 1 348 ? 4.582 -7.096 11.075 1.00 81.88 348 TYR A O 1
ATOM 2765 N N . ARG A 1 349 ? 5.956 -8.566 10.043 1.00 81.81 349 ARG A N 1
ATOM 2766 C CA . ARG A 1 349 ? 7.210 -8.236 10.746 1.00 81.81 349 ARG A CA 1
ATOM 2767 C C . ARG A 1 349 ? 7.389 -6.719 10.868 1.00 81.81 349 ARG A C 1
ATOM 2769 O O . ARG A 1 349 ? 7.293 -6.103 11.923 1.00 81.81 349 ARG A O 1
ATOM 2776 N N . GLN A 1 350 ? 7.618 -6.150 9.697 1.00 80.69 350 GLN A N 1
ATOM 2777 C CA . GLN A 1 350 ? 8.033 -4.772 9.496 1.00 80.69 350 GLN A CA 1
ATOM 2778 C C . GLN A 1 350 ? 6.874 -3.795 9.711 1.00 80.69 350 GLN A C 1
ATOM 2780 O O . GLN A 1 350 ? 7.081 -2.743 10.297 1.00 80.69 350 GLN A O 1
ATOM 2785 N N . VAL A 1 351 ? 5.656 -4.180 9.320 1.00 84.25 351 VAL A N 1
ATOM 2786 C CA . VAL A 1 351 ? 4.441 -3.377 9.525 1.00 84.25 351 VAL A CA 1
ATOM 2787 C C . VAL A 1 351 ? 4.112 -3.235 11.016 1.00 84.25 351 VAL A C 1
ATOM 2789 O O . VAL A 1 351 ? 3.809 -2.147 11.484 1.00 84.25 351 VAL A O 1
ATOM 2792 N N . SER A 1 352 ? 4.201 -4.310 11.805 1.00 81.88 352 SER A N 1
ATOM 2793 C CA . SER A 1 352 ? 3.866 -4.248 13.240 1.00 81.88 352 SER A CA 1
ATOM 2794 C C . SER A 1 352 ? 4.898 -3.502 14.098 1.00 81.88 352 SER A C 1
ATOM 2796 O O . SER A 1 352 ? 4.565 -3.035 15.187 1.00 81.88 352 SER A O 1
ATOM 2798 N N . GLU A 1 353 ? 6.142 -3.399 13.624 1.00 85.75 353 GLU A N 1
ATOM 2799 C CA . GLU A 1 353 ? 7.229 -2.649 14.269 1.00 85.75 353 GLU A CA 1
ATOM 2800 C C . GLU A 1 353 ? 7.286 -1.179 13.796 1.00 85.75 353 GLU A C 1
ATOM 2802 O O . GLU A 1 353 ? 8.101 -0.403 14.306 1.00 85.75 353 GLU A O 1
ATOM 2807 N N . ASP A 1 354 ? 6.431 -0.787 12.844 1.00 90.31 354 ASP A N 1
ATOM 2808 C CA . ASP A 1 354 ? 6.413 0.562 12.291 1.00 90.31 354 ASP A CA 1
ATOM 2809 C C . ASP A 1 354 ? 5.995 1.614 13.334 1.00 90.31 354 ASP A C 1
ATOM 2811 O O . ASP A 1 354 ? 5.081 1.422 14.143 1.00 90.31 354 ASP A O 1
ATOM 2815 N N . LYS A 1 355 ? 6.695 2.756 13.332 1.00 88.56 355 LYS A N 1
ATOM 2816 C CA . LYS A 1 355 ? 6.494 3.809 14.335 1.00 88.56 355 LYS A CA 1
ATOM 2817 C C . LYS A 1 355 ? 5.143 4.497 14.203 1.00 88.56 355 LYS A C 1
ATOM 2819 O O . LYS A 1 355 ? 4.578 4.857 15.235 1.00 88.56 355 LYS A O 1
ATOM 2824 N N . GLU A 1 356 ? 4.660 4.717 12.987 1.00 88.31 356 GLU A N 1
ATOM 2825 C CA . GLU A 1 356 ? 3.404 5.423 12.737 1.00 88.31 356 GLU A CA 1
ATOM 2826 C C . GLU A 1 356 ? 2.230 4.548 13.177 1.00 88.31 356 GLU A C 1
ATOM 2828 O O . GLU A 1 356 ? 1.396 4.987 13.970 1.00 88.31 356 GLU A O 1
ATOM 2833 N N . ILE A 1 357 ? 2.251 3.263 12.811 1.00 89.62 357 ILE A N 1
ATOM 2834 C CA . ILE A 1 357 ? 1.241 2.280 13.231 1.00 89.62 357 ILE A CA 1
ATOM 2835 C C . ILE A 1 357 ? 1.179 2.165 14.761 1.00 89.62 357 ILE A C 1
ATOM 2837 O O . ILE A 1 357 ? 0.095 2.205 15.352 1.00 89.62 357 ILE A O 1
ATOM 2841 N N . LEU A 1 358 ? 2.332 2.074 15.436 1.00 88.75 358 LEU A N 1
ATOM 2842 C CA . LEU A 1 358 ? 2.388 2.011 16.901 1.00 88.75 358 LEU A CA 1
ATOM 2843 C C . LEU A 1 358 ? 1.869 3.297 17.568 1.00 88.75 358 LEU A C 1
ATOM 2845 O O . LEU A 1 358 ? 1.214 3.225 18.614 1.00 88.75 358 LEU A O 1
ATOM 2849 N N . GLN A 1 359 ? 2.132 4.469 16.980 1.00 88.69 359 GLN A N 1
ATOM 2850 C CA . GLN A 1 359 ? 1.616 5.750 17.472 1.00 88.69 359 GLN A CA 1
ATOM 2851 C C . GLN A 1 359 ? 0.098 5.875 17.284 1.00 88.69 359 GLN A C 1
ATOM 2853 O O . GLN A 1 359 ? -0.590 6.300 18.218 1.00 88.69 359 GLN A O 1
ATOM 2858 N N . LEU A 1 360 ? -0.437 5.468 16.129 1.00 86.81 360 LEU A N 1
ATOM 2859 C CA . LEU A 1 360 ? -1.877 5.459 15.854 1.00 86.81 360 LEU A CA 1
ATOM 2860 C C . LEU A 1 360 ? -2.607 4.499 16.794 1.00 86.81 360 LEU A C 1
ATOM 2862 O O . LEU A 1 360 ? -3.572 4.890 17.452 1.00 86.81 360 LEU A O 1
ATOM 2866 N N . TYR A 1 361 ? -2.093 3.280 16.961 1.00 88.94 361 TYR A N 1
ATOM 2867 C CA . TYR A 1 361 ? -2.647 2.308 17.903 1.00 88.94 361 TYR A CA 1
ATOM 2868 C C . TYR A 1 361 ? -2.651 2.837 19.349 1.00 88.94 361 TYR A C 1
ATOM 2870 O O . TYR A 1 361 ? -3.666 2.760 20.046 1.00 88.94 361 TYR A O 1
ATOM 2878 N N . GLY A 1 362 ? -1.547 3.444 19.803 1.00 86.81 362 GLY A N 1
ATOM 2879 C CA . GLY A 1 362 ? -1.482 4.079 21.123 1.00 86.81 362 GLY A CA 1
ATOM 2880 C C . GLY A 1 362 ? -2.455 5.256 21.281 1.00 86.81 362 GLY A C 1
ATOM 2881 O O . GLY A 1 362 ? -3.027 5.452 22.360 1.00 86.81 362 GLY A O 1
ATOM 2882 N N . SER A 1 363 ? -2.693 6.007 20.205 1.00 87.19 363 SER A N 1
ATOM 2883 C CA . SER A 1 363 ? -3.669 7.102 20.171 1.00 87.19 363 SER A CA 1
ATOM 2884 C C . SER A 1 363 ? -5.101 6.581 20.308 1.00 87.19 363 SER A C 1
ATOM 2886 O O . SER A 1 363 ? -5.838 7.097 21.145 1.00 87.19 363 SER A O 1
ATOM 2888 N N . ILE A 1 364 ? -5.465 5.499 19.606 1.00 86.69 364 ILE A N 1
ATOM 2889 C CA . ILE A 1 364 ? -6.779 4.836 19.733 1.00 86.69 364 ILE A CA 1
ATOM 2890 C C . ILE A 1 364 ? -7.022 4.395 21.184 1.00 86.69 364 ILE A C 1
ATOM 2892 O O . ILE A 1 364 ? -8.066 4.690 21.771 1.00 86.69 364 ILE A O 1
ATOM 2896 N N . GLN A 1 365 ? -6.033 3.746 21.807 1.00 88.00 365 GLN A N 1
ATOM 2897 C CA . GLN A 1 365 ? -6.127 3.329 23.210 1.00 88.00 365 GLN A CA 1
ATOM 2898 C C . GLN A 1 365 ? -6.275 4.511 24.175 1.00 88.00 365 GLN A C 1
ATOM 2900 O O . GLN A 1 365 ? -6.984 4.414 25.178 1.00 88.00 365 GLN A O 1
ATOM 2905 N N . THR A 1 366 ? -5.593 5.621 23.898 1.00 87.88 366 THR A N 1
ATOM 2906 C CA . THR A 1 366 ? -5.670 6.835 24.719 1.00 87.88 366 THR A CA 1
ATOM 2907 C C . THR A 1 366 ? -7.036 7.505 24.583 1.00 87.88 366 THR A C 1
ATOM 2909 O O . THR A 1 366 ? -7.631 7.866 25.597 1.00 87.88 366 THR A O 1
ATOM 2912 N N . CYS A 1 367 ? -7.579 7.593 23.366 1.00 85.00 367 CYS A N 1
ATOM 2913 C CA . CYS A 1 367 ? -8.939 8.074 23.120 1.00 85.00 367 CYS A CA 1
ATOM 2914 C C . CYS A 1 367 ? -9.969 7.254 23.902 1.00 85.00 367 CYS A C 1
ATOM 2916 O O . CYS A 1 367 ? -10.792 7.832 24.604 1.00 85.00 367 CYS A O 1
ATOM 2918 N N . MET A 1 368 ? -9.867 5.923 23.879 1.00 85.00 368 MET A N 1
ATOM 2919 C CA . MET A 1 368 ? -10.807 5.064 24.604 1.00 85.00 368 MET A CA 1
ATOM 2920 C C . MET A 1 368 ? -10.731 5.235 26.127 1.00 85.00 368 MET A C 1
ATOM 2922 O O . MET A 1 368 ? -11.757 5.277 26.804 1.00 85.00 368 MET A O 1
ATOM 2926 N N . LYS A 1 369 ? -9.523 5.414 26.677 1.00 85.88 369 LYS A N 1
ATOM 2927 C CA . LYS A 1 369 ? -9.345 5.746 28.101 1.00 85.88 369 LYS A CA 1
ATOM 2928 C C . LYS A 1 369 ? -9.995 7.081 28.463 1.00 85.88 369 LYS A C 1
ATOM 2930 O O . LYS A 1 369 ? -10.606 7.178 29.522 1.00 85.88 369 LYS A O 1
ATOM 2935 N N . ASN A 1 370 ? -9.891 8.086 27.595 1.00 85.06 370 ASN A N 1
ATOM 2936 C CA . ASN A 1 370 ? -10.539 9.378 27.814 1.00 85.06 370 ASN A CA 1
ATOM 2937 C C . ASN A 1 370 ? -12.068 9.246 27.775 1.00 85.06 370 ASN A C 1
ATOM 2939 O O . ASN A 1 370 ? -12.730 9.737 28.682 1.00 85.06 370 ASN A O 1
ATOM 2943 N N . THR A 1 371 ? -12.624 8.506 26.808 1.00 82.31 371 THR A N 1
ATOM 2944 C CA . THR A 1 371 ? -14.069 8.223 26.749 1.00 82.31 371 THR A CA 1
ATOM 2945 C C . THR A 1 371 ? -14.557 7.480 27.992 1.00 82.31 371 THR A C 1
ATOM 2947 O O . THR A 1 371 ? -15.639 7.772 28.493 1.00 82.31 371 THR A O 1
ATOM 2950 N N . LYS A 1 372 ? -13.754 6.561 28.544 1.00 85.06 372 LYS A N 1
ATOM 2951 C CA . LYS A 1 372 ? -14.066 5.893 29.815 1.00 85.06 372 LYS A CA 1
ATOM 2952 C C . LYS A 1 372 ? -14.151 6.884 30.980 1.00 85.06 372 LYS A C 1
ATOM 2954 O O . LYS A 1 372 ? -15.114 6.836 31.734 1.00 85.06 372 LYS A O 1
ATOM 2959 N N . LEU A 1 373 ? -13.201 7.814 31.091 1.00 85.50 373 LEU A N 1
ATOM 2960 C CA . LEU A 1 373 ? -13.239 8.861 32.121 1.00 85.50 373 LEU A CA 1
ATOM 2961 C C . LEU A 1 373 ? -14.438 9.805 31.948 1.00 85.50 373 LEU A C 1
ATOM 2963 O O . LEU A 1 373 ? -15.063 10.193 32.931 1.00 85.50 373 LEU A O 1
ATOM 2967 N N . GLU A 1 374 ? -14.778 10.174 30.712 1.00 82.44 374 GLU A N 1
ATOM 2968 C CA . GLU A 1 374 ? -15.969 10.979 30.412 1.00 82.44 374 GLU A CA 1
ATOM 2969 C C . GLU A 1 374 ? -17.262 10.252 30.796 1.00 82.44 374 GLU A C 1
ATOM 2971 O O . GLU A 1 374 ? -18.159 10.862 31.380 1.00 82.44 374 GLU A O 1
ATOM 2976 N N . LEU A 1 375 ? -17.338 8.946 30.524 1.00 83.00 375 LEU A N 1
ATOM 2977 C CA . LEU A 1 375 ? -18.452 8.096 30.930 1.00 83.00 375 LEU A CA 1
ATOM 2978 C C . LEU A 1 375 ? -18.560 8.001 32.456 1.00 83.00 375 LEU A C 1
ATOM 2980 O O . LEU A 1 375 ? -19.657 8.150 32.985 1.00 83.00 375 LEU A O 1
ATOM 2984 N N . ASP A 1 376 ? -17.448 7.787 33.160 1.00 82.69 376 ASP A N 1
ATOM 2985 C CA . ASP A 1 376 ? -17.432 7.710 34.624 1.00 82.69 376 ASP A CA 1
ATOM 2986 C C . ASP A 1 376 ? -17.915 9.034 35.241 1.00 82.69 376 ASP A C 1
ATOM 2988 O O . AS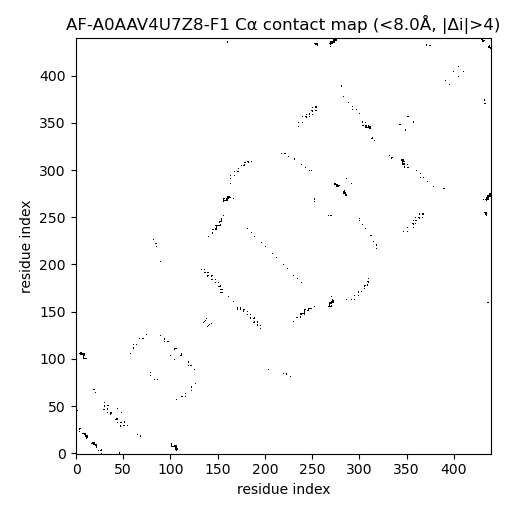P A 1 376 ? -18.821 9.029 36.075 1.00 82.69 376 ASP A O 1
ATOM 2992 N N . ASN A 1 377 ? -17.422 10.177 34.747 1.00 84.19 377 ASN A N 1
ATOM 2993 C CA . ASN A 1 377 ? -17.893 11.505 35.159 1.00 84.19 377 ASN A CA 1
ATOM 2994 C C . ASN A 1 377 ? -19.393 11.707 34.872 1.00 84.19 377 ASN A C 1
ATOM 2996 O O . ASN A 1 377 ? -20.104 12.326 35.664 1.00 84.19 377 ASN A O 1
ATOM 3000 N N . TYR A 1 378 ? -19.893 11.200 33.741 1.00 82.38 378 TYR A N 1
ATOM 3001 C CA . TYR A 1 378 ? -21.311 11.277 33.391 1.00 82.38 378 TYR A CA 1
ATOM 3002 C C . TYR A 1 378 ? -22.176 10.394 34.300 1.00 82.38 378 TYR A C 1
ATOM 3004 O O . TYR A 1 378 ? -23.221 10.836 34.776 1.00 82.38 378 TYR A O 1
ATOM 3012 N N . LEU A 1 379 ? -21.733 9.172 34.603 1.00 80.31 379 LEU A N 1
ATOM 3013 C CA . LEU A 1 379 ? -22.419 8.269 35.528 1.00 80.31 379 LEU A CA 1
ATOM 3014 C C . LEU A 1 379 ? -22.409 8.808 36.967 1.00 80.31 379 LEU A C 1
ATOM 3016 O O . LEU A 1 379 ? -23.405 8.662 37.679 1.00 80.31 379 LEU A O 1
ATOM 3020 N N . GLU A 1 380 ? -21.345 9.502 37.381 1.00 82.56 380 GLU A N 1
ATOM 3021 C CA . GLU A 1 380 ? -21.286 10.203 38.668 1.00 82.56 380 GLU A CA 1
ATOM 3022 C C . GLU A 1 380 ? -22.379 11.270 38.808 1.00 82.56 380 GLU A C 1
ATOM 3024 O O . GLU A 1 380 ? -22.877 11.476 39.917 1.00 82.56 380 GLU A O 1
ATOM 3029 N N . LEU A 1 381 ? -22.846 11.897 37.720 1.00 80.94 381 LEU A N 1
ATOM 3030 C CA . LEU A 1 381 ? -23.969 12.842 37.790 1.00 80.94 381 LEU A CA 1
ATOM 3031 C C . LEU A 1 381 ? -25.240 12.174 38.320 1.00 80.94 381 LEU A C 1
ATOM 3033 O O . LEU A 1 381 ? -26.012 12.822 39.026 1.00 80.94 381 LEU A O 1
ATOM 3037 N N . PHE A 1 382 ? -25.447 10.885 38.041 1.00 78.25 382 PHE A N 1
ATOM 3038 C CA . PHE A 1 382 ? -26.606 10.132 38.521 1.00 78.25 382 PHE A CA 1
ATOM 3039 C C . PHE A 1 382 ? -26.471 9.683 39.979 1.00 78.25 382 PHE A C 1
ATOM 3041 O O . PHE A 1 382 ? -27.481 9.333 40.586 1.00 78.25 382 PHE A O 1
ATOM 3048 N N . SER A 1 383 ? -25.287 9.779 40.597 1.00 75.56 383 SER A N 1
ATOM 3049 C CA . SER A 1 383 ? -25.106 9.492 42.033 1.00 75.56 383 SER A CA 1
ATOM 3050 C C . SER A 1 383 ? -26.017 10.346 42.931 1.00 75.56 383 SER A C 1
ATOM 3052 O O . SER A 1 383 ? -26.431 9.906 44.001 1.00 75.56 383 SER A O 1
ATOM 3054 N N . LYS A 1 384 ? -26.460 11.527 42.469 1.00 77.00 384 LYS A N 1
ATOM 3055 C CA . LYS A 1 384 ? -27.474 12.348 43.163 1.00 77.00 384 LYS A CA 1
ATOM 3056 C C . LYS A 1 384 ? -28.788 11.596 43.427 1.00 77.00 384 LYS A C 1
ATOM 3058 O O . LYS A 1 384 ? -29.492 11.883 44.397 1.00 77.00 384 LYS A O 1
ATOM 3063 N N . TYR A 1 385 ? -29.111 10.617 42.586 1.00 78.19 385 TYR A N 1
ATOM 3064 C CA . TYR A 1 385 ? -30.304 9.783 42.690 1.00 78.19 385 TYR A CA 1
ATOM 3065 C C . TYR A 1 385 ? -30.052 8.464 43.430 1.00 78.19 385 TYR A C 1
ATOM 3067 O O . TYR A 1 385 ? -30.984 7.686 43.608 1.00 78.19 385 TYR A O 1
ATOM 3075 N N . GLU A 1 386 ? -28.837 8.234 43.938 1.00 76.94 386 GLU A N 1
ATOM 3076 C CA . GLU A 1 386 ? -28.427 6.964 44.540 1.00 76.94 386 GLU A CA 1
ATOM 3077 C C . GLU A 1 386 ? -29.301 6.534 45.724 1.00 76.94 386 GLU A C 1
ATOM 3079 O O . GLU A 1 386 ? -29.645 5.358 45.873 1.00 76.94 386 GLU A O 1
ATOM 3084 N N . HIS A 1 387 ? -29.778 7.504 46.503 1.00 74.75 387 HIS A N 1
ATOM 3085 C CA . HIS A 1 387 ? -30.712 7.276 47.602 1.00 74.75 387 HIS A CA 1
ATOM 3086 C C . HIS A 1 387 ? -32.040 6.618 47.164 1.00 74.75 387 HIS A C 1
ATOM 3088 O O . HIS A 1 387 ? -32.668 5.941 47.974 1.00 74.75 387 HIS A O 1
ATOM 3094 N N . LEU A 1 388 ? -32.460 6.757 45.897 1.00 76.00 388 LEU A N 1
ATOM 3095 C CA . LEU A 1 388 ? -33.708 6.176 45.380 1.00 76.00 388 LEU A CA 1
ATOM 3096 C C . LEU A 1 388 ? -33.633 4.657 45.183 1.00 76.00 388 LEU A C 1
ATOM 3098 O O . LEU A 1 388 ? -34.665 3.988 45.247 1.00 76.00 388 LEU A O 1
ATOM 3102 N N . TRP A 1 389 ? -32.441 4.113 44.925 1.00 75.88 389 TRP A N 1
ATOM 3103 C CA . TRP A 1 389 ? -32.246 2.681 44.677 1.00 75.88 389 TRP A CA 1
ATOM 3104 C C . TRP A 1 389 ? -31.403 1.970 45.735 1.00 75.88 389 TRP A C 1
ATOM 3106 O O . TRP A 1 389 ? -31.502 0.750 45.867 1.00 75.88 389 TRP A O 1
ATOM 3116 N N . GLN A 1 390 ? -30.603 2.698 46.519 1.00 68.44 390 GLN A N 1
ATOM 3117 C CA . GLN A 1 390 ? -29.886 2.137 47.667 1.00 68.44 390 GLN A CA 1
ATOM 3118 C C . GLN A 1 390 ? -30.839 1.748 48.802 1.00 68.44 390 GLN A C 1
ATOM 3120 O O . GLN A 1 390 ? -30.656 0.700 49.432 1.00 68.44 390 GLN A O 1
ATOM 3125 N N . ASN A 1 391 ? -31.876 2.550 49.043 1.00 67.06 391 ASN A N 1
ATOM 3126 C CA . ASN A 1 391 ? -32.735 2.382 50.205 1.00 67.06 391 ASN A CA 1
ATOM 3127 C C . ASN A 1 391 ? -33.892 1.426 49.908 1.00 67.06 391 ASN A C 1
ATOM 3129 O O . ASN A 1 391 ? -34.615 1.547 48.917 1.00 67.06 391 ASN A O 1
ATOM 3133 N N . ILE A 1 392 ? -34.085 0.440 50.787 1.00 66.69 392 ILE A N 1
ATOM 3134 C CA . ILE A 1 392 ? -35.261 -0.423 50.722 1.00 66.69 392 ILE A CA 1
ATOM 3135 C C . ILE A 1 392 ? -36.437 0.446 51.158 1.00 66.69 392 ILE A C 1
ATOM 3137 O O . ILE A 1 392 ? -36.558 0.776 52.334 1.00 66.69 392 ILE A O 1
ATOM 3141 N N . ARG A 1 393 ? -37.309 0.804 50.207 1.00 68.06 393 ARG A N 1
ATOM 3142 C CA . ARG A 1 393 ? -38.519 1.630 50.401 1.00 68.06 393 ARG A CA 1
ATOM 3143 C C . ARG A 1 393 ? -39.225 1.374 51.741 1.00 68.06 393 ARG A C 1
ATOM 3145 O O . ARG A 1 393 ? -39.665 2.301 52.406 1.00 68.06 393 ARG A O 1
ATOM 3152 N N . ASN A 1 394 ? -39.335 0.109 52.136 1.00 66.94 394 ASN A N 1
ATOM 3153 C CA . ASN A 1 394 ? -40.046 -0.298 53.344 1.00 66.94 394 ASN A CA 1
ATOM 3154 C C . ASN A 1 394 ? -39.298 0.041 54.644 1.00 66.94 394 ASN A C 1
ATOM 3156 O O . ASN A 1 394 ? -39.950 0.345 55.636 1.00 66.94 394 ASN A O 1
ATOM 3160 N N . GLU A 1 395 ? -37.966 0.027 54.651 1.00 69.94 395 GLU A N 1
ATOM 3161 C CA . GLU A 1 395 ? -37.156 0.381 55.825 1.00 69.94 395 GLU A CA 1
ATOM 3162 C C . GLU A 1 395 ? -37.141 1.896 56.055 1.00 69.94 395 GLU A C 1
ATOM 3164 O O . GLU A 1 395 ? -37.305 2.347 57.188 1.00 69.94 395 GLU A O 1
ATOM 3169 N N . GLU A 1 396 ? -37.047 2.695 54.987 1.00 70.19 396 GLU A N 1
ATOM 3170 C CA . GLU A 1 396 ? -37.211 4.155 55.067 1.00 70.19 396 GLU A CA 1
ATOM 3171 C C . GLU A 1 396 ? -38.608 4.557 55.541 1.00 70.19 396 GLU A C 1
ATOM 3173 O O . GLU A 1 396 ? -38.750 5.446 56.376 1.00 70.19 396 GLU A O 1
ATOM 3178 N N . ILE A 1 397 ? -39.657 3.894 55.046 1.00 72.75 397 ILE A N 1
ATOM 3179 C CA . ILE A 1 397 ? -41.026 4.178 55.492 1.00 72.75 397 ILE A CA 1
ATOM 3180 C C . ILE A 1 397 ? -41.206 3.764 56.958 1.00 72.75 397 ILE A C 1
ATOM 3182 O O . ILE A 1 397 ? -41.818 4.505 57.724 1.00 72.75 397 ILE A O 1
ATOM 3186 N N . GLN A 1 398 ? -40.670 2.616 57.383 1.00 69.56 398 GLN A N 1
ATOM 3187 C CA . GLN A 1 398 ? -40.795 2.165 58.773 1.00 69.56 398 GLN A CA 1
ATOM 3188 C C . GLN A 1 398 ? -40.025 3.050 59.754 1.00 69.56 398 GLN A C 1
ATOM 3190 O O . GLN A 1 398 ? -40.578 3.418 60.791 1.00 69.56 398 GLN A O 1
ATOM 3195 N N . THR A 1 399 ? -38.792 3.440 59.421 1.00 75.31 399 THR A N 1
ATOM 3196 C CA . THR A 1 399 ? -38.022 4.405 60.222 1.00 75.31 399 THR A CA 1
ATOM 3197 C C . THR A 1 399 ? -38.748 5.747 60.301 1.00 75.31 399 THR A C 1
ATOM 3199 O O . THR A 1 399 ? -38.963 6.252 61.401 1.00 75.31 399 THR A O 1
ATOM 3202 N N . PHE A 1 400 ? -39.256 6.259 59.178 1.00 75.88 400 PHE A N 1
ATOM 3203 C CA . PHE A 1 400 ? -39.987 7.527 59.135 1.00 75.88 400 PHE A CA 1
ATOM 3204 C C . PHE A 1 400 ? -41.293 7.508 59.951 1.00 75.88 400 PHE A C 1
ATOM 3206 O O . PHE A 1 400 ? -41.612 8.471 60.645 1.00 75.88 400 PHE A O 1
ATOM 3213 N N . VAL A 1 401 ? -42.039 6.398 59.927 1.00 77.62 401 VAL A N 1
ATOM 3214 C CA . VAL A 1 401 ? -43.278 6.228 60.711 1.00 77.62 401 VAL A CA 1
ATOM 3215 C C . VAL A 1 401 ? -42.985 6.051 62.207 1.00 77.62 401 VAL A C 1
ATOM 3217 O O . VAL A 1 401 ? -43.769 6.503 63.046 1.00 77.62 401 VAL A O 1
ATOM 3220 N N . SER A 1 402 ? -41.855 5.430 62.563 1.00 75.69 402 SER A N 1
ATOM 3221 C CA . SER A 1 402 ? -41.470 5.197 63.963 1.00 75.69 402 SER A CA 1
ATOM 3222 C C . SER A 1 402 ? -41.145 6.483 64.740 1.00 75.69 402 SER A C 1
ATOM 3224 O O . SER A 1 402 ? -41.279 6.510 65.963 1.00 75.69 402 SER A O 1
ATOM 3226 N N . GLU A 1 403 ? -40.806 7.570 64.041 1.00 76.38 403 GLU A N 1
ATOM 3227 C CA . GLU A 1 403 ? -40.399 8.856 64.627 1.00 76.38 403 GLU A CA 1
ATOM 3228 C C . GLU A 1 403 ? -41.563 9.763 65.084 1.00 76.38 403 GLU A C 1
ATOM 3230 O O . GLU A 1 403 ? -41.305 10.868 65.549 1.00 76.38 403 GLU A O 1
ATOM 3235 N N . LYS A 1 404 ? -42.835 9.322 65.013 1.00 66.06 404 LYS A N 1
ATOM 3236 C CA . LYS A 1 404 ? -44.029 10.123 65.396 1.00 66.06 404 LYS A CA 1
ATOM 3237 C C . LYS A 1 404 ? -44.011 11.551 64.810 1.00 66.06 404 LYS A C 1
ATOM 3239 O O . LYS A 1 404 ? -44.055 12.541 65.538 1.00 66.06 404 LYS A O 1
ATOM 3244 N N . ARG A 1 405 ? -43.957 11.638 63.482 1.00 73.38 405 ARG A N 1
ATOM 3245 C CA . ARG A 1 405 ? -43.931 12.893 62.712 1.00 73.38 405 ARG A CA 1
ATOM 3246 C C . ARG A 1 405 ? -45.325 13.494 62.490 1.00 73.38 405 ARG A C 1
ATOM 3248 O O . ARG A 1 405 ? -46.327 12.780 62.571 1.00 73.38 405 ARG A O 1
ATOM 3255 N N . GLU A 1 406 ? -45.391 14.794 62.205 1.00 74.25 406 GLU A N 1
ATOM 3256 C CA . GLU A 1 406 ? -46.648 15.500 61.925 1.00 74.25 406 GLU A CA 1
ATOM 3257 C C . GLU A 1 406 ? -47.070 15.351 60.454 1.00 74.25 406 GLU A C 1
ATOM 3259 O O . GLU A 1 406 ? -46.271 15.023 59.582 1.00 74.25 406 GLU A O 1
ATOM 3264 N N . LEU A 1 407 ? -48.347 15.614 60.151 1.00 76.00 407 LEU A N 1
ATOM 3265 C CA . LEU A 1 407 ? -48.919 15.473 58.801 1.00 76.00 407 LEU A CA 1
ATOM 3266 C C . LEU A 1 407 ? -48.212 16.357 57.750 1.00 76.00 407 LEU A C 1
ATOM 3268 O O . LEU A 1 407 ? -48.151 15.992 56.578 1.00 76.00 407 LEU A O 1
ATOM 3272 N N . ILE A 1 408 ? -47.633 17.478 58.189 1.00 79.94 408 ILE A N 1
ATOM 3273 C CA . ILE A 1 408 ? -46.859 18.416 57.363 1.00 79.94 408 ILE A CA 1
ATOM 3274 C C . ILE A 1 408 ? -45.554 17.769 56.872 1.00 79.94 408 ILE A C 1
ATOM 3276 O O . ILE A 1 408 ? -45.209 17.905 55.701 1.00 79.94 408 ILE A O 1
ATOM 3280 N N . ASP A 1 409 ? -44.887 16.970 57.712 1.00 81.31 409 ASP A N 1
ATOM 3281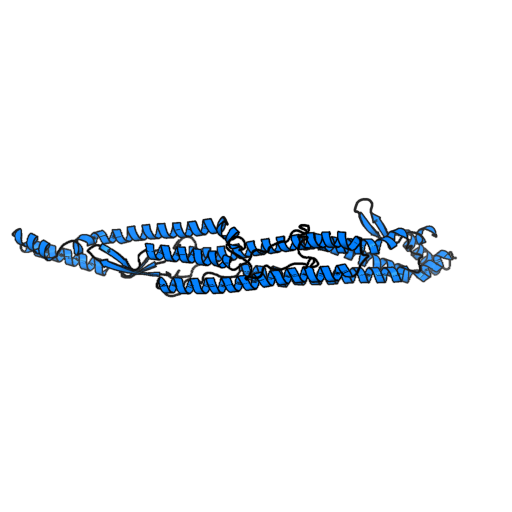 C CA . ASP A 1 409 ? -43.650 16.270 57.338 1.00 81.31 409 ASP A CA 1
ATOM 3282 C C . ASP A 1 409 ? -43.891 15.247 56.213 1.00 81.31 409 ASP A C 1
ATOM 3284 O O . ASP A 1 409 ? -43.032 15.031 55.353 1.00 81.31 409 ASP A O 1
ATOM 3288 N N . PHE A 1 410 ? -45.071 14.612 56.195 1.00 81.06 410 PHE A N 1
ATOM 3289 C CA . PHE A 1 410 ? -45.476 13.720 55.104 1.00 81.06 410 PHE A CA 1
ATOM 3290 C C . PHE A 1 410 ? -45.715 14.498 53.808 1.00 81.06 410 PHE A C 1
ATOM 3292 O O . PHE A 1 410 ? -45.296 14.047 52.740 1.00 81.06 410 PHE A O 1
ATOM 3299 N N . GLU A 1 411 ? -46.363 15.663 53.885 1.00 83.25 411 GLU A N 1
ATOM 3300 C CA . GLU A 1 411 ? -46.611 16.512 52.718 1.00 83.25 411 GLU A CA 1
ATOM 3301 C C . GLU A 1 411 ? -45.298 17.023 52.102 1.00 83.25 411 GLU A C 1
ATOM 3303 O O . GLU A 1 411 ? -45.133 16.978 50.880 1.00 83.25 411 GLU A O 1
ATOM 3308 N N . ASP A 1 412 ? -44.329 17.417 52.930 1.00 84.56 412 ASP A N 1
ATOM 3309 C CA . ASP A 1 412 ? -43.010 17.872 52.482 1.00 84.56 412 ASP A CA 1
ATOM 3310 C C . ASP A 1 412 ? -42.190 16.741 51.849 1.00 84.56 412 ASP A C 1
ATOM 3312 O O . ASP A 1 412 ? -41.573 16.932 50.795 1.00 84.56 412 ASP A O 1
ATOM 3316 N N . LYS A 1 413 ? -42.241 15.525 52.413 1.00 81.88 413 LYS A N 1
ATOM 3317 C CA . LYS A 1 413 ? -41.593 14.343 51.820 1.00 81.88 413 LYS A CA 1
ATOM 3318 C C . LYS A 1 413 ? -42.215 13.979 50.464 1.00 81.88 413 LYS A C 1
ATOM 3320 O O . LYS A 1 413 ? -41.495 13.641 49.525 1.00 81.88 413 LYS A O 1
ATOM 3325 N N . ILE A 1 414 ? -43.539 14.088 50.325 1.00 85.00 414 ILE A N 1
ATOM 3326 C CA . ILE A 1 414 ? -44.239 13.863 49.049 1.00 85.00 414 ILE A CA 1
ATOM 3327 C C . ILE A 1 414 ? -43.866 14.944 48.026 1.00 85.00 414 ILE A C 1
ATOM 3329 O O . ILE A 1 414 ? -43.553 14.610 46.882 1.00 85.00 414 ILE A O 1
ATOM 3333 N N . LYS A 1 415 ? -43.836 16.225 48.421 1.00 87.06 415 LYS A N 1
ATOM 3334 C CA . LYS A 1 415 ? -43.386 17.328 47.552 1.00 87.06 415 LYS A CA 1
ATOM 3335 C C . LYS A 1 415 ? -41.948 17.127 47.081 1.00 87.06 415 LYS A C 1
ATOM 3337 O O . LYS A 1 415 ? -41.675 17.345 45.903 1.00 87.06 415 LYS A O 1
ATOM 3342 N N . TYR A 1 416 ? -41.060 16.656 47.954 1.00 86.38 416 TYR A N 1
ATOM 3343 C CA . TYR A 1 416 ? -39.686 16.310 47.596 1.00 86.38 416 TYR A CA 1
ATOM 3344 C C . TYR A 1 416 ? -39.629 15.234 46.499 1.00 86.38 416 TYR A C 1
ATOM 3346 O O . TYR A 1 416 ? -39.032 15.467 45.449 1.00 86.38 416 TYR A O 1
ATOM 3354 N N . TYR A 1 417 ? -40.306 14.091 46.669 1.00 83.81 417 TYR A N 1
ATOM 3355 C CA . TYR A 1 417 ? -40.304 13.039 45.640 1.00 83.81 417 TYR A CA 1
ATOM 3356 C C . TYR A 1 417 ? -41.005 13.464 44.341 1.00 83.81 417 TYR A C 1
ATOM 3358 O O . TYR A 1 417 ? -40.591 13.043 43.260 1.00 83.81 417 TYR A O 1
ATOM 3366 N N . LEU A 1 418 ? -42.025 14.328 44.411 1.00 84.19 418 LEU A N 1
ATOM 3367 C CA . LEU A 1 418 ? -42.640 14.929 43.223 1.00 84.19 418 LEU A CA 1
ATOM 3368 C C . LEU A 1 418 ? -41.647 15.815 42.461 1.00 84.19 418 LEU A C 1
ATOM 3370 O O . LEU A 1 418 ? -41.563 15.713 41.239 1.00 84.19 418 LEU A O 1
ATOM 3374 N N . GLN A 1 419 ? -40.858 16.632 43.163 1.00 84.88 419 GLN A N 1
ATOM 3375 C CA . GLN A 1 419 ? -39.796 17.428 42.543 1.00 84.88 419 GLN A CA 1
ATOM 3376 C C . GLN A 1 419 ? -38.737 16.526 41.900 1.00 84.88 419 GLN A C 1
ATOM 3378 O O . GLN A 1 419 ? -38.406 16.720 40.732 1.00 84.88 419 GLN A O 1
ATOM 3383 N N . VAL A 1 420 ? -38.267 15.493 42.607 1.00 83.38 420 VAL A N 1
ATOM 3384 C CA . VAL A 1 420 ? -37.300 14.514 42.077 1.00 83.38 420 VAL A CA 1
ATOM 3385 C C . VAL A 1 420 ? -37.822 13.841 40.805 1.00 83.38 420 VAL A C 1
ATOM 3387 O O . VAL A 1 420 ? -37.100 13.790 39.812 1.00 83.38 420 VAL A O 1
ATOM 3390 N N . LYS A 1 421 ? -39.093 13.420 40.781 1.00 83.12 421 LYS A N 1
ATOM 3391 C CA . LYS A 1 421 ? -39.734 12.863 39.581 1.00 83.12 421 LYS A CA 1
ATOM 3392 C C . LYS A 1 421 ? -39.696 13.843 38.403 1.00 83.12 421 LYS A C 1
ATOM 3394 O O . LYS A 1 421 ? -39.301 13.452 37.311 1.00 83.12 421 LYS A O 1
ATOM 3399 N N . THR A 1 422 ? -40.043 15.115 38.623 1.00 82.50 422 THR A N 1
ATOM 3400 C CA . THR A 1 422 ? -40.001 16.124 37.547 1.00 82.50 422 THR A CA 1
ATOM 3401 C C . THR A 1 422 ? -38.590 16.425 37.044 1.00 82.50 422 THR A C 1
ATOM 3403 O O . THR A 1 422 ? -38.445 16.864 35.907 1.00 82.50 422 THR A O 1
ATOM 3406 N N . TYR A 1 423 ? -37.553 16.221 37.864 1.00 82.50 423 TYR A N 1
ATOM 3407 C CA . TYR A 1 423 ? -36.164 16.351 37.422 1.00 82.50 423 TYR A CA 1
ATOM 3408 C C . TYR A 1 423 ? -35.738 15.170 36.551 1.00 82.50 423 TYR A C 1
ATOM 3410 O O . TYR A 1 423 ? -35.136 15.401 35.512 1.00 82.50 423 TYR A O 1
ATOM 3418 N N . ILE A 1 424 ? -36.107 13.942 36.927 1.00 80.81 424 ILE A N 1
ATOM 3419 C CA . ILE A 1 424 ? -35.808 12.733 36.142 1.00 80.81 424 ILE A CA 1
ATOM 3420 C C . ILE A 1 424 ? -36.527 12.775 34.786 1.00 80.81 424 ILE A C 1
ATOM 3422 O O . ILE A 1 424 ? -35.915 12.519 33.760 1.00 80.81 424 ILE A O 1
ATOM 3426 N N . GLU A 1 425 ? -37.801 13.183 34.747 1.00 80.88 425 GLU A N 1
ATOM 3427 C CA . GLU A 1 425 ? -38.565 13.308 33.489 1.00 80.88 425 GLU A CA 1
ATOM 3428 C C . GLU A 1 425 ? -38.023 14.392 32.536 1.00 80.88 425 GLU A C 1
ATOM 3430 O O . GLU A 1 425 ? -38.386 14.413 31.362 1.00 80.88 425 GLU A O 1
ATOM 3435 N N . LYS A 1 426 ? -37.183 15.312 33.031 1.00 79.25 426 LYS A N 1
ATOM 3436 C CA . LYS A 1 426 ? -36.528 16.352 32.223 1.00 79.25 426 LYS A CA 1
ATOM 3437 C C . LYS A 1 426 ? -35.157 15.935 31.692 1.00 79.25 426 LYS A C 1
ATOM 3439 O O . LYS A 1 426 ? -34.629 16.645 30.837 1.00 79.25 426 LYS A O 1
ATOM 3444 N N . GLU A 1 427 ? -34.565 14.858 32.202 1.00 76.88 427 GLU A N 1
ATOM 3445 C CA . GLU A 1 427 ? -33.285 14.363 31.696 1.00 76.88 427 GLU A CA 1
ATOM 3446 C C . GLU A 1 427 ? -33.471 13.677 30.337 1.00 76.88 427 GLU A C 1
ATOM 3448 O O . GLU A 1 427 ? -34.511 13.092 30.037 1.00 76.88 427 GLU A O 1
ATOM 3453 N N . SER A 1 428 ? -32.470 13.810 29.468 1.00 72.75 428 SER A N 1
ATOM 3454 C CA . SER A 1 428 ? -32.496 13.239 28.124 1.00 72.75 428 SER A CA 1
ATOM 3455 C C . SER A 1 428 ? -32.270 11.730 28.173 1.00 72.75 428 SER A C 1
ATOM 3457 O O . SER A 1 428 ? -31.213 11.287 28.611 1.00 72.75 428 SER A O 1
ATOM 3459 N N . ASN A 1 429 ? -33.215 10.951 27.639 1.00 70.38 429 ASN A N 1
ATOM 3460 C CA . ASN A 1 429 ? -33.134 9.482 27.581 1.00 70.38 429 ASN A CA 1
ATOM 3461 C C . ASN A 1 429 ? -32.004 8.955 26.677 1.00 70.38 429 ASN A C 1
ATOM 3463 O O . ASN A 1 429 ? -31.627 7.790 26.781 1.00 70.38 429 ASN A O 1
ATOM 3467 N N . GLU A 1 430 ? -31.484 9.789 25.773 1.00 75.25 430 GLU A N 1
ATOM 3468 C CA . GLU A 1 430 ? -30.385 9.441 24.876 1.00 75.25 430 GLU A CA 1
ATOM 3469 C C . GLU A 1 430 ? -29.283 10.496 24.968 1.00 75.25 430 GLU A C 1
ATOM 3471 O O . GLU A 1 430 ? -29.553 11.690 24.845 1.00 75.25 430 GLU A O 1
ATOM 3476 N N . THR A 1 431 ? -28.041 10.054 25.165 1.00 76.12 431 THR A N 1
ATOM 3477 C CA . THR A 1 431 ? -26.855 10.921 25.153 1.00 76.12 431 THR A CA 1
ATOM 3478 C C . THR A 1 431 ? -25.758 10.258 24.330 1.00 76.12 431 THR A C 1
ATOM 3480 O O . THR A 1 431 ? -25.536 9.054 24.431 1.00 76.12 431 THR A O 1
ATOM 3483 N N . THR A 1 432 ? -25.069 11.024 23.490 1.00 71.88 432 THR A N 1
ATOM 3484 C CA . THR A 1 432 ? -23.902 10.548 22.738 1.00 71.88 432 THR A CA 1
ATOM 3485 C C . THR A 1 432 ? -22.629 10.908 23.491 1.00 71.88 432 THR A C 1
ATOM 3487 O O . THR A 1 432 ? -22.385 12.082 23.756 1.00 71.88 432 THR A O 1
ATOM 3490 N N . LEU A 1 433 ? -21.827 9.902 23.825 1.00 71.88 433 LEU A N 1
ATOM 3491 C CA . LEU A 1 433 ? -20.537 10.038 24.498 1.00 71.88 433 LEU A CA 1
ATOM 3492 C C . LEU A 1 433 ? -19.481 9.345 23.637 1.00 71.88 433 LEU A C 1
ATOM 3494 O O . LEU A 1 433 ? -19.513 8.126 23.459 1.00 71.88 433 LEU A O 1
ATOM 3498 N N . GLY A 1 434 ? -18.556 10.116 23.066 1.00 69.56 434 GLY A N 1
ATOM 3499 C CA . GLY A 1 434 ? -17.537 9.558 22.182 1.00 69.56 434 GLY A CA 1
ATOM 3500 C C . GLY A 1 434 ? -18.143 8.869 20.953 1.00 69.56 434 GLY A C 1
ATOM 3501 O O . GLY A 1 434 ? -18.956 9.435 20.225 1.00 69.56 434 GLY A O 1
ATOM 3502 N N . CYS A 1 435 ? -17.763 7.606 20.762 1.00 70.81 435 CYS A N 1
ATOM 3503 C CA . CYS A 1 435 ? -18.282 6.718 19.719 1.00 70.81 435 CYS A CA 1
ATOM 3504 C C . CYS A 1 435 ? -19.532 5.917 20.138 1.00 70.81 435 CYS A C 1
ATOM 3506 O O . CYS A 1 435 ? -19.942 4.996 19.424 1.00 70.81 435 CYS A O 1
ATOM 3508 N N . ILE A 1 436 ? -20.133 6.239 21.289 1.00 79.62 436 ILE A N 1
ATOM 3509 C CA . ILE A 1 436 ? -21.183 5.444 21.928 1.00 79.62 436 ILE A CA 1
ATOM 3510 C C . ILE A 1 436 ? -22.461 6.273 22.057 1.00 79.62 436 ILE A C 1
ATOM 3512 O O . ILE A 1 436 ? -22.476 7.365 22.626 1.00 79.62 436 ILE A O 1
ATOM 3516 N N . LYS A 1 437 ? -23.571 5.719 21.573 1.00 81.25 437 LYS A N 1
ATOM 3517 C CA . LYS A 1 437 ? -24.916 6.202 21.872 1.00 81.25 437 LYS A CA 1
ATOM 3518 C C . LYS A 1 437 ? -25.428 5.492 23.118 1.00 81.25 437 LYS A C 1
ATOM 3520 O O . LYS A 1 437 ? -25.676 4.287 23.073 1.00 81.25 437 LYS A O 1
ATOM 3525 N N . LEU A 1 438 ? -25.583 6.236 24.207 1.00 79.81 438 LEU A N 1
ATOM 3526 C CA . LEU A 1 438 ? -26.121 5.735 25.466 1.00 79.81 438 LEU A CA 1
ATOM 3527 C C . LEU A 1 438 ? -27.628 5.946 25.518 1.00 79.81 438 LEU A C 1
ATOM 3529 O O . LEU A 1 438 ? -28.123 7.036 25.223 1.00 79.81 438 LEU A O 1
ATOM 3533 N N . SER A 1 439 ? -28.339 4.900 25.921 1.00 80.00 439 SER A N 1
ATOM 3534 C CA . SER A 1 439 ? -29.751 4.938 26.291 1.00 80.00 439 SER A CA 1
ATOM 3535 C C . SER A 1 439 ? -29.879 4.624 27.784 1.00 80.00 439 SER A C 1
ATOM 3537 O O . SER A 1 439 ? -29.300 3.637 28.245 1.00 80.00 439 SER A O 1
ATOM 3539 N N . LEU A 1 440 ? -30.574 5.488 28.528 1.00 73.62 440 LEU A N 1
ATOM 3540 C CA . LEU A 1 440 ? -30.794 5.375 29.980 1.00 73.62 440 LEU A CA 1
ATOM 3541 C C . LEU A 1 440 ? -32.029 4.541 30.337 1.00 73.62 440 LEU A C 1
ATOM 3543 O O . LEU A 1 440 ? -33.010 4.565 29.555 1.00 73.62 440 LEU A O 1
#

Organism: NCBI:txid1538125